Protein AF-A0A958AGM1-F1 (afdb_monomer)

Nearest PDB structures (foldseek):
  1xrl-assembly1_A  TM=5.956E-01  e=1.742E-07  Thermoplasma acidophilum
  1xqv-assembly1_A  TM=5.898E-01  e=6.314E-07  Thermoplasma acidophilum
  1xrp-assembly1_A  TM=5.884E-01  e=8.354E-07  Thermoplasma acidophilum
  1xqx-assembly1_A  TM=5.671E-01  e=5.047E-07  Thermoplasma acidophilum
  1xrr-assembly1_A  TM=5.270E-01  e=2.304E-07  Thermoplasma acidophilum

Mean predicted aligned error: 17.94 Å

Structure (mmCIF, N/CA/C/O backbone):
data_AF-A0A958AGM1-F1
#
_entry.id   AF-A0A958AGM1-F1
#
loop_
_atom_site.group_PDB
_atom_site.id
_atom_site.type_symbol
_atom_site.label_atom_id
_atom_site.label_alt_id
_atom_site.label_comp_id
_atom_site.label_asym_id
_atom_site.label_entity_id
_atom_site.label_seq_id
_atom_site.pdbx_PDB_ins_code
_atom_site.Cartn_x
_atom_site.Cartn_y
_atom_site.Cartn_z
_atom_site.occupancy
_atom_site.B_iso_or_equiv
_atom_site.auth_seq_id
_atom_site.auth_comp_id
_atom_site.auth_asym_id
_atom_site.auth_atom_id
_atom_site.pdbx_PDB_model_num
ATOM 1 N N . ILE A 1 1 ? -10.506 -16.803 -20.511 1.00 79.62 1 ILE A N 1
ATOM 2 C CA . ILE A 1 1 ? -9.700 -15.877 -19.681 1.00 79.62 1 ILE A CA 1
ATOM 3 C C . ILE A 1 1 ? -10.094 -16.142 -18.244 1.00 79.62 1 ILE A C 1
ATOM 5 O O . ILE A 1 1 ? -11.277 -16.036 -17.949 1.00 79.62 1 ILE A O 1
ATOM 9 N N . TYR A 1 2 ? -9.142 -16.539 -17.406 1.00 81.44 2 TYR A N 1
ATOM 10 C CA . TYR A 1 2 ? -9.363 -16.701 -15.972 1.00 81.44 2 TYR A CA 1
ATOM 11 C C . TYR A 1 2 ? -8.815 -15.458 -15.271 1.00 81.44 2 TYR A C 1
ATOM 13 O O . TYR A 1 2 ? -7.649 -15.113 -15.449 1.00 81.44 2 TYR A O 1
ATOM 21 N N . THR A 1 3 ? -9.671 -14.744 -14.548 1.00 83.69 3 THR A N 1
ATOM 22 C CA . THR A 1 3 ? -9.304 -13.570 -13.742 1.00 83.69 3 THR A CA 1
ATOM 23 C C . THR A 1 3 ? -9.211 -13.962 -12.275 1.00 83.69 3 THR A C 1
ATOM 25 O O . THR A 1 3 ? -9.768 -14.985 -11.901 1.00 83.69 3 THR A O 1
ATOM 28 N N . GLN A 1 4 ? -8.545 -13.148 -11.446 1.00 82.50 4 GLN A N 1
ATOM 29 C CA . GLN A 1 4 ? -8.307 -13.468 -10.026 1.00 82.50 4 GLN A CA 1
ATOM 30 C C . GLN A 1 4 ? -7.504 -14.771 -9.835 1.00 82.50 4 GLN A C 1
ATOM 32 O O . GLN A 1 4 ? -7.647 -15.483 -8.848 1.00 82.50 4 GLN A O 1
ATOM 37 N N . VAL A 1 5 ? -6.628 -15.074 -10.791 1.00 85.81 5 VAL A N 1
ATOM 38 C CA . VAL A 1 5 ? -5.775 -16.258 -10.783 1.00 85.81 5 VAL A CA 1
ATOM 39 C C . VAL A 1 5 ? -4.314 -15.826 -10.757 1.00 85.81 5 VAL A C 1
ATOM 41 O O . VAL A 1 5 ? -3.903 -14.978 -11.549 1.00 85.81 5 VAL A O 1
ATOM 44 N N . GLU A 1 6 ? -3.532 -16.413 -9.858 1.00 91.44 6 GLU A N 1
ATOM 45 C CA . GLU A 1 6 ? -2.094 -16.184 -9.737 1.00 91.44 6 GLU A CA 1
ATOM 46 C C . GLU A 1 6 ? -1.334 -17.474 -10.059 1.00 91.44 6 GLU A C 1
ATOM 48 O O . GLU A 1 6 ? -1.544 -18.499 -9.421 1.00 91.44 6 GLU A O 1
ATOM 53 N N . VAL A 1 7 ? -0.436 -17.432 -11.045 1.00 93.94 7 VAL A N 1
ATOM 54 C CA . VAL A 1 7 ? 0.511 -18.530 -11.288 1.00 93.94 7 VAL A CA 1
ATOM 55 C C . VAL A 1 7 ? 1.667 -18.369 -10.308 1.00 93.94 7 VAL A C 1
ATOM 57 O O . VAL A 1 7 ? 2.413 -17.391 -10.385 1.00 93.94 7 VAL A O 1
ATOM 60 N N . THR A 1 8 ? 1.815 -19.312 -9.383 1.00 92.38 8 THR A N 1
ATOM 61 C CA . THR A 1 8 ? 2.807 -19.248 -8.298 1.00 92.38 8 THR A CA 1
ATOM 62 C C . THR A 1 8 ? 4.089 -20.001 -8.645 1.00 92.38 8 THR A C 1
ATOM 64 O O . THR A 1 8 ? 5.173 -19.620 -8.193 1.00 92.38 8 THR A O 1
ATOM 67 N N . ALA A 1 9 ? 3.996 -21.032 -9.488 1.00 94.56 9 ALA A N 1
ATOM 68 C CA . ALA A 1 9 ? 5.142 -21.783 -9.983 1.00 94.56 9 ALA A CA 1
ATOM 69 C C . ALA A 1 9 ? 4.872 -22.451 -11.339 1.00 94.56 9 ALA A C 1
ATOM 71 O O . ALA A 1 9 ? 3.736 -22.699 -11.732 1.00 94.56 9 ALA A O 1
ATOM 72 N N . MET A 1 10 ? 5.957 -22.776 -12.043 1.00 95.94 10 MET A N 1
ATOM 73 C CA . MET A 1 10 ? 5.954 -23.606 -13.249 1.00 95.94 10 MET A CA 1
ATOM 74 C C . MET A 1 10 ? 7.019 -24.700 -13.155 1.00 95.94 10 MET A C 1
ATOM 76 O O . MET A 1 10 ? 8.076 -24.475 -12.562 1.00 95.94 10 MET A O 1
ATOM 80 N N . GLY A 1 11 ? 6.768 -25.850 -13.772 1.00 96.50 11 GLY A N 1
ATOM 81 C CA . GLY A 1 11 ? 7.684 -26.991 -13.781 1.00 96.50 11 GLY A CA 1
ATOM 82 C C . GLY A 1 11 ? 7.451 -27.926 -14.973 1.00 96.50 11 GLY A C 1
ATOM 83 O O . GLY A 1 11 ? 6.471 -27.757 -15.708 1.00 96.50 11 GLY A O 1
ATOM 84 N N . PRO A 1 12 ? 8.331 -28.920 -15.180 1.00 95.31 12 PRO A N 1
ATOM 85 C CA . PRO A 1 12 ? 8.044 -30.030 -16.082 1.00 95.31 12 PRO A CA 1
ATOM 86 C C . PRO A 1 12 ? 6.809 -30.789 -15.583 1.00 95.31 12 PRO A C 1
ATOM 88 O O . PRO A 1 12 ? 6.568 -30.871 -14.383 1.00 95.31 12 PRO A O 1
ATOM 91 N N . SER A 1 13 ? 5.995 -31.331 -16.476 1.00 93.19 13 SER A N 1
ATOM 92 C CA . SER A 1 13 ? 4.822 -32.105 -16.065 1.00 93.19 13 SER A CA 1
ATOM 93 C C . SER A 1 13 ? 5.222 -33.378 -15.308 1.00 93.19 13 SER A C 1
ATOM 95 O O . SER A 1 13 ? 6.177 -34.057 -15.683 1.00 93.19 13 SER A O 1
ATOM 97 N N . ASP A 1 14 ? 4.480 -33.714 -14.255 1.00 89.25 14 ASP A N 1
ATOM 98 C CA . ASP A 1 14 ? 4.468 -35.044 -13.631 1.00 89.25 14 ASP A CA 1
ATOM 99 C C . ASP A 1 14 ? 3.409 -35.976 -14.258 1.00 89.25 14 ASP A C 1
ATOM 101 O O . ASP A 1 14 ? 3.388 -37.175 -13.986 1.00 89.25 14 ASP A O 1
ATOM 105 N N . ASN A 1 15 ? 2.577 -35.446 -15.157 1.00 86.12 15 ASN A N 1
ATOM 106 C CA . ASN A 1 15 ? 1.663 -36.192 -16.012 1.00 86.12 15 ASN A CA 1
ATOM 107 C C . ASN A 1 15 ? 2.312 -36.456 -17.386 1.00 86.12 15 ASN A C 1
ATOM 109 O O . ASN A 1 15 ? 2.714 -35.516 -18.072 1.00 86.12 15 ASN A O 1
ATOM 113 N N . ALA A 1 16 ? 2.383 -37.728 -17.790 1.00 86.38 16 ALA A N 1
ATOM 114 C CA . ALA A 1 16 ? 3.052 -38.176 -19.014 1.00 86.38 16 ALA A CA 1
ATOM 115 C C . ALA A 1 16 ? 2.427 -37.649 -20.321 1.00 86.38 16 ALA A C 1
ATOM 117 O O . ALA A 1 16 ? 3.115 -37.624 -21.342 1.00 86.38 16 ALA A O 1
ATOM 118 N N . ASP A 1 17 ? 1.166 -37.211 -20.288 1.00 85.56 17 ASP A N 1
ATOM 119 C CA . ASP A 1 17 ? 0.453 -36.684 -21.460 1.00 85.56 17 ASP A CA 1
ATOM 120 C C . ASP A 1 17 ? 0.773 -35.203 -21.739 1.00 85.56 17 ASP A C 1
ATOM 122 O O . ASP A 1 17 ? 0.439 -34.669 -22.802 1.00 85.56 17 ASP A O 1
ATOM 126 N N . TYR A 1 18 ? 1.442 -34.530 -20.795 1.00 89.88 18 TYR A N 1
ATOM 127 C CA . TYR A 1 18 ? 1.755 -33.105 -20.879 1.00 89.88 18 TYR A CA 1
ATOM 128 C C . TYR A 1 18 ? 3.242 -32.824 -20.696 1.00 89.88 18 TYR A C 1
ATOM 130 O O . TYR A 1 18 ? 3.985 -33.602 -20.102 1.00 89.88 18 TYR A O 1
ATOM 138 N N . ARG A 1 19 ? 3.693 -31.666 -21.181 1.00 92.12 19 ARG A N 1
ATOM 139 C CA . ARG A 1 19 ? 5.084 -31.204 -21.033 1.00 92.12 19 ARG A CA 1
ATOM 140 C C . ARG A 1 19 ? 5.286 -30.325 -19.810 1.00 92.12 19 ARG A C 1
ATOM 142 O O . ARG A 1 19 ? 6.335 -30.399 -19.171 1.00 92.12 19 ARG A O 1
ATOM 149 N N . TYR A 1 20 ? 4.292 -29.508 -19.481 1.00 94.88 20 TYR A N 1
ATOM 150 C CA . TYR A 1 20 ? 4.384 -28.465 -18.468 1.00 94.88 20 TYR A CA 1
ATOM 151 C C . TYR A 1 20 ? 3.270 -28.591 -17.439 1.00 94.88 20 TYR A C 1
ATOM 153 O O . TYR A 1 20 ? 2.135 -28.928 -17.779 1.00 94.88 20 TYR A O 1
ATOM 161 N N . ARG A 1 21 ? 3.604 -28.250 -16.195 1.00 94.19 21 ARG A N 1
ATOM 162 C CA . ARG A 1 21 ? 2.649 -28.024 -15.110 1.00 94.19 21 ARG A CA 1
ATOM 163 C C . ARG A 1 21 ? 2.785 -26.596 -14.589 1.00 94.19 21 ARG A C 1
ATOM 165 O O . ARG A 1 21 ? 3.899 -26.068 -14.493 1.00 94.19 21 ARG A O 1
ATOM 172 N N . LEU A 1 22 ? 1.664 -25.993 -14.230 1.00 95.12 22 LEU A N 1
ATOM 173 C CA . LEU A 1 22 ? 1.576 -24.710 -13.546 1.00 95.12 22 LEU A CA 1
ATOM 174 C C . LEU A 1 22 ? 0.884 -24.922 -12.205 1.00 95.12 22 LEU A C 1
ATOM 176 O O . LEU A 1 22 ? -0.184 -25.527 -12.162 1.00 95.12 22 LEU A O 1
ATOM 180 N N . GLU A 1 23 ? 1.474 -24.400 -11.138 1.00 93.94 23 GLU A N 1
ATOM 181 C CA . GLU A 1 23 ? 0.812 -24.269 -9.842 1.00 93.94 23 GLU A CA 1
ATOM 182 C C . GLU A 1 23 ? 0.085 -22.928 -9.828 1.00 93.94 23 GLU A C 1
ATOM 184 O O . GLU A 1 23 ? 0.663 -21.876 -10.133 1.00 93.94 23 GLU A O 1
ATOM 189 N N . VAL A 1 24 ? -1.211 -22.986 -9.553 1.00 92.56 24 VAL A N 1
ATOM 190 C CA . VAL A 1 24 ? -2.138 -21.888 -9.777 1.00 92.56 24 VAL A CA 1
ATOM 191 C C . VAL A 1 24 ? -2.972 -21.669 -8.526 1.00 92.56 24 VAL A C 1
ATOM 193 O O . VAL A 1 24 ? -3.633 -22.579 -8.040 1.00 92.56 24 VAL A O 1
ATOM 196 N N . LEU A 1 25 ? -2.981 -20.439 -8.029 1.00 88.75 25 LEU A N 1
ATOM 197 C CA . LEU A 1 25 ? -3.852 -20.000 -6.953 1.00 88.75 25 LEU A CA 1
ATOM 198 C C . LEU A 1 25 ? -5.061 -19.280 -7.558 1.00 88.75 25 LEU A C 1
ATOM 200 O O . LEU A 1 25 ? -4.952 -18.145 -8.027 1.00 88.75 25 LEU A O 1
ATOM 204 N N . CYS A 1 26 ? -6.215 -19.939 -7.554 1.00 85.25 26 CYS A N 1
ATOM 205 C CA . CYS A 1 26 ? -7.486 -19.346 -7.954 1.00 85.25 26 CYS A CA 1
ATOM 206 C C . CYS A 1 26 ? -8.121 -18.641 -6.760 1.00 85.25 26 CYS A C 1
ATOM 208 O O . CYS A 1 26 ? -8.266 -19.248 -5.702 1.00 85.25 26 CYS A O 1
ATOM 210 N N . ARG A 1 27 ? -8.528 -17.386 -6.932 1.00 81.88 27 ARG A N 1
ATOM 211 C CA . ARG A 1 27 ? -9.318 -16.630 -5.958 1.00 81.88 27 ARG A CA 1
ATOM 212 C C . ARG A 1 27 ? -10.712 -16.439 -6.549 1.00 81.88 27 ARG A C 1
ATOM 214 O O . ARG A 1 27 ? -10.835 -15.837 -7.606 1.00 81.88 27 ARG A O 1
ATOM 221 N N . GLU A 1 28 ? -11.739 -16.987 -5.910 1.00 72.38 28 GLU A N 1
ATOM 222 C CA . GLU A 1 28 ? -13.131 -16.882 -6.361 1.00 72.38 28 GLU A CA 1
ATOM 223 C C . GLU A 1 28 ? -13.972 -16.154 -5.322 1.00 72.38 28 GLU A C 1
ATOM 225 O O . GLU A 1 28 ? -13.999 -16.543 -4.157 1.00 72.38 28 GLU A O 1
ATOM 230 N N . GLU A 1 29 ? -14.686 -15.115 -5.744 1.00 52.81 29 GLU A N 1
ATOM 231 C CA . GLU A 1 29 ? -15.633 -14.411 -4.888 1.00 52.81 29 GLU A CA 1
ATOM 232 C C . GLU A 1 29 ? -17.013 -15.085 -4.946 1.00 52.81 29 GLU A C 1
ATOM 234 O O . GLU A 1 29 ? -17.734 -14.987 -5.940 1.00 52.81 29 GLU A O 1
ATOM 239 N N . TYR A 1 30 ? -17.403 -15.764 -3.867 1.00 41.44 30 TYR A N 1
ATOM 240 C CA . TYR A 1 30 ? -18.741 -16.325 -3.690 1.00 41.44 30 TYR A CA 1
ATOM 241 C C . TYR A 1 30 ? -19.393 -15.706 -2.455 1.00 41.44 30 TYR A C 1
ATOM 243 O O . TYR A 1 30 ? -18.858 -15.783 -1.352 1.00 41.44 30 TYR A O 1
ATOM 251 N N . GLN A 1 31 ? -20.554 -15.067 -2.635 1.00 37.44 31 GLN A N 1
ATOM 252 C CA . GLN A 1 31 ? -21.301 -14.404 -1.552 1.00 37.44 31 GLN A CA 1
ATOM 253 C C . GLN A 1 31 ? -20.455 -13.403 -0.730 1.00 37.44 31 GLN A C 1
ATOM 255 O O . GLN A 1 31 ? -20.561 -13.354 0.494 1.00 37.44 31 GLN A O 1
ATOM 260 N N . GLY A 1 32 ? -19.595 -12.619 -1.394 1.00 38.72 32 GLY A N 1
ATOM 261 C CA . GLY A 1 32 ? -18.728 -11.630 -0.735 1.00 38.72 32 GLY A CA 1
ATOM 262 C C . GLY A 1 32 ? -17.548 -12.233 0.037 1.00 38.72 32 GLY A C 1
ATOM 263 O O . GLY A 1 32 ? -16.921 -11.542 0.836 1.00 38.72 32 GLY A O 1
ATOM 264 N N . LYS A 1 33 ? -17.247 -13.521 -0.177 1.00 37.31 33 LYS A N 1
ATOM 265 C CA . LYS A 1 33 ? -16.067 -14.208 0.352 1.00 37.31 33 LYS A CA 1
ATOM 266 C C . LYS A 1 33 ? -15.171 -14.669 -0.795 1.00 37.31 33 LYS A C 1
ATOM 268 O O . LYS A 1 33 ? -15.614 -15.417 -1.658 1.00 37.31 33 LYS A O 1
ATOM 273 N N . ILE A 1 34 ? -13.910 -14.259 -0.790 1.00 61.22 34 ILE A N 1
ATOM 274 C CA . ILE A 1 34 ? -12.831 -14.786 -1.619 1.00 61.22 34 ILE A CA 1
ATOM 275 C C . ILE A 1 34 ? -12.406 -16.137 -1.043 1.00 61.22 34 ILE A C 1
ATOM 277 O O . ILE A 1 34 ? -11.848 -16.227 0.053 1.00 61.22 34 ILE A O 1
ATOM 281 N N . HIS A 1 35 ? -12.670 -17.191 -1.799 1.00 68.69 35 HIS A N 1
ATOM 282 C CA . HIS A 1 35 ? -12.153 -18.530 -1.582 1.00 68.69 35 HIS A CA 1
ATOM 283 C C . HIS A 1 35 ? -10.876 -18.689 -2.400 1.00 68.69 35 HIS A C 1
ATOM 285 O O . HIS A 1 35 ? -10.875 -18.433 -3.601 1.00 68.69 35 HIS A O 1
ATOM 291 N N . SER A 1 36 ? -9.783 -19.096 -1.753 1.00 76.19 36 SER A N 1
ATOM 292 C CA . SER A 1 36 ? -8.545 -19.434 -2.456 1.00 76.19 36 SER A CA 1
ATOM 293 C C . SER A 1 36 ? -8.455 -20.943 -2.636 1.00 76.19 36 SER A C 1
ATOM 295 O O . SER A 1 36 ? -8.588 -21.684 -1.662 1.00 76.19 36 SER A O 1
ATOM 297 N N . ARG A 1 37 ? -8.226 -21.400 -3.865 1.00 83.12 37 ARG A N 1
ATOM 298 C CA . ARG A 1 37 ? -7.998 -22.808 -4.189 1.00 83.12 37 ARG A CA 1
ATOM 299 C C . ARG A 1 37 ? -6.709 -22.949 -4.978 1.00 83.12 37 ARG A C 1
ATOM 301 O O . ARG A 1 37 ? -6.542 -22.299 -6.007 1.00 83.12 37 ARG A O 1
ATOM 308 N N . GLU A 1 38 ? -5.830 -23.824 -4.511 1.00 85.31 38 GLU A N 1
ATOM 309 C CA . GLU A 1 38 ? -4.666 -24.246 -5.280 1.00 85.31 38 GLU A CA 1
ATOM 310 C C . GLU A 1 38 ? -5.069 -25.317 -6.287 1.00 85.31 38 GLU A C 1
ATOM 312 O O . GLU A 1 38 ? -5.779 -26.275 -5.972 1.00 85.31 38 GLU A O 1
ATOM 317 N N . VAL A 1 39 ? -4.629 -25.131 -7.521 1.00 87.62 39 VAL A N 1
ATOM 318 C CA . VAL A 1 39 ? -4.931 -26.007 -8.640 1.00 87.62 39 VAL A CA 1
ATOM 319 C C . VAL A 1 39 ? -3.679 -26.196 -9.477 1.00 87.62 39 VAL A C 1
ATOM 321 O O . VAL A 1 39 ? -2.884 -25.270 -9.636 1.00 87.62 39 VAL A O 1
ATOM 324 N N . VAL A 1 40 ? -3.520 -27.386 -10.051 1.00 89.88 40 VAL A N 1
ATOM 325 C CA . VAL A 1 40 ? -2.487 -27.634 -11.058 1.00 89.88 40 VAL A CA 1
ATOM 326 C C . VAL A 1 40 ? -3.109 -27.606 -12.443 1.00 89.88 40 VAL A C 1
ATOM 328 O O . VAL A 1 40 ? -4.143 -28.229 -12.693 1.00 89.88 40 VAL A O 1
ATOM 331 N N . VAL A 1 41 ? -2.465 -26.876 -13.348 1.00 90.06 41 VAL A N 1
ATOM 332 C CA . VAL A 1 41 ? -2.826 -26.818 -14.764 1.00 90.06 41 VAL A CA 1
ATOM 333 C C . VAL A 1 41 ? -1.731 -27.476 -15.588 1.00 90.06 41 VAL A C 1
ATOM 335 O O . VAL A 1 41 ? -0.564 -27.103 -15.486 1.00 90.06 41 VAL A O 1
ATOM 338 N N . TYR A 1 42 ? -2.120 -28.422 -16.437 1.00 90.69 42 TYR A N 1
ATOM 339 C CA . TYR A 1 42 ? -1.221 -29.119 -17.349 1.00 90.69 42 TYR A CA 1
ATOM 340 C C . TYR A 1 42 ? -1.358 -28.596 -18.777 1.00 90.69 42 TYR A C 1
ATOM 342 O O . TYR A 1 42 ? -2.460 -28.277 -19.222 1.00 90.69 42 TYR A O 1
ATOM 350 N N . THR A 1 43 ? -0.242 -28.493 -19.500 1.00 90.31 43 THR A N 1
ATOM 351 C CA . THR A 1 43 ? -0.250 -28.066 -20.905 1.00 90.31 43 THR A CA 1
ATOM 352 C C . THR A 1 43 ? 0.953 -28.593 -21.689 1.00 90.31 43 THR A C 1
ATOM 354 O O . THR A 1 43 ? 2.024 -28.855 -21.138 1.00 90.31 43 THR A O 1
ATOM 357 N N . ASN A 1 44 ? 0.780 -28.721 -23.004 1.00 91.12 44 ASN A N 1
ATOM 358 C CA . ASN A 1 44 ? 1.852 -28.996 -23.963 1.00 91.12 44 ASN A CA 1
ATOM 359 C C . ASN A 1 44 ? 2.438 -27.726 -24.593 1.00 91.12 44 ASN A C 1
ATOM 361 O O . ASN A 1 44 ? 3.569 -27.758 -25.073 1.00 91.12 44 ASN A O 1
ATOM 365 N N . LEU A 1 45 ? 1.697 -26.616 -24.544 1.00 92.50 45 LEU A N 1
ATOM 366 C CA . LEU A 1 45 ? 2.102 -25.307 -25.045 1.00 92.50 45 LEU A CA 1
ATOM 367 C C . LEU A 1 45 ? 1.939 -24.266 -23.929 1.00 92.50 45 LEU A C 1
ATOM 369 O O . LEU A 1 45 ? 0.833 -24.023 -23.441 1.00 92.50 45 LEU A O 1
ATOM 373 N N . LEU A 1 46 ? 3.046 -23.653 -23.520 1.00 94.25 46 LEU A N 1
ATOM 374 C CA . LEU A 1 46 ? 3.123 -22.639 -22.477 1.00 94.25 46 LEU A CA 1
ATOM 375 C C . LEU A 1 46 ? 3.710 -21.344 -23.048 1.00 94.25 46 LEU A C 1
ATOM 377 O O . LEU A 1 46 ? 4.868 -21.300 -23.459 1.00 94.25 46 LEU A O 1
ATOM 381 N N . VAL A 1 47 ? 2.912 -20.277 -23.027 1.00 96.44 47 VAL A N 1
ATOM 382 C CA . VAL A 1 47 ? 3.341 -18.921 -23.393 1.00 96.44 47 VAL A CA 1
ATOM 383 C C . VAL A 1 47 ? 3.354 -18.057 -22.134 1.00 96.44 47 VAL A C 1
ATOM 385 O O . VAL A 1 47 ? 2.319 -17.881 -21.492 1.00 96.44 47 VAL A O 1
ATOM 388 N N . LEU A 1 48 ? 4.522 -17.531 -21.765 1.00 97.62 48 LEU A N 1
ATOM 389 C CA . LEU A 1 48 ? 4.697 -16.661 -20.604 1.00 97.62 48 LEU A CA 1
ATOM 390 C C . LEU A 1 48 ? 4.608 -15.181 -21.008 1.00 97.62 48 LEU A C 1
ATOM 392 O O . LEU A 1 48 ? 5.403 -14.701 -21.816 1.00 97.62 48 LEU A O 1
ATOM 396 N N . SER A 1 49 ? 3.665 -14.465 -20.390 1.00 96.62 49 SER A N 1
ATOM 397 C CA . SER A 1 49 ? 3.408 -13.027 -20.588 1.00 96.62 49 SER A CA 1
ATOM 398 C C . SER A 1 49 ? 3.011 -12.355 -19.262 1.00 96.62 49 SER A C 1
ATOM 400 O O . SER A 1 49 ? 1.962 -11.721 -19.153 1.00 96.62 49 SER A O 1
ATOM 402 N N . ALA A 1 50 ? 3.797 -12.585 -18.203 1.00 94.88 50 ALA A N 1
ATOM 403 C CA . ALA A 1 50 ? 3.519 -12.115 -16.838 1.00 94.88 50 ALA A CA 1
ATOM 404 C C . ALA A 1 50 ? 4.211 -10.775 -16.501 1.00 94.88 50 ALA A C 1
ATOM 406 O O . ALA A 1 50 ? 4.491 -10.471 -15.337 1.00 94.88 50 ALA A O 1
ATOM 407 N N . GLY A 1 51 ? 4.525 -9.972 -17.513 1.00 92.44 51 GLY A N 1
ATOM 408 C CA . GLY A 1 51 ? 5.345 -8.776 -17.410 1.00 92.44 51 GLY A CA 1
ATOM 409 C C . GLY A 1 51 ? 6.821 -9.092 -17.179 1.00 92.44 51 GLY A C 1
ATOM 410 O O . GLY A 1 51 ? 7.201 -10.182 -16.742 1.00 92.44 51 GLY A O 1
ATOM 411 N N . THR A 1 52 ? 7.660 -8.073 -17.373 1.00 94.38 52 THR A N 1
ATOM 412 C CA . THR A 1 52 ? 9.117 -8.170 -17.209 1.00 94.38 52 THR A CA 1
ATOM 413 C C . THR A 1 52 ? 9.548 -8.839 -15.900 1.00 94.38 52 THR A C 1
ATOM 415 O O . THR A 1 52 ? 10.425 -9.703 -15.874 1.00 94.38 52 THR A O 1
ATOM 418 N N . PHE A 1 53 ? 8.912 -8.463 -14.790 1.00 95.38 53 PHE A N 1
ATOM 419 C CA . PHE A 1 53 ? 9.249 -9.008 -13.479 1.00 95.38 53 PHE A CA 1
ATOM 420 C C . PHE A 1 53 ? 8.630 -10.382 -13.222 1.00 95.38 53 PHE A C 1
ATOM 422 O O . PHE A 1 53 ? 9.313 -11.240 -12.666 1.00 95.38 53 PHE A O 1
ATOM 429 N N . GLY A 1 54 ? 7.366 -10.599 -13.600 1.00 95.88 54 GLY A N 1
ATOM 430 C CA . GLY A 1 54 ? 6.653 -11.842 -13.302 1.00 95.88 54 GLY A CA 1
ATOM 431 C C . GLY A 1 54 ? 7.238 -13.026 -14.060 1.00 95.88 54 GLY A C 1
ATOM 432 O O . GLY A 1 54 ? 7.589 -14.028 -13.437 1.00 95.88 54 GLY A O 1
ATOM 433 N N . THR A 1 55 ? 7.452 -12.880 -15.370 1.00 97.69 55 THR A N 1
ATOM 434 C CA . THR A 1 55 ? 8.047 -13.945 -16.189 1.00 97.69 55 THR A CA 1
ATOM 435 C C . THR A 1 55 ? 9.464 -14.272 -15.719 1.00 97.69 55 THR A C 1
ATOM 437 O O . THR A 1 55 ? 9.771 -15.431 -15.432 1.00 97.69 55 THR A O 1
ATOM 440 N N . THR A 1 56 ? 10.313 -13.253 -15.539 1.00 97.69 56 THR A N 1
ATOM 441 C CA . THR A 1 56 ? 11.687 -13.456 -15.054 1.00 97.69 56 THR A CA 1
ATOM 442 C C . THR A 1 56 ? 11.705 -14.135 -13.679 1.00 97.69 56 THR A C 1
ATOM 444 O O . THR A 1 56 ? 12.518 -15.031 -13.444 1.00 97.69 56 THR A O 1
ATOM 447 N N . LYS A 1 57 ? 10.804 -13.750 -12.761 1.00 97.44 57 LYS A N 1
ATOM 448 C CA . LYS A 1 57 ? 10.687 -14.367 -11.430 1.00 97.44 57 LYS A CA 1
ATOM 449 C C . LYS A 1 57 ? 10.312 -15.846 -11.531 1.00 97.44 57 LYS A C 1
ATOM 451 O O . LYS A 1 57 ? 11.000 -16.657 -10.916 1.00 97.44 57 LYS A O 1
ATOM 456 N N . LEU A 1 58 ? 9.287 -16.194 -12.312 1.00 97.31 58 LEU A N 1
ATOM 457 C CA . LEU A 1 58 ? 8.834 -17.581 -12.481 1.00 97.31 58 LEU A CA 1
ATOM 458 C C . LEU A 1 58 ? 9.956 -18.485 -13.006 1.00 97.31 58 LEU A C 1
ATOM 460 O O . LEU A 1 58 ? 10.197 -19.556 -12.447 1.00 97.31 58 LEU A O 1
ATOM 464 N N . LEU A 1 59 ? 10.699 -18.024 -14.016 1.00 98.06 59 LEU A N 1
ATOM 465 C CA . LEU A 1 59 ? 11.824 -18.769 -14.589 1.00 98.06 59 LEU A CA 1
ATOM 466 C C . LEU A 1 59 ? 12.988 -18.907 -13.601 1.00 98.06 59 LEU A C 1
ATOM 468 O O . LEU A 1 59 ? 13.549 -19.992 -13.448 1.00 98.06 59 LEU A O 1
ATOM 472 N N . LEU A 1 60 ? 13.342 -17.836 -12.883 1.00 98.19 60 LEU A N 1
ATOM 473 C CA . LEU A 1 60 ? 14.389 -17.906 -11.862 1.00 98.19 60 LEU A CA 1
ATOM 474 C C . LEU A 1 60 ? 14.000 -18.845 -10.713 1.00 98.19 60 LEU A C 1
ATOM 476 O O . LEU A 1 60 ? 14.862 -19.558 -10.202 1.00 98.19 60 LEU A O 1
ATOM 480 N N . GLN A 1 61 ? 12.727 -18.863 -10.308 1.00 97.19 61 GLN A N 1
ATOM 481 C CA . GLN A 1 61 ? 12.232 -19.748 -9.251 1.00 97.19 61 GLN A CA 1
ATOM 482 C C . GLN A 1 61 ? 12.276 -21.205 -9.705 1.00 97.19 61 GLN A C 1
ATOM 484 O O . GLN A 1 61 ? 12.797 -22.051 -8.981 1.00 97.19 61 GLN A O 1
ATOM 489 N N . ALA A 1 62 ? 11.809 -21.484 -10.921 1.00 97.25 62 ALA A N 1
ATOM 490 C CA . ALA A 1 62 ? 11.903 -22.802 -11.530 1.00 97.25 62 ALA A CA 1
ATOM 491 C C . ALA A 1 62 ? 13.357 -23.295 -11.636 1.00 97.25 62 ALA A C 1
ATOM 493 O O . ALA A 1 62 ? 13.654 -24.438 -11.288 1.00 97.25 62 ALA A O 1
ATOM 494 N N . GLN A 1 63 ? 14.288 -22.418 -12.022 1.00 96.56 63 GLN A N 1
ATOM 495 C CA . GLN A 1 63 ? 15.712 -22.750 -12.048 1.00 96.56 63 GLN A CA 1
ATOM 496 C C . GLN A 1 63 ? 16.286 -22.997 -10.652 1.00 96.56 63 GLN A C 1
ATOM 498 O O . GLN A 1 63 ? 17.076 -23.918 -10.458 1.00 96.56 63 GLN A O 1
ATOM 503 N N . MET A 1 64 ? 15.888 -22.194 -9.665 1.00 94.19 64 MET A N 1
ATOM 504 C CA . MET A 1 64 ? 16.341 -22.335 -8.281 1.00 94.19 64 MET A CA 1
ATOM 505 C C . MET A 1 64 ? 15.866 -23.647 -7.644 1.00 94.19 64 MET A C 1
ATOM 507 O O . MET A 1 64 ? 16.611 -24.236 -6.863 1.00 94.19 64 MET A O 1
ATOM 511 N N . ARG A 1 65 ? 14.661 -24.120 -7.990 1.00 94.00 65 ARG A N 1
ATOM 512 C CA . ARG A 1 65 ? 14.139 -25.430 -7.562 1.00 94.00 65 ARG A CA 1
ATOM 513 C C . ARG A 1 65 ? 14.764 -26.611 -8.311 1.00 94.00 65 ARG A C 1
ATOM 515 O O . ARG A 1 65 ? 14.596 -27.747 -7.885 1.00 94.00 65 ARG A O 1
ATOM 522 N N . GLY A 1 66 ? 15.491 -26.354 -9.400 1.00 94.88 66 GLY A N 1
ATOM 523 C CA . GLY A 1 66 ? 16.057 -27.393 -10.261 1.00 94.88 66 GLY A CA 1
ATOM 524 C C . GLY A 1 66 ? 15.049 -28.028 -11.223 1.00 94.88 66 GLY A C 1
ATOM 525 O O . GLY A 1 66 ? 15.372 -29.037 -11.841 1.00 94.88 66 GLY A O 1
ATOM 526 N N . ASP A 1 67 ? 13.858 -27.438 -11.375 1.00 95.06 67 ASP A N 1
ATOM 527 C CA . ASP A 1 67 ? 12.823 -27.906 -12.310 1.00 95.06 67 ASP A CA 1
ATOM 528 C C . ASP A 1 67 ? 13.253 -27.709 -13.773 1.00 95.06 67 ASP A C 1
ATOM 530 O O . ASP A 1 67 ? 12.930 -28.510 -14.647 1.00 95.06 67 ASP A O 1
ATOM 534 N N . PHE A 1 68 ? 13.991 -26.628 -14.035 1.00 96.62 68 PHE A N 1
ATOM 535 C CA . PHE A 1 68 ? 14.496 -26.262 -15.353 1.00 96.62 68 PHE A CA 1
ATOM 536 C C . PHE A 1 68 ? 15.928 -25.737 -15.270 1.00 96.62 68 PHE A C 1
ATOM 538 O O . PHE A 1 68 ? 16.368 -25.220 -14.244 1.00 96.62 68 PHE A O 1
ATOM 545 N N . ALA A 1 69 ? 16.641 -25.803 -16.390 1.00 96.56 69 ALA A N 1
ATOM 546 C CA . ALA A 1 69 ? 17.888 -25.077 -16.584 1.00 96.56 69 ALA A CA 1
ATOM 547 C C . ALA A 1 69 ? 17.709 -24.076 -17.731 1.00 96.56 69 ALA A C 1
ATOM 549 O O . ALA A 1 69 ? 17.268 -24.451 -18.817 1.00 96.56 69 ALA A O 1
ATOM 550 N N . PHE A 1 70 ? 18.057 -22.812 -17.519 1.00 97.62 70 PHE A N 1
ATOM 551 C CA . PHE A 1 70 ? 17.943 -21.770 -18.537 1.00 97.62 70 PHE A CA 1
ATOM 552 C C . PHE A 1 70 ? 19.312 -21.191 -18.896 1.00 97.62 70 PHE A C 1
ATOM 554 O O . PHE A 1 70 ? 20.340 -21.525 -18.302 1.00 97.62 70 PHE A O 1
ATOM 561 N N . SER A 1 71 ? 19.324 -20.316 -19.902 1.00 97.31 71 SER A N 1
ATOM 562 C CA . SER A 1 71 ? 20.512 -19.551 -20.274 1.00 97.31 71 SER A CA 1
ATOM 563 C C . SER A 1 71 ? 21.099 -18.805 -19.072 1.00 97.31 71 SER A C 1
ATOM 565 O O . SER A 1 71 ? 20.379 -18.229 -18.253 1.00 97.31 71 SER A O 1
ATOM 567 N N . ALA A 1 72 ? 22.430 -18.699 -19.031 1.00 96.50 72 ALA A N 1
ATOM 568 C CA . ALA A 1 72 ? 23.137 -17.840 -18.083 1.00 96.50 72 ALA A CA 1
ATOM 569 C C . ALA A 1 72 ? 22.819 -16.339 -18.267 1.00 96.50 72 ALA A C 1
ATOM 571 O O . ALA A 1 72 ? 23.287 -15.515 -17.474 1.00 96.50 72 ALA A O 1
ATOM 572 N N . GLN A 1 73 ? 22.074 -15.970 -19.314 1.00 97.81 73 GLN A N 1
ATOM 573 C CA . GLN A 1 73 ? 21.562 -14.621 -19.548 1.00 97.81 73 GLN A CA 1
ATOM 574 C C . GLN A 1 73 ? 20.225 -14.341 -18.849 1.00 97.81 73 GLN A C 1
ATOM 576 O O . GLN A 1 73 ? 19.814 -13.183 -18.804 1.00 97.81 73 GLN A O 1
ATOM 581 N N . LEU A 1 74 ? 19.570 -15.349 -18.258 1.00 98.31 74 LEU A N 1
ATOM 582 C CA . LEU A 1 74 ? 18.335 -15.146 -17.500 1.00 98.31 74 LEU A CA 1
ATOM 583 C C . LEU A 1 74 ? 18.542 -14.128 -16.369 1.00 98.31 74 LEU A C 1
ATOM 585 O O . LEU A 1 74 ? 19.489 -14.214 -15.585 1.00 98.31 74 LEU A O 1
ATOM 589 N N . GLY A 1 75 ? 17.647 -13.146 -16.310 1.00 97.69 75 GLY A N 1
ATOM 590 C CA . GLY A 1 75 ? 17.688 -12.010 -15.398 1.00 97.69 75 GLY A CA 1
ATOM 591 C C . GLY A 1 75 ? 18.600 -10.862 -15.840 1.00 97.69 75 GLY A C 1
ATOM 592 O O . GLY A 1 75 ? 18.559 -9.801 -15.224 1.00 97.69 75 GLY A O 1
ATOM 593 N N . LYS A 1 76 ? 19.413 -11.008 -16.891 1.00 97.25 76 LYS A N 1
ATOM 594 C CA . LYS A 1 76 ? 20.328 -9.952 -17.360 1.00 97.25 76 LYS A CA 1
ATOM 595 C C . LYS A 1 76 ? 19.678 -9.051 -18.409 1.00 97.25 76 LYS A C 1
ATOM 597 O O . LYS A 1 76 ? 18.566 -9.284 -18.874 1.00 97.25 76 LYS A O 1
ATOM 602 N N . ARG A 1 77 ? 20.414 -8.002 -18.787 1.00 96.00 77 ARG A N 1
ATOM 603 C CA . ARG A 1 77 ? 20.012 -6.999 -19.784 1.00 96.00 77 ARG A CA 1
ATOM 604 C C . ARG A 1 77 ? 18.736 -6.237 -19.413 1.00 96.00 77 ARG A C 1
ATOM 606 O O . ARG A 1 77 ? 18.021 -5.765 -20.290 1.00 96.00 77 ARG A O 1
ATOM 613 N N . PHE A 1 78 ? 18.456 -6.084 -18.117 1.00 96.38 78 PHE A N 1
ATOM 614 C CA . PHE A 1 78 ? 17.318 -5.287 -17.672 1.00 96.38 78 PHE A CA 1
ATOM 615 C C . PHE A 1 78 ? 17.541 -3.806 -18.000 1.00 96.38 78 PHE A C 1
ATOM 617 O O . PHE A 1 78 ? 18.593 -3.231 -17.690 1.00 96.38 78 PHE A O 1
ATOM 624 N N . SER A 1 79 ? 16.523 -3.181 -18.583 1.00 95.62 79 SER A N 1
ATOM 625 C CA . SER A 1 79 ? 16.486 -1.774 -18.965 1.00 95.62 79 SER A CA 1
ATOM 626 C C . SER A 1 79 ? 15.285 -1.081 -18.328 1.00 95.62 79 SER A C 1
ATOM 628 O O . SER A 1 79 ? 14.201 -1.649 -18.223 1.00 95.62 79 SER A O 1
ATOM 630 N N . GLY A 1 80 ? 15.480 0.174 -17.922 1.00 93.31 80 GLY A N 1
ATOM 631 C CA . GLY A 1 80 ? 14.388 1.053 -17.501 1.00 93.31 80 GLY A CA 1
ATOM 632 C C . GLY A 1 80 ? 13.915 1.965 -18.631 1.00 93.31 80 GLY A C 1
ATOM 633 O O . GLY A 1 80 ? 13.304 2.994 -18.351 1.00 93.31 80 GLY A O 1
ATOM 634 N N . ASN A 1 81 ? 14.295 1.661 -19.878 1.00 94.56 81 ASN A N 1
ATOM 635 C CA . ASN A 1 81 ? 14.021 2.460 -21.073 1.00 94.56 81 ASN A CA 1
ATOM 636 C C . ASN A 1 81 ? 14.519 3.918 -20.982 1.00 94.56 81 ASN A C 1
ATOM 638 O O . ASN A 1 81 ? 13.992 4.821 -21.636 1.00 94.56 81 ASN A O 1
ATOM 642 N N . ALA A 1 82 ? 15.524 4.149 -20.129 1.00 92.88 82 ALA A N 1
ATOM 643 C CA . ALA A 1 82 ? 15.969 5.466 -19.683 1.00 92.88 82 ALA A CA 1
ATOM 644 C C . ALA A 1 82 ? 14.837 6.419 -19.253 1.00 92.88 82 ALA A C 1
ATOM 646 O O . ALA A 1 82 ? 14.949 7.634 -19.446 1.00 92.88 82 ALA A O 1
ATOM 647 N N . ASP A 1 83 ? 13.769 5.872 -18.672 1.00 91.88 83 ASP A N 1
ATOM 648 C CA . ASP A 1 83 ? 12.612 6.645 -18.247 1.00 91.88 83 ASP A CA 1
ATOM 649 C C . ASP A 1 83 ? 13.006 7.752 -17.259 1.00 91.88 83 ASP A C 1
ATOM 651 O O . ASP A 1 83 ? 13.756 7.557 -16.292 1.00 91.88 83 ASP A O 1
ATOM 655 N N . ALA A 1 84 ? 12.467 8.946 -17.476 1.00 89.38 84 ALA A N 1
ATOM 656 C CA . ALA A 1 84 ? 12.551 10.030 -16.515 1.00 89.38 84 ALA A CA 1
ATOM 657 C C . ALA A 1 84 ? 11.306 10.910 -16.565 1.00 89.38 84 ALA A C 1
ATOM 659 O O . ALA A 1 84 ? 10.710 11.129 -17.613 1.00 89.38 84 ALA A O 1
ATOM 660 N N . ILE A 1 85 ? 10.961 11.471 -15.409 1.00 87.88 85 ILE A N 1
ATOM 661 C CA . ILE A 1 85 ? 9.841 12.394 -15.262 1.00 87.88 85 ILE A CA 1
ATOM 662 C C . ILE A 1 85 ? 10.309 13.702 -14.631 1.00 87.88 85 ILE A C 1
ATOM 664 O O . ILE A 1 85 ? 11.110 13.718 -13.681 1.00 87.88 85 ILE A O 1
ATOM 668 N N . ALA A 1 86 ? 9.788 14.806 -15.151 1.00 88.00 86 ALA A N 1
ATOM 669 C CA . ALA A 1 86 ? 9.926 16.119 -14.551 1.00 88.00 86 ALA A CA 1
ATOM 670 C C . ALA A 1 86 ? 8.635 16.921 -14.677 1.00 88.00 86 ALA A C 1
ATOM 672 O O . ALA A 1 86 ? 7.799 16.671 -15.538 1.00 88.00 86 ALA A O 1
ATOM 673 N N . VAL A 1 87 ? 8.501 17.928 -13.823 1.00 90.31 87 VAL A N 1
ATOM 674 C CA . VAL A 1 87 ? 7.422 18.903 -13.875 1.00 90.31 87 VAL A CA 1
ATOM 675 C C . VAL A 1 87 ? 8.037 20.288 -13.992 1.00 90.31 87 VAL A C 1
ATOM 677 O O . VAL A 1 87 ? 8.838 20.712 -13.157 1.00 90.31 87 VAL A O 1
ATOM 680 N N . SER A 1 88 ? 7.652 21.017 -15.035 1.00 93.12 88 SER A N 1
ATOM 681 C CA . SER A 1 88 ? 7.843 22.466 -15.090 1.00 93.12 88 SER A CA 1
ATOM 682 C C . SER A 1 88 ? 6.731 23.115 -14.277 1.00 93.12 88 SER A C 1
ATOM 684 O O . SER A 1 88 ? 5.662 23.383 -14.811 1.00 93.12 88 SER A O 1
ATOM 686 N N . TYR A 1 89 ? 6.966 23.315 -12.979 1.00 92.62 89 TYR A N 1
ATOM 687 C CA . TYR A 1 89 ? 5.944 23.685 -12.000 1.00 92.62 89 TYR A CA 1
ATOM 688 C C . TYR A 1 89 ? 5.719 25.202 -11.873 1.00 92.62 89 TYR A C 1
ATOM 690 O O . TYR A 1 89 ? 6.670 25.963 -11.661 1.00 92.62 89 TYR A O 1
ATOM 698 N N . ASN A 1 90 ? 4.456 25.631 -11.915 1.00 93.75 90 ASN A N 1
ATOM 699 C CA . ASN A 1 90 ? 4.001 27.020 -11.775 1.00 93.75 90 ASN A CA 1
ATOM 700 C C . ASN A 1 90 ? 4.615 27.995 -12.801 1.00 93.75 90 ASN A C 1
ATOM 702 O O . ASN A 1 90 ? 5.265 28.979 -12.441 1.00 93.75 90 ASN A O 1
ATOM 706 N N . GLY A 1 91 ? 4.440 27.704 -14.087 1.00 93.44 91 GLY A N 1
ATOM 707 C CA . GLY A 1 91 ? 4.869 28.555 -15.191 1.00 93.44 91 GLY A CA 1
ATOM 708 C C . GLY A 1 91 ? 4.028 29.823 -15.382 1.00 93.44 91 GLY A C 1
ATOM 709 O O . GLY A 1 91 ? 3.116 30.163 -14.617 1.00 93.44 91 GLY A O 1
ATOM 710 N N . ARG A 1 92 ? 4.363 30.563 -16.445 1.00 91.62 92 ARG A N 1
ATOM 711 C CA . ARG A 1 92 ? 3.722 31.849 -16.781 1.00 91.62 92 ARG A CA 1
ATOM 712 C C . ARG A 1 92 ? 2.365 31.709 -17.469 1.00 91.62 92 ARG A C 1
ATOM 714 O O . ARG A 1 92 ? 1.551 32.618 -17.360 1.00 91.62 92 ARG A O 1
ATOM 721 N N . LYS A 1 93 ? 2.141 30.614 -18.200 1.00 90.12 93 LYS A N 1
ATOM 722 C CA . LYS A 1 93 ? 0.909 30.363 -18.960 1.00 90.12 93 LYS A CA 1
ATOM 723 C C . LYS A 1 93 ? 0.095 29.258 -18.302 1.00 90.12 93 LYS A C 1
ATOM 725 O O . LYS A 1 93 ? 0.672 28.310 -17.775 1.00 90.12 93 LYS A O 1
ATOM 730 N N . ARG A 1 94 ? -1.227 29.404 -18.347 1.00 89.25 94 ARG A N 1
ATOM 731 C CA . ARG A 1 94 ? -2.170 28.341 -17.998 1.00 89.25 94 ARG A CA 1
ATOM 732 C C . ARG A 1 94 ? -2.138 27.289 -19.109 1.00 89.25 94 ARG A C 1
ATOM 734 O O . ARG A 1 94 ? -2.104 27.656 -20.282 1.00 89.25 94 ARG A O 1
ATOM 741 N N . LEU A 1 95 ? -2.085 26.021 -18.723 1.00 87.06 95 LEU A N 1
ATOM 742 C CA . LEU A 1 95 ? -1.958 24.855 -19.600 1.00 87.06 95 LEU A CA 1
ATOM 743 C C . LEU A 1 95 ? -3.128 23.875 -19.460 1.00 87.06 95 LEU A C 1
ATOM 745 O O . LEU A 1 95 ? -3.228 22.978 -20.283 1.00 87.06 95 LEU A O 1
ATOM 749 N N . ASN A 1 96 ? -3.990 24.040 -18.445 1.00 86.44 96 ASN A N 1
ATOM 750 C CA . ASN A 1 96 ? -5.100 23.123 -18.147 1.00 86.44 96 ASN A CA 1
ATOM 751 C C . ASN A 1 96 ? -4.641 21.657 -18.103 1.00 86.44 96 ASN A C 1
ATOM 753 O O . ASN A 1 96 ? -5.192 20.796 -18.775 1.00 86.44 96 ASN A O 1
ATOM 757 N N . SER A 1 97 ? -3.574 21.384 -17.355 1.00 84.56 97 SER A N 1
ATOM 758 C CA . SER A 1 97 ? -2.917 20.077 -17.331 1.00 84.56 97 SER A CA 1
ATOM 759 C C . SER A 1 97 ? -3.476 19.127 -16.272 1.00 84.56 97 SER A C 1
ATOM 761 O O . SER A 1 97 ? -2.927 18.047 -16.094 1.00 84.56 97 SER A O 1
ATOM 763 N N . ILE A 1 98 ? -4.531 19.503 -15.549 1.00 86.31 98 ILE A N 1
ATOM 764 C CA . ILE A 1 98 ? -5.232 18.632 -14.599 1.00 86.31 98 ILE A CA 1
ATOM 765 C C . ILE A 1 98 ? -6.305 17.826 -15.338 1.00 86.31 98 ILE A C 1
ATOM 767 O O . ILE A 1 98 ? -7.187 18.409 -15.957 1.00 86.31 98 ILE A O 1
ATOM 771 N N . GLY A 1 99 ? -6.252 16.497 -15.248 1.00 79.00 99 GLY A N 1
ATOM 772 C CA . GLY A 1 99 ? -7.335 15.619 -15.688 1.00 79.00 99 GLY A CA 1
ATOM 773 C C . GLY A 1 99 ? -8.462 15.543 -14.655 1.00 79.00 99 GLY A C 1
ATOM 774 O O . GLY A 1 99 ? -8.186 15.488 -13.457 1.00 79.00 99 GLY A O 1
ATOM 775 N N . TYR A 1 100 ? -9.713 15.484 -15.123 1.00 69.88 100 TYR A N 1
ATOM 776 C CA . TYR A 1 100 ? -10.926 15.426 -14.283 1.00 69.88 100 TYR A CA 1
ATOM 777 C C . TYR A 1 100 ? -11.637 14.059 -14.297 1.00 69.88 100 TYR A C 1
ATOM 779 O O . TYR A 1 100 ? -12.689 13.882 -13.696 1.00 69.88 100 TYR A O 1
ATOM 787 N N . GLY A 1 101 ? -11.032 13.041 -14.920 1.00 69.62 101 GLY A N 1
ATOM 788 C CA . GLY A 1 101 ? -11.591 11.688 -14.936 1.00 69.62 101 GLY A CA 1
ATOM 789 C C . GLY A 1 101 ? -12.925 11.621 -15.685 1.00 69.62 101 GLY A C 1
ATOM 790 O O . GLY A 1 101 ? -12.983 12.004 -16.848 1.00 69.62 101 GLY A O 1
ATOM 791 N N . VAL A 1 102 ? -13.962 11.094 -15.025 1.00 58.69 102 VAL A N 1
ATOM 792 C CA . VAL A 1 102 ? -15.323 10.935 -15.578 1.00 58.69 102 VAL A CA 1
ATOM 793 C C . VAL A 1 102 ? -16.245 12.128 -15.294 1.00 58.69 102 VAL A C 1
ATOM 795 O O . VAL A 1 102 ? -17.400 12.104 -15.705 1.00 58.69 102 VAL A O 1
ATOM 798 N N . GLU A 1 103 ? -15.769 13.151 -14.581 1.00 58.78 103 GLU A N 1
ATOM 799 C CA . GLU A 1 103 ? -16.572 14.332 -14.255 1.00 58.78 103 GLU A CA 1
ATOM 800 C C . GLU A 1 103 ? -16.666 15.278 -15.460 1.00 58.78 103 GLU A C 1
ATOM 802 O O . GLU A 1 103 ? -15.651 15.642 -16.061 1.00 58.78 103 GLU A O 1
ATOM 807 N N . GLU A 1 104 ? -17.885 15.705 -15.806 1.00 57.22 104 GLU A N 1
ATOM 808 C CA . GLU A 1 104 ? -18.088 16.801 -16.755 1.00 57.22 104 GLU A CA 1
ATOM 809 C C . GLU A 1 104 ? -17.657 18.115 -16.099 1.00 57.22 104 GLU A C 1
ATOM 811 O O . GLU A 1 104 ? -18.142 18.485 -15.028 1.00 57.22 104 GLU A O 1
ATOM 816 N N . THR A 1 105 ? -16.735 18.831 -16.740 1.00 62.22 105 THR A N 1
ATOM 817 C CA . THR A 1 105 ? -16.274 20.135 -16.257 1.00 62.22 105 THR A CA 1
ATOM 818 C C . THR A 1 105 ? -16.271 21.147 -17.392 1.00 62.22 105 THR A C 1
ATOM 820 O O . THR A 1 105 ? -16.034 20.785 -18.542 1.00 62.22 105 THR A O 1
ATOM 823 N N . ASP A 1 106 ? -16.443 22.427 -17.061 1.00 63.62 106 ASP A N 1
ATOM 824 C CA . ASP A 1 106 ? -16.327 23.545 -18.013 1.00 63.62 106 ASP A CA 1
ATOM 825 C C . ASP A 1 106 ? -14.885 23.757 -18.539 1.00 63.62 106 ASP A C 1
ATOM 827 O O . ASP A 1 106 ? -14.600 24.746 -19.220 1.00 63.62 106 ASP A O 1
ATOM 831 N N . TRP A 1 107 ? -13.939 22.878 -18.185 1.00 65.06 107 TRP A N 1
ATOM 832 C CA . TRP A 1 107 ? -12.514 23.033 -18.454 1.00 65.06 107 TRP A CA 1
ATOM 833 C C . TRP A 1 107 ? -12.003 21.963 -19.417 1.00 65.06 107 TRP A C 1
ATOM 835 O O . TRP A 1 107 ? -11.900 20.787 -19.073 1.00 65.06 107 TRP A O 1
ATOM 845 N N . ASP A 1 108 ? -11.559 22.398 -20.595 1.00 69.88 108 ASP A N 1
ATOM 846 C CA . ASP A 1 108 ? -10.914 21.513 -21.561 1.00 69.88 108 ASP A CA 1
ATOM 847 C C . ASP A 1 108 ? -9.482 21.172 -21.110 1.00 69.88 108 ASP A C 1
ATOM 849 O O . ASP A 1 108 ? -8.578 22.021 -21.138 1.00 69.88 108 ASP A O 1
ATOM 853 N N . VAL A 1 109 ? -9.273 19.919 -20.697 1.00 74.06 109 VAL A N 1
ATOM 854 C CA . VAL A 1 109 ? -7.948 19.291 -20.575 1.00 74.06 109 VAL A CA 1
ATOM 855 C C . VAL A 1 109 ? -7.601 18.610 -21.900 1.00 74.06 109 VAL A C 1
ATOM 857 O O . VAL A 1 109 ? -8.401 17.867 -22.465 1.00 74.06 109 VAL A O 1
ATOM 860 N N . GLY A 1 110 ? -6.405 18.880 -22.426 1.00 68.88 110 GLY A N 1
ATOM 861 C CA . GLY A 1 110 ? -5.920 18.216 -23.638 1.00 68.88 110 GLY A CA 1
ATOM 862 C C . GLY A 1 110 ? -5.619 16.724 -23.408 1.00 68.88 110 GLY A C 1
ATOM 863 O O . GLY A 1 110 ? -5.429 16.305 -22.264 1.00 68.88 110 GLY A O 1
ATOM 864 N N . PRO A 1 111 ? -5.532 15.905 -24.474 1.00 74.50 111 PRO A N 1
ATOM 865 C CA . PRO A 1 111 ? -5.124 14.512 -24.337 1.00 74.50 111 PRO A CA 1
ATOM 866 C C . PRO A 1 111 ? -3.727 14.396 -23.708 1.00 74.50 111 PRO A C 1
ATOM 868 O O . PRO A 1 111 ? -2.889 15.286 -23.839 1.00 74.50 111 PRO A O 1
ATOM 871 N N . THR A 1 112 ? -3.460 13.283 -23.023 1.00 83.69 112 THR A N 1
ATOM 872 C CA . THR A 1 112 ? -2.102 12.974 -22.549 1.00 83.69 112 THR A CA 1
ATOM 873 C C . THR A 1 112 ? -1.253 12.512 -23.729 1.00 83.69 112 THR A C 1
ATOM 875 O O . THR A 1 112 ? -1.688 11.631 -24.463 1.00 83.69 112 THR A O 1
ATOM 878 N N . ILE A 1 113 ? -0.050 13.080 -23.865 1.00 88.06 113 ILE A N 1
ATOM 879 C CA . ILE A 1 113 ? 0.902 12.841 -24.959 1.00 88.06 113 ILE A CA 1
ATOM 880 C C . ILE A 1 113 ? 0.323 13.262 -26.315 1.00 88.06 113 ILE A C 1
ATOM 882 O O . ILE A 1 113 ? -0.334 12.500 -27.021 1.00 88.06 113 ILE A O 1
ATOM 886 N N . THR A 1 114 ? 0.599 14.505 -26.699 1.00 89.19 114 THR A N 1
ATOM 887 C CA . THR A 1 114 ? 0.194 15.086 -27.991 1.00 89.19 114 THR A CA 1
ATOM 888 C C . THR A 1 114 ? 1.376 15.564 -28.819 1.00 89.19 114 THR A C 1
ATOM 890 O O . THR A 1 114 ? 1.285 15.665 -30.045 1.00 89.19 114 THR A O 1
ATOM 893 N N . ALA A 1 115 ? 2.498 15.845 -28.164 1.00 90.00 115 ALA A N 1
ATOM 894 C CA . ALA A 1 115 ? 3.691 16.387 -28.770 1.00 90.00 115 ALA A CA 1
ATOM 895 C C . ALA A 1 115 ? 4.929 15.642 -28.275 1.00 90.00 115 ALA A C 1
ATOM 897 O O . ALA A 1 115 ? 5.103 15.368 -27.090 1.00 90.00 115 ALA A O 1
ATOM 898 N N . MET A 1 116 ? 5.849 15.392 -29.206 1.00 93.69 116 MET A N 1
ATOM 899 C CA . MET A 1 116 ? 7.145 14.806 -28.900 1.00 93.69 116 MET A CA 1
ATOM 900 C C . MET A 1 116 ? 8.283 15.684 -29.421 1.00 93.69 116 MET A C 1
ATOM 902 O O . MET A 1 116 ? 8.199 16.272 -30.502 1.00 93.69 116 MET A O 1
ATOM 906 N N . ALA A 1 117 ? 9.383 15.726 -28.678 1.00 92.88 117 ALA A N 1
ATOM 907 C CA . ALA A 1 117 ? 10.659 16.252 -29.136 1.00 92.88 117 ALA A CA 1
ATOM 908 C C . ALA A 1 117 ? 11.682 15.110 -29.200 1.00 92.88 117 ALA A C 1
ATOM 910 O O . ALA A 1 117 ? 12.159 14.623 -28.172 1.00 92.88 117 ALA A O 1
ATOM 911 N N . ASP A 1 118 ? 12.018 14.680 -30.418 1.00 94.75 118 ASP A N 1
ATOM 912 C CA . ASP A 1 118 ? 12.917 13.548 -30.655 1.00 94.75 118 ASP A CA 1
ATOM 913 C C . ASP A 1 118 ? 14.382 13.997 -30.759 1.00 94.75 118 ASP A C 1
ATOM 915 O O . ASP A 1 118 ? 14.806 14.628 -31.731 1.00 94.75 118 ASP A O 1
ATOM 919 N N . PHE A 1 119 ? 15.183 13.639 -29.754 1.00 93.38 119 PHE A N 1
ATOM 920 C CA . PHE A 1 119 ? 16.632 13.849 -29.736 1.00 93.38 119 PHE A CA 1
ATOM 921 C C . PHE A 1 119 ? 17.414 12.536 -29.858 1.00 93.38 119 PHE A C 1
ATOM 923 O O . PHE A 1 119 ? 18.628 12.524 -29.622 1.00 93.38 119 PHE A O 1
ATOM 930 N N . ARG A 1 120 ? 16.772 11.422 -30.231 1.00 90.50 120 ARG A N 1
ATOM 931 C CA . ARG A 1 120 ? 17.416 10.100 -30.259 1.00 90.50 120 ARG A CA 1
ATOM 932 C C . ARG A 1 120 ? 18.535 10.014 -31.288 1.00 90.50 120 ARG A C 1
ATOM 934 O O . ARG A 1 120 ? 19.560 9.389 -31.027 1.00 90.50 120 ARG A O 1
ATOM 941 N N . ARG A 1 121 ? 18.379 10.720 -32.413 1.00 86.50 121 ARG A N 1
ATOM 942 C CA . ARG A 1 121 ? 19.383 10.835 -33.489 1.00 86.50 121 ARG A CA 1
ATOM 943 C C . ARG A 1 121 ? 20.450 11.906 -33.233 1.00 86.50 121 ARG A C 1
ATOM 945 O O . ARG A 1 121 ? 21.359 12.061 -34.043 1.00 86.50 121 ARG A O 1
ATOM 952 N N . VAL A 1 122 ? 20.363 12.651 -32.127 1.00 86.00 122 VAL A N 1
ATOM 953 C CA . VAL A 1 122 ? 21.339 13.693 -31.779 1.00 86.00 122 VAL A CA 1
ATOM 954 C C . VAL A 1 122 ? 22.458 13.086 -30.920 1.00 86.00 122 VAL A C 1
ATOM 956 O O . VAL A 1 122 ? 22.172 12.583 -29.824 1.00 86.00 122 VAL A O 1
ATOM 959 N N . PRO A 1 123 ? 23.734 13.157 -31.358 1.00 82.31 123 PRO A N 1
ATOM 960 C CA . PRO A 1 123 ? 24.862 12.625 -30.599 1.00 82.31 123 PRO A CA 1
ATOM 961 C C . PRO A 1 123 ? 24.899 13.146 -29.157 1.00 82.31 123 PRO A C 1
ATOM 963 O O . PRO A 1 123 ? 24.748 14.341 -28.899 1.00 82.31 123 PRO A O 1
ATOM 966 N N . GLY A 1 124 ? 25.071 12.231 -28.201 1.00 79.44 124 GLY A N 1
ATOM 967 C CA . GLY A 1 124 ? 25.153 12.547 -26.772 1.00 79.44 124 GLY A CA 1
ATOM 968 C C . GLY A 1 124 ? 23.838 12.953 -26.093 1.00 79.44 124 GLY A C 1
ATOM 969 O O . GLY A 1 124 ? 23.875 13.297 -24.910 1.00 79.44 124 GLY A O 1
ATOM 970 N N . ARG A 1 125 ? 22.693 12.922 -26.798 1.00 77.88 125 ARG A N 1
ATOM 971 C CA . ARG A 1 125 ? 21.358 13.123 -26.205 1.00 77.88 125 ARG A CA 1
ATOM 972 C C . ARG A 1 125 ? 20.586 11.816 -26.076 1.00 77.88 125 ARG A C 1
ATOM 974 O O . ARG A 1 125 ? 20.235 11.471 -24.954 1.00 77.88 125 ARG A O 1
ATOM 981 N N . ARG A 1 126 ? 20.372 11.096 -27.183 1.00 88.00 126 ARG A N 1
ATOM 982 C CA . ARG A 1 126 ? 19.753 9.752 -27.224 1.00 88.00 126 ARG A CA 1
ATOM 983 C C . ARG A 1 126 ? 18.461 9.598 -26.389 1.00 88.00 126 ARG A C 1
ATOM 985 O O . ARG A 1 126 ? 18.257 8.549 -25.786 1.00 88.00 126 ARG A O 1
ATOM 992 N N . HIS A 1 127 ? 17.611 10.628 -26.357 1.00 93.94 127 HIS A N 1
ATOM 993 C CA . HIS A 1 127 ? 16.334 10.627 -25.632 1.00 93.94 127 HIS A CA 1
ATOM 994 C C . HIS A 1 127 ? 15.205 11.272 -26.445 1.00 93.94 127 HIS A C 1
ATOM 996 O O . HIS A 1 127 ? 15.454 12.063 -27.355 1.00 93.94 127 HIS A O 1
ATOM 1002 N N . LEU A 1 128 ? 13.978 10.936 -26.088 1.00 95.69 128 LEU A N 1
ATOM 1003 C CA . LEU A 1 128 ? 12.708 11.484 -26.535 1.00 95.69 128 LEU A CA 1
ATOM 1004 C C . LEU A 1 128 ? 12.079 12.213 -25.343 1.00 95.69 128 LEU A C 1
ATOM 1006 O O . LEU A 1 128 ? 12.197 11.724 -24.222 1.00 95.69 128 LEU A O 1
ATOM 1010 N N . ILE A 1 129 ? 11.448 13.364 -25.568 1.00 95.31 129 ILE A N 1
ATOM 1011 C CA . ILE A 1 129 ? 10.620 14.048 -24.563 1.00 95.31 129 ILE A CA 1
ATOM 1012 C C . ILE A 1 129 ? 9.180 14.084 -25.058 1.00 95.31 129 ILE A C 1
ATOM 1014 O O . ILE A 1 129 ? 8.963 14.456 -26.208 1.00 95.31 129 ILE A O 1
ATOM 1018 N N . GLU A 1 130 ? 8.227 13.782 -24.187 1.00 94.50 130 GLU A N 1
ATOM 1019 C CA . GLU A 1 130 ? 6.788 13.878 -24.441 1.00 94.50 130 GLU A CA 1
ATOM 1020 C C . GLU A 1 130 ? 6.109 14.757 -23.386 1.00 94.50 130 GLU A C 1
ATOM 1022 O O . GLU A 1 130 ? 6.575 14.868 -22.243 1.00 94.50 130 GLU A O 1
ATOM 1027 N N . ASP A 1 131 ? 5.023 15.416 -23.777 1.00 91.81 131 ASP A N 1
ATOM 1028 C CA . ASP A 1 131 ? 4.133 16.123 -22.863 1.00 91.81 131 ASP A CA 1
ATOM 1029 C C . ASP A 1 131 ? 3.154 15.157 -22.176 1.00 91.81 131 ASP A C 1
ATOM 1031 O O . ASP A 1 131 ? 2.795 14.111 -22.705 1.00 91.81 131 ASP A O 1
ATOM 1035 N N . ALA A 1 132 ? 2.704 15.499 -20.972 1.00 89.06 132 ALA A N 1
ATOM 1036 C CA . ALA A 1 132 ? 1.661 14.754 -20.277 1.00 89.06 132 ALA A CA 1
ATOM 1037 C C . ALA A 1 132 ? 0.788 15.664 -19.406 1.00 89.06 132 ALA A C 1
ATOM 1039 O O . ALA A 1 132 ? 1.175 16.783 -19.051 1.00 89.06 132 ALA A O 1
ATOM 1040 N N . ALA A 1 133 ? -0.385 15.151 -19.042 1.00 87.19 133 ALA A N 1
ATOM 1041 C CA . ALA A 1 133 ? -1.279 15.752 -18.064 1.00 87.19 133 ALA A CA 1
ATOM 1042 C C . ALA A 1 133 ? -1.162 15.034 -16.708 1.00 87.19 133 ALA A C 1
ATOM 1044 O O . ALA A 1 133 ? -0.685 13.901 -16.613 1.00 87.19 133 ALA A O 1
ATOM 1045 N N . PHE A 1 134 ? -1.598 15.697 -15.641 1.00 85.62 134 PHE A N 1
ATOM 1046 C CA . PHE A 1 134 ? -1.780 15.090 -14.331 1.00 85.62 134 PHE A CA 1
ATOM 1047 C C . PHE A 1 134 ? -3.049 14.234 -14.340 1.00 85.62 134 PHE A C 1
ATOM 1049 O O . PHE A 1 134 ? -4.132 14.779 -14.554 1.00 85.62 134 PHE A O 1
ATOM 1056 N N . PRO A 1 135 ? -2.962 12.923 -14.069 1.00 80.00 135 PRO A N 1
ATOM 1057 C CA . PRO A 1 135 ? -4.159 12.110 -13.900 1.00 80.00 135 PRO A CA 1
ATOM 1058 C C . PRO A 1 135 ? -4.908 12.553 -12.638 1.00 80.00 135 PRO A C 1
ATOM 1060 O O . PRO A 1 135 ? -4.268 12.842 -11.623 1.00 80.00 135 PRO A O 1
ATOM 1063 N N . SER A 1 136 ? -6.244 12.574 -12.694 1.00 78.31 136 SER A N 1
ATOM 1064 C CA . SER A 1 136 ? -7.125 13.066 -11.617 1.00 78.31 136 SER A CA 1
ATOM 1065 C C . SER A 1 136 ? -6.768 12.484 -10.245 1.00 78.31 136 SER A C 1
ATOM 1067 O O . SER A 1 136 ? -6.608 13.220 -9.270 1.00 78.31 136 SER A O 1
ATOM 1069 N N . SER A 1 137 ? -6.517 11.174 -10.191 1.00 74.88 137 SER A N 1
ATOM 1070 C CA . SER A 1 137 ? -6.154 10.432 -8.977 1.00 74.88 137 SER A CA 1
ATOM 1071 C C . SER A 1 137 ? -4.867 10.911 -8.294 1.00 74.88 137 SER A C 1
ATOM 1073 O O . SER A 1 137 ? -4.685 10.689 -7.098 1.00 74.88 137 SER A O 1
ATOM 1075 N N . LEU A 1 138 ? -3.966 11.585 -9.015 1.00 77.19 138 LEU A N 1
ATOM 1076 C CA . LEU A 1 138 ? -2.688 12.065 -8.483 1.00 77.19 138 LEU A CA 1
ATOM 1077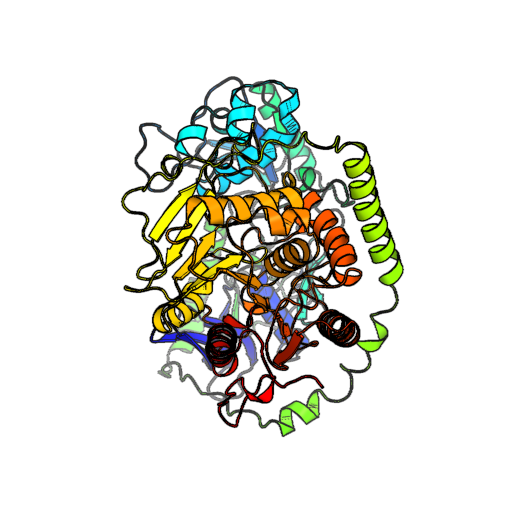 C C . LEU A 1 138 ? -2.646 13.578 -8.267 1.00 77.19 138 LEU A C 1
ATOM 1079 O O . LEU A 1 138 ? -1.620 14.092 -7.821 1.00 77.19 138 LEU A O 1
ATOM 1083 N N . VAL A 1 139 ? -3.714 14.319 -8.560 1.00 79.06 139 VAL A N 1
ATOM 1084 C CA . VAL A 1 139 ? -3.705 15.791 -8.500 1.00 79.06 139 VAL A CA 1
ATOM 1085 C C . VAL A 1 139 ? -3.469 16.291 -7.072 1.00 79.06 139 VAL A C 1
ATOM 1087 O O . VAL A 1 139 ? -2.639 17.176 -6.848 1.00 79.06 139 VAL A O 1
ATOM 1090 N N . HIS A 1 140 ? -4.139 15.700 -6.080 1.00 75.44 140 HIS A N 1
ATOM 1091 C CA . HIS A 1 140 ? -4.006 16.114 -4.678 1.00 75.44 140 HIS A CA 1
ATOM 1092 C C . HIS A 1 140 ? -2.600 15.879 -4.132 1.00 75.44 140 HIS A C 1
ATOM 1094 O O . HIS A 1 140 ? -1.995 16.789 -3.555 1.00 75.44 140 HIS A O 1
ATOM 1100 N N . SER A 1 141 ? -2.064 14.679 -4.350 1.00 74.19 141 SER A N 1
ATOM 1101 C CA . SER A 1 141 ? -0.714 14.321 -3.919 1.00 74.19 141 SER A CA 1
ATOM 1102 C C . SER A 1 141 ? 0.343 15.136 -4.670 1.00 74.19 141 SER A C 1
ATOM 1104 O O . SER A 1 141 ? 1.252 15.673 -4.036 1.00 74.19 141 SER A O 1
ATOM 1106 N N . SER A 1 142 ? 0.179 15.341 -5.980 1.00 78.69 142 SER A N 1
ATOM 1107 C CA . SER A 1 142 ? 1.068 16.166 -6.813 1.00 78.69 142 SER A CA 1
ATOM 1108 C C . SER A 1 142 ? 1.113 17.624 -6.356 1.00 78.69 142 SER A C 1
ATOM 1110 O O . SER A 1 142 ? 2.196 18.194 -6.217 1.00 78.69 142 SER A O 1
ATOM 1112 N N . GLY A 1 143 ? -0.042 18.226 -6.062 1.00 80.56 143 GLY A N 1
ATOM 1113 C CA . GLY A 1 143 ? -0.123 19.622 -5.625 1.00 80.56 143 GLY A CA 1
ATOM 1114 C C . GLY A 1 143 ? 0.641 19.868 -4.325 1.00 80.56 143 GLY A C 1
ATOM 1115 O O . GLY A 1 143 ? 1.398 20.833 -4.212 1.00 80.56 143 GLY A O 1
ATOM 1116 N N . ARG A 1 144 ? 0.539 18.944 -3.364 1.00 78.38 144 ARG A N 1
ATOM 1117 C CA . ARG A 1 144 ? 1.306 19.012 -2.111 1.00 78.38 144 ARG A CA 1
ATOM 1118 C C . ARG A 1 144 ? 2.787 18.727 -2.323 1.00 78.38 144 ARG A C 1
ATOM 1120 O O . ARG A 1 144 ? 3.619 19.482 -1.817 1.00 78.38 144 ARG A O 1
ATOM 1127 N N . LEU A 1 145 ? 3.112 17.686 -3.087 1.00 77.94 145 LEU A N 1
ATOM 1128 C CA . LEU A 1 145 ? 4.484 17.244 -3.329 1.00 77.94 145 LEU A CA 1
ATOM 1129 C C . LEU A 1 145 ? 5.317 18.333 -4.015 1.00 77.94 145 LEU A C 1
ATOM 1131 O O . LEU A 1 145 ? 6.443 18.603 -3.604 1.00 77.94 145 LEU A O 1
ATOM 1135 N N . PHE A 1 146 ? 4.752 18.997 -5.025 1.00 81.19 146 PHE A N 1
ATOM 1136 C CA . PHE A 1 146 ? 5.443 20.047 -5.779 1.00 81.19 146 PHE A CA 1
ATOM 1137 C C . PHE A 1 146 ? 5.267 21.432 -5.164 1.00 81.19 146 PHE A C 1
ATOM 1139 O O . PHE A 1 146 ? 6.171 22.269 -5.244 1.00 81.19 146 PHE A O 1
ATOM 1146 N N . GLY A 1 147 ? 4.124 21.685 -4.529 1.00 81.94 147 GLY A N 1
ATOM 1147 C CA . GLY A 1 147 ? 3.808 22.977 -3.944 1.00 81.94 147 GLY A CA 1
ATOM 1148 C C . GLY A 1 147 ? 4.570 23.271 -2.661 1.00 81.94 147 GLY A C 1
ATOM 1149 O O . GLY A 1 147 ? 5.122 24.364 -2.540 1.00 81.94 147 GLY A O 1
ATOM 1150 N N . THR A 1 148 ? 4.680 22.303 -1.746 1.00 78.38 148 THR A N 1
ATOM 1151 C CA . THR A 1 148 ? 5.289 22.506 -0.415 1.00 78.38 148 THR A CA 1
ATOM 1152 C C . THR A 1 148 ? 6.721 23.049 -0.495 1.00 78.38 148 THR A C 1
ATOM 1154 O O . THR A 1 148 ? 6.987 24.098 0.098 1.00 78.38 148 THR A O 1
ATOM 1157 N N . PRO A 1 149 ? 7.632 22.469 -1.307 1.00 76.88 149 PRO A N 1
ATOM 1158 C CA . PRO A 1 149 ? 8.990 23.002 -1.459 1.00 76.88 149 PRO A CA 1
ATOM 1159 C C . PRO A 1 149 ? 9.052 24.386 -2.129 1.00 76.88 149 PRO A C 1
ATOM 1161 O O . PRO A 1 149 ? 10.089 25.049 -2.098 1.00 76.88 149 PRO A O 1
ATOM 1164 N N . ASN A 1 150 ? 7.966 24.830 -2.768 1.00 76.81 150 ASN A N 1
ATOM 1165 C CA . ASN A 1 150 ? 7.882 26.087 -3.509 1.00 76.81 150 ASN A CA 1
ATOM 1166 C C . ASN A 1 150 ? 7.044 27.164 -2.791 1.00 76.81 150 ASN A C 1
ATOM 1168 O O . ASN A 1 150 ? 6.905 28.261 -3.336 1.00 76.81 150 ASN A O 1
ATOM 1172 N N . LEU A 1 151 ? 6.531 26.910 -1.579 1.00 80.06 151 LEU A N 1
ATOM 1173 C CA . LEU A 1 151 ? 5.700 27.860 -0.818 1.00 80.06 151 LEU A CA 1
ATOM 1174 C C . LEU A 1 151 ? 6.401 29.200 -0.545 1.00 80.06 151 LEU A C 1
ATOM 1176 O O . LEU A 1 151 ? 5.763 30.251 -0.604 1.00 80.06 151 LEU A O 1
ATOM 1180 N N . TRP A 1 152 ? 7.723 29.183 -0.338 1.00 77.12 152 TRP A N 1
ATOM 1181 C CA . TRP A 1 152 ? 8.542 30.384 -0.112 1.00 77.12 152 TRP A CA 1
ATOM 1182 C C . TRP A 1 152 ? 8.478 31.407 -1.260 1.00 77.12 152 TRP A C 1
ATOM 1184 O O . TRP A 1 152 ? 8.807 32.573 -1.064 1.00 77.12 152 TRP A O 1
ATOM 1194 N N . LYS A 1 153 ? 8.018 31.003 -2.454 1.00 80.12 153 LYS A N 1
ATOM 1195 C CA . LYS A 1 153 ? 7.810 31.893 -3.609 1.00 80.12 153 LYS A CA 1
ATOM 1196 C C . LYS A 1 153 ? 6.554 32.767 -3.495 1.00 80.12 153 LYS A C 1
ATOM 1198 O O . LYS A 1 153 ? 6.298 33.557 -4.399 1.00 80.12 153 LYS A O 1
ATOM 1203 N N . GLY A 1 154 ? 5.743 32.606 -2.445 1.00 76.62 154 GLY A N 1
ATOM 1204 C CA . GLY A 1 154 ? 4.616 33.497 -2.137 1.00 76.62 154 GLY A CA 1
ATOM 1205 C C . GLY A 1 154 ? 3.482 33.501 -3.171 1.00 76.62 154 GLY A C 1
ATOM 1206 O O . GLY A 1 154 ? 2.722 34.461 -3.256 1.00 76.62 154 GLY A O 1
ATOM 1207 N N . SER A 1 155 ? 3.355 32.456 -3.994 1.00 86.75 155 SER A N 1
ATOM 1208 C CA . SER A 1 155 ? 2.350 32.402 -5.063 1.00 86.75 155 SER A CA 1
ATOM 1209 C C . SER A 1 155 ? 1.007 31.873 -4.555 1.00 86.75 155 SER A C 1
ATOM 1211 O O . SER A 1 155 ? 0.934 30.743 -4.074 1.00 86.75 155 SER A O 1
ATOM 1213 N N . ARG A 1 156 ? -0.081 32.635 -4.750 1.00 87.69 156 ARG A N 1
ATOM 1214 C CA . ARG A 1 156 ? -1.460 32.198 -4.433 1.00 87.69 156 ARG A CA 1
ATOM 1215 C C . ARG A 1 156 ? -1.838 30.872 -5.114 1.00 87.69 156 ARG A C 1
ATOM 1217 O O . ARG A 1 156 ? -2.524 30.050 -4.515 1.00 87.69 156 ARG A O 1
ATOM 1224 N N . ARG A 1 157 ? -1.338 30.639 -6.332 1.00 91.06 157 ARG A N 1
ATOM 1225 C CA . ARG A 1 157 ? -1.535 29.394 -7.094 1.00 91.06 157 ARG A CA 1
ATOM 1226 C C . ARG A 1 157 ? -0.903 28.187 -6.389 1.00 91.06 157 ARG A C 1
ATOM 1228 O O . ARG A 1 157 ? -1.540 27.154 -6.237 1.00 91.06 157 ARG A O 1
ATOM 1235 N N . ILE A 1 158 ? 0.319 28.354 -5.873 1.00 87.38 158 ILE A N 1
ATOM 1236 C CA . ILE A 1 158 ? 1.025 27.307 -5.116 1.00 87.38 158 ILE A CA 1
ATOM 1237 C C . ILE A 1 158 ? 0.303 27.008 -3.798 1.00 87.38 158 ILE A C 1
ATOM 1239 O O . ILE A 1 158 ? 0.125 25.849 -3.444 1.00 87.38 158 ILE A O 1
ATOM 1243 N N . TRP A 1 159 ? -0.150 28.041 -3.088 1.00 85.19 159 TRP A N 1
ATOM 1244 C CA . TRP A 1 159 ? -0.947 27.866 -1.871 1.00 85.19 159 TRP A CA 1
ATOM 1245 C C . TRP A 1 159 ? -2.240 27.078 -2.121 1.00 85.19 159 TRP A C 1
ATOM 1247 O O . TRP A 1 159 ? -2.599 26.216 -1.321 1.00 85.19 159 TRP A O 1
ATOM 1257 N N . THR A 1 160 ? -2.902 27.334 -3.252 1.00 83.38 160 THR A N 1
ATOM 1258 C CA . THR A 1 160 ? -4.118 26.620 -3.675 1.00 83.38 160 THR A CA 1
ATOM 1259 C C . THR A 1 160 ? -3.838 25.125 -3.867 1.00 83.38 160 THR A C 1
ATOM 1261 O O . THR A 1 160 ? -4.554 24.291 -3.314 1.00 83.38 160 THR A O 1
ATOM 1264 N N . ASP A 1 161 ? -2.739 24.769 -4.538 1.00 82.56 161 ASP A N 1
ATOM 1265 C CA . ASP A 1 161 ? -2.332 23.369 -4.729 1.00 82.56 161 ASP A CA 1
ATOM 1266 C C . ASP A 1 161 ? -2.006 22.625 -3.432 1.00 82.56 161 ASP A C 1
ATOM 1268 O O . ASP A 1 161 ? -2.224 21.414 -3.352 1.00 82.56 161 ASP A O 1
ATOM 1272 N N . VAL A 1 162 ? -1.490 23.320 -2.419 1.00 80.44 162 VAL A N 1
ATOM 1273 C CA . VAL A 1 162 ? -1.100 22.700 -1.145 1.00 80.44 162 VAL A CA 1
ATOM 1274 C C . VAL A 1 162 ? -2.302 22.519 -0.215 1.00 80.44 162 VAL A C 1
ATOM 1276 O O . VAL A 1 162 ? -2.455 21.457 0.395 1.00 80.44 162 VAL A O 1
ATOM 1279 N N . ILE A 1 163 ? -3.159 23.540 -0.108 1.00 75.69 163 ILE A N 1
ATOM 1280 C CA . ILE A 1 163 ? -4.232 23.589 0.896 1.00 75.69 163 ILE A CA 1
ATOM 1281 C C . ILE A 1 163 ? -5.523 22.933 0.405 1.00 75.69 163 ILE A C 1
ATOM 1283 O O . ILE A 1 163 ? -6.153 22.197 1.165 1.00 75.69 163 ILE A O 1
ATOM 1287 N N . LYS A 1 164 ? -5.957 23.215 -0.829 1.00 71.31 164 LYS A N 1
ATOM 1288 C CA . LYS A 1 164 ? -7.295 22.821 -1.290 1.00 71.31 164 LYS A CA 1
ATOM 1289 C C . LYS A 1 164 ? -7.403 21.311 -1.491 1.00 71.31 164 LYS A C 1
ATOM 1291 O O . LYS A 1 164 ? -6.464 20.685 -1.994 1.00 71.31 164 LYS A O 1
ATOM 1296 N N . LYS A 1 165 ? -8.544 20.739 -1.090 1.00 64.44 165 LYS A N 1
ATOM 1297 C CA . LYS A 1 165 ? -8.815 19.295 -1.155 1.00 64.44 165 LYS A CA 1
ATOM 1298 C C . LYS A 1 165 ? -9.801 18.884 -2.238 1.00 64.44 165 LYS A C 1
ATOM 1300 O O . LYS A 1 165 ? -9.701 17.746 -2.649 1.00 64.44 165 LYS A O 1
ATOM 1305 N N . GLU A 1 166 ? -10.637 19.786 -2.743 1.00 62.31 166 GLU A N 1
ATOM 1306 C CA . GLU A 1 166 ? -11.516 19.495 -3.879 1.00 62.31 166 GLU A CA 1
ATOM 1307 C C . GLU A 1 166 ? -10.781 19.690 -5.205 1.00 62.31 166 GLU A C 1
ATOM 1309 O O . GLU A 1 166 ? -9.969 20.613 -5.345 1.00 62.31 166 GLU A O 1
ATOM 1314 N N . LEU A 1 167 ? -11.060 18.830 -6.186 1.00 61.69 167 LEU A N 1
ATOM 1315 C CA . LEU A 1 167 ? -10.474 18.935 -7.524 1.00 61.69 167 LEU A CA 1
ATOM 1316 C C . LEU A 1 167 ? -10.921 20.231 -8.219 1.00 61.69 167 LEU A C 1
ATOM 1318 O O . LEU A 1 167 ? -10.092 20.946 -8.785 1.00 61.69 167 LEU A O 1
ATOM 1322 N N . ALA A 1 168 ? -12.198 20.594 -8.059 1.00 64.12 168 ALA A N 1
ATOM 1323 C CA . ALA A 1 168 ? -12.775 21.847 -8.547 1.00 64.12 168 ALA A CA 1
ATOM 1324 C C . ALA A 1 168 ? -12.057 23.095 -7.994 1.00 64.12 168 ALA A C 1
ATOM 1326 O O . ALA A 1 168 ? -11.842 24.073 -8.707 1.00 64.12 168 ALA A O 1
ATOM 1327 N N . ASP A 1 169 ? -11.593 23.049 -6.744 1.00 65.56 169 ASP A N 1
ATOM 1328 C CA . ASP A 1 169 ? -10.863 24.158 -6.119 1.00 65.56 169 ASP A CA 1
ATOM 1329 C C . ASP A 1 169 ? -9.407 24.278 -6.608 1.00 65.56 169 ASP A C 1
ATOM 1331 O O . ASP A 1 169 ? -8.771 25.323 -6.433 1.00 65.56 169 ASP A O 1
ATOM 1335 N N . LYS A 1 170 ? -8.851 23.215 -7.202 1.00 71.00 170 LYS A N 1
ATOM 1336 C CA . LYS A 1 170 ? -7.481 23.186 -7.745 1.00 71.00 170 LYS A CA 1
ATOM 1337 C C . LYS A 1 170 ? -7.390 23.681 -9.180 1.00 71.00 170 LYS A C 1
ATOM 1339 O O . LYS A 1 170 ? -6.283 23.842 -9.693 1.00 71.00 170 LYS A O 1
ATOM 1344 N N . VAL A 1 171 ? -8.522 24.001 -9.800 1.00 73.56 171 VAL A N 1
ATOM 1345 C CA . VAL A 1 171 ? -8.588 24.592 -11.140 1.00 73.56 171 VAL A CA 1
ATOM 1346 C C . VAL A 1 171 ? -7.717 25.854 -11.242 1.00 73.56 171 VAL A C 1
ATOM 1348 O O . VAL A 1 171 ? -6.995 26.045 -12.219 1.00 73.56 171 VAL A O 1
ATOM 1351 N N . GLU A 1 172 ? -7.714 26.690 -10.204 1.00 80.44 172 GLU A N 1
ATOM 1352 C CA . GLU A 1 172 ? -6.901 27.916 -10.135 1.00 80.44 172 GLU A CA 1
ATOM 1353 C C . GLU A 1 172 ? -5.511 27.693 -9.503 1.00 80.44 172 GLU A C 1
ATOM 1355 O O . GLU A 1 172 ? -4.752 28.633 -9.240 1.00 80.44 172 GLU A O 1
ATOM 1360 N N . GLY A 1 173 ? -5.168 26.431 -9.249 1.00 87.94 173 GLY A N 1
ATOM 1361 C CA . GLY A 1 173 ? -3.911 25.982 -8.678 1.00 87.94 173 GLY A CA 1
ATOM 1362 C C . GLY A 1 173 ? -2.726 26.082 -9.638 1.00 87.94 173 GLY A C 1
ATOM 1363 O O . GLY A 1 173 ? -2.870 26.236 -10.853 1.00 87.94 173 GLY A O 1
ATOM 1364 N N . ALA A 1 174 ? -1.510 26.015 -9.096 1.00 91.81 174 ALA A N 1
ATOM 1365 C CA . ALA A 1 174 ? -0.286 26.081 -9.892 1.00 91.81 174 ALA A CA 1
ATOM 1366 C C . ALA A 1 174 ? -0.096 24.853 -10.797 1.00 91.81 174 ALA A C 1
ATOM 1368 O O . ALA A 1 174 ? 0.588 24.974 -11.818 1.00 91.81 174 ALA A O 1
ATOM 1369 N N . LEU A 1 175 ? -0.728 23.716 -10.503 1.00 89.81 175 LEU A N 1
ATOM 1370 C CA . LEU A 1 175 ? -0.739 22.529 -11.352 1.00 89.81 175 LEU A CA 1
ATOM 1371 C C . LEU A 1 175 ? -1.296 22.847 -12.739 1.00 89.81 175 LEU A C 1
ATOM 1373 O O . LEU A 1 175 ? -0.644 22.501 -13.713 1.00 89.81 175 LEU A O 1
ATOM 1377 N N . ASN A 1 176 ? -2.363 23.643 -12.856 1.00 90.38 176 ASN A N 1
ATOM 1378 C CA . ASN A 1 176 ? -2.885 24.088 -14.157 1.00 90.38 176 ASN A CA 1
ATOM 1379 C C . ASN A 1 176 ? -1.991 25.097 -14.893 1.00 90.38 176 ASN A C 1
ATOM 1381 O O . ASN A 1 176 ? -2.280 25.476 -16.025 1.00 90.38 176 ASN A O 1
ATOM 1385 N N . TYR A 1 177 ? -0.890 25.523 -14.280 1.00 92.06 177 TYR A N 1
ATOM 1386 C CA . TYR A 1 177 ? 0.189 26.295 -14.900 1.00 92.06 177 TYR A CA 1
ATOM 1387 C C . TYR A 1 177 ? 1.471 25.461 -15.016 1.00 92.06 177 TYR A C 1
ATOM 1389 O O . TYR A 1 177 ? 2.558 26.009 -15.202 1.00 92.06 177 TYR A O 1
ATOM 1397 N N . SER A 1 178 ? 1.367 24.144 -14.853 1.00 92.44 178 SER A N 1
ATOM 1398 C CA . SER A 1 178 ? 2.494 23.223 -14.823 1.00 92.44 178 SER A CA 1
ATOM 1399 C C . SER A 1 178 ? 2.422 22.222 -15.965 1.00 92.44 178 SER A C 1
ATOM 1401 O O . SER A 1 178 ? 1.341 21.785 -16.338 1.00 92.44 178 SER A O 1
ATOM 1403 N N . GLN A 1 179 ? 3.580 21.839 -16.498 1.00 91.56 179 GLN A N 1
ATOM 1404 C CA . GLN A 1 179 ? 3.689 20.834 -17.557 1.00 91.56 179 GLN A CA 1
ATOM 1405 C C . GLN A 1 179 ? 4.406 19.599 -17.025 1.00 91.56 179 GLN A C 1
ATOM 1407 O O . GLN A 1 179 ? 5.514 19.731 -16.490 1.00 91.56 179 GLN A O 1
ATOM 1412 N N . VAL A 1 180 ? 3.800 18.422 -17.190 1.00 90.00 180 VAL A N 1
ATOM 1413 C CA . VAL A 1 180 ? 4.486 17.143 -16.975 1.00 90.00 180 VAL A CA 1
ATOM 1414 C C . VAL A 1 180 ? 5.285 16.819 -18.228 1.00 90.00 180 VAL A C 1
ATOM 1416 O O . VAL A 1 180 ? 4.778 16.936 -19.344 1.00 90.00 180 VAL A O 1
ATOM 1419 N N . TRP A 1 181 ? 6.539 16.436 -18.029 1.00 92.06 181 TRP A N 1
ATOM 1420 C CA . TRP A 1 181 ? 7.435 15.980 -19.076 1.00 92.06 181 TRP A CA 1
ATOM 1421 C C . TRP A 1 181 ? 7.836 14.542 -18.804 1.00 92.06 181 TRP A C 1
ATOM 1423 O O . TRP A 1 181 ? 8.394 14.237 -17.743 1.00 92.06 181 TRP A O 1
ATOM 1433 N N . LEU A 1 182 ? 7.576 13.687 -19.781 1.00 93.00 182 LEU A N 1
ATOM 1434 C CA . LEU A 1 182 ? 8.033 12.309 -19.816 1.00 93.00 182 LEU A CA 1
ATOM 1435 C C . LEU A 1 182 ? 9.257 12.242 -20.719 1.00 93.00 182 LEU A C 1
ATOM 1437 O O . LEU A 1 182 ? 9.351 12.967 -21.709 1.00 93.00 182 LEU A O 1
ATOM 1441 N N . ALA A 1 183 ? 10.218 11.408 -20.364 1.00 93.06 183 ALA A N 1
ATOM 1442 C CA . ALA A 1 183 ? 11.370 11.153 -21.197 1.00 93.06 183 ALA A CA 1
ATOM 1443 C C . ALA A 1 183 ? 11.665 9.669 -21.249 1.00 93.06 183 ALA A C 1
ATOM 1445 O O . ALA A 1 183 ? 11.599 8.997 -20.225 1.00 93.06 183 ALA A O 1
ATOM 1446 N N . MET A 1 184 ? 12.048 9.216 -22.433 1.00 95.12 184 MET A N 1
ATOM 1447 C CA . MET A 1 184 ? 12.497 7.859 -22.717 1.00 95.12 184 MET A CA 1
ATOM 1448 C C . MET A 1 184 ? 13.789 7.961 -23.514 1.00 95.12 184 MET A C 1
ATOM 1450 O O . MET A 1 184 ? 14.048 8.964 -24.181 1.00 95.12 184 MET A O 1
ATOM 1454 N N . GLY A 1 185 ? 14.634 6.947 -23.480 1.00 93.50 185 GLY A N 1
ATOM 1455 C CA . GLY A 1 185 ? 15.891 6.995 -24.211 1.00 93.50 185 GLY A CA 1
ATOM 1456 C C . GLY A 1 185 ? 16.657 5.695 -24.147 1.00 93.50 185 GLY A C 1
ATOM 1457 O O . GLY A 1 185 ? 16.137 4.667 -23.727 1.00 93.50 185 GLY A O 1
ATOM 1458 N N . HIS A 1 186 ? 17.915 5.752 -24.571 1.00 92.94 186 HIS A N 1
ATOM 1459 C CA . HIS A 1 186 ? 18.756 4.566 -24.566 1.00 92.94 186 HIS A CA 1
ATOM 1460 C C . HIS A 1 186 ? 19.666 4.512 -23.344 1.00 92.94 186 HIS A C 1
ATOM 1462 O O . HIS A 1 186 ? 20.657 5.247 -23.272 1.00 92.94 186 HIS A O 1
ATOM 1468 N N . ASP A 1 187 ? 19.324 3.638 -22.400 1.00 93.00 187 ASP A N 1
ATOM 1469 C CA . ASP A 1 187 ? 20.218 3.239 -21.317 1.00 93.00 187 ASP A CA 1
ATOM 1470 C C . ASP A 1 187 ? 21.073 2.029 -21.728 1.00 93.00 187 ASP A C 1
ATOM 1472 O O . ASP A 1 187 ? 20.930 1.462 -22.810 1.00 93.00 187 ASP A O 1
ATOM 1476 N N . ALA A 1 188 ? 22.025 1.667 -20.876 1.00 92.50 188 ALA A N 1
ATOM 1477 C CA . ALA A 1 188 ? 22.961 0.584 -21.133 1.00 92.50 188 ALA A CA 1
ATOM 1478 C C . ALA A 1 188 ? 22.364 -0.821 -20.932 1.00 92.50 188 ALA A C 1
ATOM 1480 O O . ALA A 1 188 ? 23.103 -1.787 -21.098 1.00 92.50 188 ALA A O 1
ATOM 1481 N N . ALA A 1 189 ? 21.091 -0.945 -20.524 1.00 94.50 189 ALA A N 1
ATOM 1482 C CA . ALA A 1 189 ? 20.473 -2.215 -20.133 1.00 94.50 189 ALA A CA 1
ATOM 1483 C C . ALA A 1 189 ? 21.348 -3.020 -19.144 1.00 94.50 189 ALA A C 1
ATOM 1485 O O . ALA A 1 189 ? 21.538 -4.222 -19.270 1.00 94.50 189 ALA A O 1
ATOM 1486 N N . GLY A 1 190 ? 21.974 -2.335 -18.183 1.00 93.81 190 GLY A N 1
ATOM 1487 C CA . GLY A 1 190 ? 22.972 -2.930 -17.285 1.00 93.81 190 GLY A CA 1
ATOM 1488 C C . GLY A 1 190 ? 22.388 -3.580 -16.032 1.00 93.81 190 GLY A C 1
ATOM 1489 O O . GLY A 1 190 ? 23.152 -3.958 -15.144 1.00 93.81 190 GLY A O 1
ATOM 1490 N N . GLY A 1 191 ? 21.060 -3.632 -15.908 1.00 94.44 191 GLY A N 1
ATOM 1491 C CA . GLY A 1 191 ? 20.397 -4.190 -14.740 1.00 94.44 191 GLY A CA 1
ATOM 1492 C C . GLY A 1 191 ? 20.395 -5.715 -14.744 1.00 94.44 191 GLY A C 1
ATOM 1493 O O . GLY A 1 191 ? 20.336 -6.358 -15.794 1.00 94.44 191 GLY A O 1
ATOM 1494 N N . GLU A 1 192 ? 20.424 -6.285 -13.544 1.00 97.00 192 GLU A N 1
ATOM 1495 C CA . GLU A 1 192 ? 20.330 -7.722 -13.331 1.00 97.00 192 GLU A CA 1
ATOM 1496 C C . GLU A 1 192 ? 19.269 -8.054 -12.276 1.00 97.00 192 GLU A C 1
ATOM 1498 O O . GLU A 1 192 ? 19.364 -7.628 -11.123 1.00 97.00 192 GLU A O 1
ATOM 1503 N N . LEU A 1 193 ? 18.266 -8.826 -12.678 1.00 97.19 193 LEU A N 1
ATOM 1504 C CA . LEU A 1 193 ? 17.222 -9.396 -11.843 1.00 97.19 193 LEU A CA 1
ATOM 1505 C C . LEU A 1 193 ? 17.695 -10.738 -11.281 1.00 97.19 193 LEU A C 1
ATOM 1507 O O . LEU A 1 193 ? 18.106 -11.628 -12.022 1.00 97.19 193 LEU A O 1
ATOM 1511 N N . ARG A 1 194 ? 17.646 -10.894 -9.959 1.00 96.75 194 ARG A N 1
ATOM 1512 C CA . ARG A 1 194 ? 17.996 -12.143 -9.266 1.00 96.75 194 ARG A CA 1
ATOM 1513 C C . ARG A 1 194 ? 17.030 -12.412 -8.134 1.00 96.75 194 ARG A C 1
ATOM 1515 O O . ARG A 1 194 ? 16.471 -11.476 -7.579 1.00 96.75 194 ARG A O 1
ATOM 1522 N N . LEU A 1 195 ? 16.903 -13.670 -7.737 1.00 94.88 195 LEU A N 1
ATOM 1523 C CA . LEU A 1 195 ? 16.235 -14.001 -6.486 1.00 94.88 195 LEU A CA 1
ATOM 1524 C C . LEU A 1 195 ? 17.198 -13.827 -5.312 1.00 94.88 195 LEU A C 1
ATOM 1526 O O . LEU A 1 195 ? 18.387 -14.150 -5.409 1.00 94.88 195 LEU A O 1
ATOM 1530 N N . ASP A 1 196 ? 16.693 -13.302 -4.202 1.00 90.06 196 ASP A N 1
ATOM 1531 C CA . ASP A 1 196 ? 17.344 -13.481 -2.910 1.00 90.06 196 ASP A CA 1
ATOM 1532 C C . ASP A 1 196 ? 17.054 -14.874 -2.329 1.00 90.06 196 ASP A C 1
ATOM 1534 O O . ASP A 1 196 ? 16.363 -15.698 -2.927 1.00 90.06 196 ASP A O 1
ATOM 1538 N N . ARG A 1 197 ? 17.612 -15.156 -1.146 1.00 83.50 197 ARG A N 1
ATOM 1539 C CA . ARG A 1 197 ? 17.456 -16.461 -0.483 1.00 83.50 197 ARG A CA 1
ATOM 1540 C C . ARG A 1 197 ? 16.013 -16.776 -0.084 1.00 83.50 197 ARG A C 1
ATOM 1542 O O . ARG A 1 197 ? 15.709 -17.943 0.112 1.00 83.50 197 ARG A O 1
ATOM 1549 N N . ALA A 1 198 ? 15.163 -15.760 0.051 1.00 81.69 198 ALA A N 1
ATOM 1550 C CA . ALA A 1 198 ? 13.748 -15.918 0.364 1.00 81.69 198 ALA A CA 1
ATOM 1551 C C . ALA A 1 198 ? 12.886 -16.041 -0.908 1.00 81.69 198 ALA A C 1
ATOM 1553 O O . ALA A 1 198 ? 11.668 -16.137 -0.817 1.00 81.69 198 ALA A O 1
ATOM 1554 N N . GLY A 1 199 ? 13.498 -16.038 -2.100 1.00 82.50 199 GLY A N 1
ATOM 1555 C CA . GLY A 1 199 ? 12.783 -16.132 -3.370 1.00 82.50 199 GLY A CA 1
ATOM 1556 C C . GLY A 1 199 ? 12.166 -14.811 -3.840 1.00 82.50 199 GLY A C 1
ATOM 1557 O O . GLY A 1 199 ? 11.348 -14.825 -4.763 1.00 82.50 199 GLY A O 1
ATOM 1558 N N . ASN A 1 200 ? 12.548 -13.668 -3.257 1.00 89.44 200 ASN A N 1
ATOM 1559 C CA . ASN A 1 200 ? 12.081 -12.363 -3.727 1.00 89.44 200 ASN A CA 1
ATOM 1560 C C . ASN A 1 200 ? 12.964 -11.846 -4.861 1.00 89.44 200 ASN A C 1
ATOM 1562 O O . ASN A 1 200 ? 14.189 -11.980 -4.829 1.00 89.44 200 ASN A O 1
ATOM 1566 N N . LEU A 1 201 ? 12.341 -11.208 -5.853 1.00 93.25 201 LEU A N 1
ATOM 1567 C CA . LEU A 1 201 ? 13.045 -10.631 -6.992 1.00 93.25 201 LEU A CA 1
ATOM 1568 C C . LEU A 1 201 ? 13.753 -9.329 -6.590 1.00 93.25 201 LEU A C 1
ATOM 1570 O O . LEU A 1 201 ? 13.140 -8.405 -6.061 1.00 93.25 201 LEU A O 1
ATOM 1574 N N . GLN A 1 202 ? 15.044 -9.245 -6.886 1.00 94.88 202 GLN A N 1
ATOM 1575 C CA . GLN A 1 202 ? 15.922 -8.123 -6.581 1.00 94.88 202 GLN A CA 1
ATOM 1576 C C . GLN A 1 202 ? 16.543 -7.584 -7.870 1.00 94.88 202 GLN A C 1
ATOM 1578 O O . GLN A 1 202 ? 17.145 -8.340 -8.632 1.00 94.88 202 GLN A O 1
ATOM 1583 N N . LEU A 1 203 ? 16.471 -6.267 -8.078 1.00 92.75 203 LEU A N 1
ATOM 1584 C CA . LEU A 1 203 ? 17.180 -5.582 -9.161 1.00 92.75 203 LEU A CA 1
ATOM 1585 C C . LEU A 1 203 ? 18.539 -5.070 -8.673 1.00 92.75 203 LEU A C 1
ATOM 1587 O O . LEU A 1 203 ? 18.624 -4.227 -7.777 1.00 92.75 203 LEU A O 1
ATOM 1591 N N . ARG A 1 204 ? 19.615 -5.519 -9.317 1.00 92.81 204 ARG A N 1
ATOM 1592 C CA . ARG A 1 204 ? 20.974 -5.009 -9.118 1.00 92.81 204 ARG A CA 1
ATOM 1593 C C . ARG A 1 204 ? 21.393 -4.163 -10.309 1.00 92.81 204 ARG A C 1
ATOM 1595 O O . ARG A 1 204 ? 21.563 -4.674 -11.408 1.00 92.81 204 ARG A O 1
ATOM 1602 N N . TRP A 1 205 ? 21.602 -2.869 -10.077 1.00 90.69 205 TRP A N 1
ATOM 1603 C CA . TRP A 1 205 ? 22.139 -1.966 -11.094 1.00 90.69 205 TRP A CA 1
ATOM 1604 C C . TRP A 1 205 ? 22.935 -0.819 -10.467 1.00 90.69 205 TRP A C 1
ATOM 1606 O O . TRP A 1 205 ? 22.403 0.226 -10.083 1.00 90.69 205 TRP A O 1
ATOM 1616 N N . THR A 1 206 ? 24.249 -1.002 -10.369 1.00 86.25 206 THR A N 1
ATOM 1617 C CA . THR A 1 206 ? 25.149 0.035 -9.856 1.00 86.25 206 THR A CA 1
ATOM 1618 C C . THR A 1 206 ? 25.252 1.187 -10.853 1.00 86.25 206 THR A C 1
ATOM 1620 O O . THR A 1 206 ? 25.536 0.977 -12.027 1.00 86.25 206 THR A O 1
ATOM 1623 N N . GLY A 1 207 ? 25.040 2.421 -10.387 1.00 83.00 207 GLY A N 1
ATOM 1624 C CA . GLY A 1 207 ? 25.194 3.615 -11.224 1.00 83.00 207 GLY A CA 1
ATOM 1625 C C . GLY A 1 207 ? 24.090 3.822 -12.267 1.00 83.00 207 GLY A C 1
ATOM 1626 O O . GLY A 1 207 ? 24.286 4.614 -13.187 1.00 83.00 207 GLY A O 1
ATOM 1627 N N . ALA A 1 208 ? 22.930 3.169 -12.120 1.00 86.31 208 ALA A N 1
ATOM 1628 C CA . ALA A 1 208 ? 21.829 3.224 -13.084 1.00 86.31 208 ALA A CA 1
ATOM 1629 C C . ALA A 1 208 ? 21.487 4.654 -13.550 1.00 86.31 208 ALA A C 1
ATOM 1631 O O . ALA A 1 208 ? 21.491 4.919 -14.747 1.00 86.31 208 ALA A O 1
ATOM 1632 N N . GLY A 1 209 ? 21.274 5.614 -12.643 1.00 83.38 209 GLY A N 1
ATOM 1633 C CA . GLY A 1 209 ? 20.928 6.998 -13.010 1.00 83.38 209 GLY A CA 1
ATOM 1634 C C . GLY A 1 209 ? 22.106 7.957 -13.178 1.00 83.38 209 GLY A C 1
ATOM 1635 O O . GLY A 1 209 ? 21.877 9.168 -13.274 1.00 83.38 209 GLY A O 1
ATOM 1636 N N . ALA A 1 210 ? 23.342 7.445 -13.191 1.00 85.06 210 ALA A N 1
ATOM 1637 C CA . ALA A 1 210 ? 24.559 8.204 -13.502 1.00 85.06 210 ALA A CA 1
ATOM 1638 C C . ALA A 1 210 ? 24.946 8.121 -14.993 1.00 85.06 210 ALA A C 1
ATOM 1640 O O . ALA A 1 210 ? 25.985 8.634 -15.399 1.00 85.06 210 ALA A O 1
ATOM 1641 N N . GLN A 1 211 ? 24.128 7.462 -15.818 1.00 88.31 211 GLN A N 1
ATOM 1642 C CA . GLN A 1 211 ? 24.381 7.339 -17.251 1.00 88.31 211 GLN A CA 1
ATOM 1643 C C . GLN A 1 211 ? 24.126 8.660 -17.991 1.00 88.31 211 GLN A C 1
ATOM 1645 O O . GLN A 1 211 ? 23.238 9.439 -17.634 1.00 88.31 211 GLN A O 1
ATOM 1650 N N . GLN A 1 212 ? 24.858 8.868 -19.090 1.00 89.88 212 GLN A N 1
ATOM 1651 C CA . GLN A 1 212 ? 24.826 10.095 -19.895 1.00 89.88 212 GLN A CA 1
ATOM 1652 C C . GLN A 1 212 ? 23.416 10.491 -20.366 1.00 89.88 212 GLN A C 1
ATOM 1654 O O . GLN A 1 212 ? 23.109 11.683 -20.438 1.00 89.88 212 GLN A O 1
ATOM 1659 N N . VAL A 1 213 ? 22.555 9.515 -20.678 1.00 90.62 213 VAL A N 1
ATOM 1660 C CA . VAL A 1 213 ? 21.177 9.757 -21.137 1.00 90.62 213 VAL A CA 1
ATOM 1661 C C . VAL A 1 213 ? 20.340 10.494 -20.084 1.00 90.62 213 VAL A C 1
ATOM 1663 O O . VAL A 1 213 ? 19.616 11.432 -20.424 1.00 90.62 213 VAL A O 1
ATOM 1666 N N . TYR A 1 214 ? 20.514 10.180 -18.796 1.00 89.62 214 TYR A N 1
ATOM 1667 C CA . TYR A 1 214 ? 19.809 10.864 -17.710 1.00 89.62 214 TYR A CA 1
ATOM 1668 C C . TYR A 1 214 ? 20.316 12.298 -17.528 1.00 89.62 214 TYR A C 1
ATOM 1670 O O . TYR A 1 214 ? 19.519 13.212 -17.329 1.00 89.62 214 TYR A O 1
ATOM 1678 N N . ASP A 1 215 ? 21.621 12.541 -17.671 1.00 88.56 215 ASP A N 1
ATOM 1679 C CA . ASP A 1 215 ? 22.184 13.898 -17.620 1.00 88.56 215 ASP A CA 1
ATOM 1680 C C . ASP A 1 215 ? 21.780 14.752 -18.823 1.00 88.56 215 ASP A C 1
ATOM 1682 O O . ASP A 1 215 ? 21.545 15.960 -18.703 1.00 88.56 215 ASP A O 1
ATOM 1686 N N . ALA A 1 216 ? 21.693 14.150 -20.009 1.00 90.50 216 ALA A N 1
ATOM 1687 C CA . ALA A 1 216 ? 21.160 14.816 -21.189 1.00 90.50 216 ALA A CA 1
ATOM 1688 C C . ALA A 1 216 ? 19.689 15.204 -20.980 1.00 90.50 216 ALA A C 1
ATOM 1690 O O . ALA A 1 216 ? 19.333 16.363 -21.196 1.00 90.50 216 ALA A O 1
ATOM 1691 N N . THR A 1 217 ? 18.880 14.278 -20.471 1.00 91.81 217 THR A N 1
ATOM 1692 C CA . THR A 1 217 ? 17.454 14.478 -20.187 1.00 91.81 217 THR A CA 1
ATOM 1693 C C . THR A 1 217 ? 17.222 15.562 -19.130 1.00 91.81 217 THR A C 1
ATOM 1695 O O . THR A 1 217 ? 16.469 16.506 -19.366 1.00 91.81 217 THR A O 1
ATOM 1698 N N . ARG A 1 218 ? 17.953 15.530 -18.004 1.00 89.31 218 ARG A N 1
ATOM 1699 C CA . ARG A 1 218 ? 17.894 16.571 -16.955 1.00 89.31 218 ARG A CA 1
ATOM 1700 C C . ARG A 1 218 ? 18.210 17.965 -17.502 1.00 89.31 218 ARG A C 1
ATOM 1702 O O . ARG A 1 218 ? 17.550 18.936 -17.130 1.00 89.31 218 ARG A O 1
ATOM 1709 N N . ARG A 1 219 ? 19.201 18.078 -18.397 1.00 91.06 219 ARG A N 1
ATOM 1710 C CA . ARG A 1 219 ? 19.545 19.349 -19.062 1.00 91.06 219 ARG A CA 1
ATOM 1711 C C . ARG A 1 219 ? 18.436 19.826 -19.996 1.00 91.06 219 ARG A C 1
ATOM 1713 O O . ARG A 1 219 ? 18.196 21.030 -20.060 1.00 91.06 219 ARG A O 1
ATOM 1720 N N . THR A 1 220 ? 17.766 18.918 -20.702 1.00 93.12 220 THR A N 1
ATOM 1721 C CA . THR A 1 220 ? 16.603 19.251 -21.535 1.00 93.12 220 THR A CA 1
ATOM 1722 C C . THR A 1 220 ? 15.438 19.749 -20.674 1.00 93.12 220 THR A C 1
ATOM 1724 O O . THR A 1 220 ? 14.947 20.849 -20.922 1.00 93.12 220 THR A O 1
ATOM 1727 N N . PHE A 1 221 ? 15.077 19.043 -19.596 1.00 93.06 221 PHE A N 1
ATOM 1728 C CA . PHE A 1 221 ? 14.032 19.481 -18.658 1.00 93.06 221 PHE A CA 1
ATOM 1729 C C . PHE A 1 221 ? 14.316 20.853 -18.039 1.00 93.06 221 PHE A C 1
ATOM 1731 O O . PHE A 1 221 ? 13.438 21.713 -18.013 1.00 93.06 221 PHE A O 1
ATOM 1738 N N . ALA A 1 222 ? 15.556 21.105 -17.606 1.00 91.56 222 ALA A N 1
ATOM 1739 C CA . ALA A 1 222 ? 15.940 22.402 -17.050 1.00 91.56 222 ALA A CA 1
ATOM 1740 C C . ALA A 1 222 ? 15.753 23.551 -18.058 1.00 91.56 222 ALA A C 1
ATOM 1742 O O . ALA A 1 222 ? 15.298 24.632 -17.681 1.00 91.56 222 ALA A O 1
ATOM 1743 N N . LYS A 1 223 ? 16.061 23.319 -19.342 1.00 93.69 223 LYS A N 1
ATOM 1744 C CA . LYS A 1 223 ? 15.833 24.302 -20.414 1.00 93.69 223 LYS A CA 1
ATOM 1745 C C . LYS A 1 223 ? 14.346 24.550 -20.654 1.00 93.69 223 LYS A C 1
ATOM 1747 O O . LYS A 1 223 ? 13.958 25.708 -20.784 1.00 93.69 223 LYS A O 1
ATOM 1752 N N . LEU A 1 224 ? 13.532 23.492 -20.678 1.00 92.88 224 LEU A N 1
ATOM 1753 C CA . LEU A 1 224 ? 12.078 23.598 -20.844 1.00 92.88 224 LEU A CA 1
ATOM 1754 C C . LEU A 1 224 ? 11.452 24.402 -19.698 1.00 92.88 224 LEU A C 1
ATOM 1756 O O . LEU A 1 224 ? 10.755 25.382 -19.955 1.00 92.88 224 LEU A O 1
ATOM 1760 N N . ALA A 1 225 ? 11.786 24.072 -18.447 1.00 93.00 225 ALA A N 1
ATOM 1761 C CA . ALA A 1 225 ? 11.301 24.794 -17.271 1.00 93.00 225 ALA A CA 1
ATOM 1762 C C . ALA A 1 225 ? 11.725 26.271 -17.278 1.00 93.00 225 ALA A C 1
ATOM 1764 O O . ALA A 1 225 ? 10.901 27.156 -17.041 1.00 93.00 225 ALA A O 1
ATOM 1765 N N . HIS A 1 226 ? 12.992 26.553 -17.607 1.00 93.56 226 HIS A N 1
ATOM 1766 C CA . HIS A 1 226 ? 13.499 27.922 -17.706 1.00 93.56 226 HIS A CA 1
ATOM 1767 C C . HIS A 1 226 ? 12.750 28.739 -18.769 1.00 93.56 226 HIS A C 1
ATOM 1769 O O . HIS A 1 226 ? 12.352 29.873 -18.500 1.00 93.56 226 HIS A O 1
ATOM 1775 N N . PHE A 1 227 ? 12.509 28.156 -19.948 1.00 91.38 227 PHE A N 1
ATOM 1776 C CA . PHE A 1 227 ? 11.823 28.822 -21.057 1.00 91.38 227 PHE A CA 1
ATOM 1777 C C . PHE A 1 227 ? 10.407 29.283 -20.682 1.00 91.38 227 PHE A C 1
ATOM 1779 O O . PHE A 1 227 ? 10.018 30.408 -20.995 1.00 91.38 227 PHE A O 1
ATOM 1786 N N . VAL A 1 228 ? 9.654 28.456 -19.949 1.00 90.75 228 VAL A N 1
ATOM 1787 C CA . VAL A 1 228 ? 8.284 28.790 -19.515 1.00 90.75 228 VAL A CA 1
ATOM 1788 C C . VAL A 1 228 ? 8.226 29.559 -18.186 1.00 90.75 228 VAL A C 1
ATOM 1790 O O . VAL A 1 228 ? 7.138 29.875 -17.696 1.00 90.75 228 VAL A O 1
ATOM 1793 N N . GLY A 1 229 ? 9.385 29.892 -17.605 1.00 91.25 229 GLY A N 1
ATOM 1794 C CA . GLY A 1 229 ? 9.494 30.584 -16.321 1.00 91.25 229 GLY A CA 1
ATOM 1795 C C . GLY A 1 229 ? 8.972 29.765 -15.139 1.00 91.25 229 GLY A C 1
ATOM 1796 O O . GLY A 1 229 ? 8.433 30.348 -14.203 1.00 91.25 229 GLY A O 1
ATOM 1797 N N . ALA A 1 230 ? 9.092 28.440 -15.207 1.00 92.56 230 ALA A N 1
ATOM 1798 C CA . ALA A 1 230 ? 8.623 27.509 -14.191 1.00 92.56 230 ALA A CA 1
ATOM 1799 C C . ALA A 1 230 ? 9.761 26.997 -13.296 1.00 92.5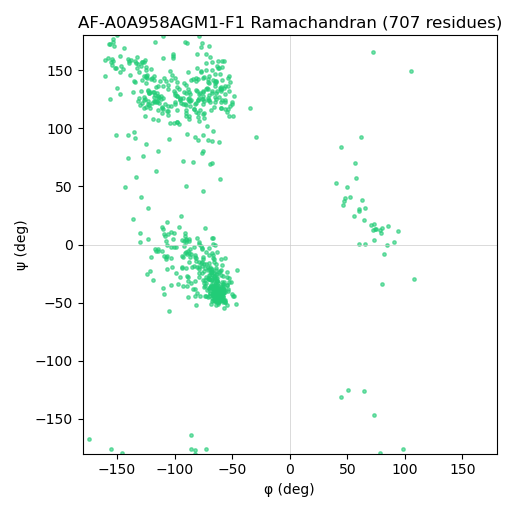6 230 ALA A C 1
ATOM 1801 O O . ALA A 1 230 ? 10.950 27.077 -13.609 1.00 92.56 230 ALA A O 1
ATOM 1802 N N . SER A 1 231 ? 9.371 26.416 -12.169 1.00 88.25 231 SER A N 1
ATOM 1803 C CA . SER A 1 231 ? 10.259 25.712 -11.248 1.00 88.25 231 SER A CA 1
ATOM 1804 C C . SER A 1 231 ? 10.531 24.314 -11.789 1.00 88.25 231 SER A C 1
ATOM 1806 O O . SER A 1 231 ? 9.592 23.565 -12.033 1.00 88.25 231 SER A O 1
ATOM 1808 N N . ASN A 1 232 ? 11.797 23.942 -11.968 1.00 86.31 232 ASN A N 1
ATOM 1809 C CA . ASN A 1 232 ? 12.137 22.603 -12.439 1.00 86.31 232 ASN A CA 1
ATOM 1810 C C . ASN A 1 232 ? 12.057 21.596 -11.284 1.00 86.31 232 ASN A C 1
ATOM 1812 O O . ASN A 1 232 ? 12.894 21.626 -10.379 1.00 86.31 232 ASN A O 1
ATOM 1816 N N . VAL A 1 233 ? 11.066 20.712 -11.318 1.00 81.69 233 VAL A N 1
ATOM 1817 C CA . VAL A 1 233 ? 10.919 19.606 -10.370 1.00 81.69 233 VAL A CA 1
ATOM 1818 C C . VAL A 1 233 ? 11.296 18.315 -11.082 1.00 81.69 233 VAL A C 1
ATOM 1820 O O . VAL A 1 233 ? 10.601 17.881 -11.991 1.00 81.69 233 VAL A O 1
ATOM 1823 N N . VAL A 1 234 ? 12.415 17.705 -10.696 1.00 70.88 234 VAL A N 1
ATOM 1824 C CA . VAL A 1 234 ? 12.954 16.499 -11.345 1.00 70.88 234 VAL A CA 1
ATOM 1825 C C . VAL A 1 234 ? 12.898 15.339 -10.371 1.00 70.88 234 VAL A C 1
ATOM 1827 O O . VAL A 1 234 ? 13.291 15.518 -9.222 1.00 70.88 234 VAL A O 1
ATOM 1830 N N . ASN A 1 235 ? 12.464 14.167 -10.846 1.00 65.12 235 ASN A N 1
ATOM 1831 C CA . ASN A 1 235 ? 12.367 12.930 -10.068 1.00 65.12 235 ASN A CA 1
ATOM 1832 C C . ASN A 1 235 ? 11.742 13.170 -8.673 1.00 65.12 235 ASN A C 1
ATOM 1834 O O . ASN A 1 235 ? 12.466 13.310 -7.682 1.00 65.12 235 ASN A O 1
ATOM 1838 N N . PRO A 1 236 ? 10.403 13.197 -8.573 1.00 54.66 236 PRO A N 1
ATOM 1839 C CA . PRO A 1 236 ? 9.691 13.530 -7.338 1.00 54.66 236 PRO A CA 1
ATOM 1840 C C . PRO A 1 236 ? 10.115 12.704 -6.109 1.00 54.66 236 PRO A C 1
ATOM 1842 O O . PRO A 1 236 ? 10.119 13.225 -4.997 1.00 54.66 236 PRO A O 1
ATOM 1845 N N . ARG A 1 237 ? 10.579 11.455 -6.305 1.00 55.12 237 ARG A N 1
ATOM 1846 C CA . ARG A 1 237 ? 11.106 10.585 -5.233 1.00 55.12 237 ARG A CA 1
ATOM 1847 C C . ARG A 1 237 ? 12.435 11.066 -4.634 1.00 55.12 237 ARG A C 1
ATOM 1849 O O . ARG A 1 237 ? 12.782 10.683 -3.522 1.00 55.12 237 ARG A O 1
ATOM 1856 N N . THR A 1 238 ? 13.191 11.901 -5.348 1.00 50.22 238 THR A N 1
ATOM 1857 C CA . THR A 1 238 ? 14.432 12.512 -4.832 1.00 50.22 238 THR A CA 1
ATOM 1858 C C . THR A 1 238 ? 14.181 13.766 -3.998 1.00 50.22 238 THR A C 1
ATOM 1860 O O . THR A 1 238 ? 15.047 14.144 -3.212 1.00 50.22 238 THR A O 1
ATOM 1863 N N . GLN A 1 239 ? 13.003 14.391 -4.119 1.00 46.91 239 GLN A N 1
ATOM 1864 C CA . GLN A 1 239 ? 12.598 15.514 -3.266 1.00 46.91 239 GLN A CA 1
ATOM 1865 C C . GLN A 1 239 ? 11.966 15.055 -1.944 1.00 46.91 239 GLN A C 1
ATOM 1867 O O . GLN A 1 239 ? 11.964 15.821 -0.986 1.00 46.91 239 GLN A O 1
ATOM 1872 N N . SER A 1 240 ? 11.488 13.809 -1.865 1.00 40.59 240 SER A N 1
ATOM 1873 C CA . SER A 1 240 ? 10.832 13.255 -0.675 1.00 40.59 240 SER A CA 1
ATOM 1874 C C . SER A 1 240 ? 11.778 12.610 0.351 1.00 40.59 240 SER A C 1
ATOM 1876 O O . SER A 1 240 ? 11.319 12.262 1.429 1.00 40.59 240 SER A O 1
ATOM 1878 N N . ASN A 1 241 ? 13.081 12.448 0.067 1.00 39.72 241 ASN A N 1
ATOM 1879 C CA . ASN A 1 241 ? 14.013 11.739 0.959 1.00 39.72 241 ASN A CA 1
ATOM 1880 C C . ASN A 1 241 ? 15.362 12.464 1.139 1.00 39.72 241 ASN A C 1
ATOM 1882 O O . ASN A 1 241 ? 16.303 12.270 0.369 1.00 39.72 241 ASN A O 1
ATOM 1886 N N . ILE A 1 242 ? 15.496 13.237 2.224 1.00 39.09 242 ILE A N 1
ATOM 1887 C CA . ILE A 1 242 ? 16.761 13.880 2.648 1.00 39.09 242 ILE A CA 1
ATOM 1888 C C . ILE A 1 242 ? 17.802 12.852 3.156 1.00 39.09 242 ILE A C 1
ATOM 1890 O O . ILE A 1 242 ? 18.999 13.136 3.149 1.00 39.09 242 ILE A O 1
ATOM 1894 N N . PHE A 1 243 ? 17.373 11.639 3.532 1.00 32.53 243 PHE A N 1
ATOM 1895 C CA . PHE A 1 243 ? 18.218 10.624 4.183 1.00 32.53 243 PHE A CA 1
ATOM 1896 C C . PHE A 1 243 ? 18.696 9.474 3.280 1.00 32.53 243 PHE A C 1
ATOM 1898 O O . PHE A 1 243 ? 19.602 8.735 3.669 1.00 32.53 243 PHE A O 1
ATOM 1905 N N . THR A 1 244 ? 18.167 9.309 2.062 1.00 37.91 244 THR A N 1
ATOM 1906 C CA . THR A 1 244 ? 18.666 8.266 1.149 1.00 37.91 244 THR A CA 1
ATOM 1907 C C . THR A 1 244 ? 19.838 8.780 0.321 1.00 37.91 244 THR A C 1
ATOM 1909 O O . THR A 1 244 ? 19.725 9.746 -0.431 1.00 37.91 244 THR A O 1
ATOM 1912 N N . ARG A 1 245 ? 20.967 8.075 0.404 1.00 35.00 245 ARG A N 1
ATOM 1913 C CA . ARG A 1 245 ? 22.236 8.393 -0.271 1.00 35.00 245 ARG A CA 1
ATOM 1914 C C . ARG A 1 245 ? 22.204 8.291 -1.809 1.00 35.00 245 ARG A C 1
ATOM 1916 O O . ARG A 1 245 ? 23.227 8.546 -2.434 1.00 35.00 245 ARG A O 1
ATOM 1923 N N . ASN A 1 246 ? 21.071 7.946 -2.428 1.00 46.53 246 ASN A N 1
ATOM 1924 C CA . ASN A 1 246 ? 20.975 7.686 -3.867 1.00 46.53 246 ASN A CA 1
ATOM 1925 C C . ASN A 1 246 ? 20.101 8.720 -4.593 1.00 46.53 246 ASN A C 1
ATOM 1927 O O . ASN A 1 246 ? 18.960 8.467 -4.964 1.00 46.53 246 ASN A O 1
ATOM 1931 N N . LYS A 1 247 ? 20.688 9.885 -4.886 1.00 50.22 247 LYS A N 1
ATOM 1932 C CA . LYS A 1 247 ? 20.109 10.930 -5.759 1.00 50.22 247 LYS A CA 1
ATOM 1933 C C . LYS A 1 247 ? 19.992 10.506 -7.242 1.00 50.22 247 LYS A C 1
ATOM 1935 O O . LYS A 1 247 ? 19.638 11.321 -8.089 1.00 50.22 247 LYS A O 1
ATOM 1940 N N . SER A 1 248 ? 20.296 9.244 -7.552 1.00 60.84 248 SER A N 1
ATOM 1941 C CA . SER A 1 248 ? 20.533 8.738 -8.907 1.00 60.84 248 SER A CA 1
ATOM 1942 C C . SER A 1 248 ? 19.849 7.394 -9.182 1.00 60.84 248 SER A C 1
ATOM 1944 O O . SER A 1 248 ? 20.296 6.679 -10.072 1.00 60.84 248 SER A O 1
ATOM 1946 N N . THR A 1 249 ? 18.802 7.015 -8.443 1.00 73.31 249 THR A N 1
ATOM 1947 C CA . THR A 1 249 ? 17.978 5.846 -8.806 1.00 73.31 249 THR A CA 1
ATOM 1948 C C . THR A 1 249 ? 16.935 6.270 -9.849 1.00 73.31 249 THR A C 1
ATOM 1950 O O . THR A 1 249 ? 16.110 7.139 -9.542 1.00 73.31 249 THR A O 1
ATOM 1953 N N . PRO A 1 250 ? 16.967 5.724 -11.080 1.00 76.31 250 PRO A N 1
ATOM 1954 C CA . PRO A 1 250 ? 15.945 5.989 -12.087 1.00 76.31 250 PRO A CA 1
ATOM 1955 C C . PRO A 1 250 ? 14.571 5.488 -11.643 1.00 76.31 250 PRO A C 1
ATOM 1957 O O . PRO A 1 250 ? 14.465 4.544 -10.862 1.00 76.31 250 PRO A O 1
ATOM 1960 N N . ILE A 1 251 ? 13.523 6.118 -12.159 1.00 79.75 251 ILE A N 1
ATOM 1961 C CA . ILE A 1 251 ? 12.156 5.604 -12.081 1.00 79.75 251 ILE A CA 1
ATOM 1962 C C . ILE A 1 251 ? 11.827 5.100 -13.473 1.00 79.75 251 ILE A C 1
ATOM 1964 O O . ILE A 1 251 ? 12.077 5.821 -14.430 1.00 79.75 251 ILE A O 1
ATOM 1968 N N . THR A 1 252 ? 11.252 3.909 -13.572 1.00 86.69 252 THR A N 1
ATOM 1969 C CA . THR A 1 252 ? 10.759 3.381 -14.840 1.00 86.69 252 THR A CA 1
ATOM 1970 C C . THR A 1 252 ? 9.319 2.920 -14.704 1.00 86.69 252 THR A C 1
ATOM 1972 O O . THR A 1 252 ? 8.924 2.389 -13.664 1.00 86.69 252 THR A O 1
ATOM 1975 N N . VAL A 1 253 ? 8.549 3.181 -15.753 1.00 87.44 253 VAL A N 1
ATOM 1976 C CA . VAL A 1 253 ? 7.227 2.603 -16.021 1.00 87.44 253 VAL A CA 1
ATOM 1977 C C . VAL A 1 253 ? 7.282 1.658 -17.226 1.00 87.44 253 VAL A C 1
ATOM 1979 O O . VAL A 1 253 ? 6.312 0.966 -17.511 1.00 87.44 253 VAL A O 1
ATOM 1982 N N . HIS A 1 254 ? 8.434 1.594 -17.895 1.00 94.56 254 HIS A N 1
ATOM 1983 C CA . HIS A 1 254 ? 8.748 0.722 -19.017 1.00 94.56 254 HIS A CA 1
ATOM 1984 C C . HIS A 1 254 ? 9.882 -0.262 -18.659 1.00 94.56 254 HIS A C 1
ATOM 1986 O O . HIS A 1 254 ? 10.960 -0.194 -19.258 1.00 94.56 254 HIS A O 1
ATOM 1992 N N . PRO A 1 255 ? 9.691 -1.166 -17.677 1.00 94.50 255 PRO A N 1
ATOM 1993 C CA . PRO A 1 255 ? 10.674 -2.205 -17.403 1.00 94.50 255 PRO A CA 1
ATOM 1994 C C . PRO A 1 255 ? 10.765 -3.157 -18.600 1.00 94.50 255 PRO A C 1
ATOM 1996 O O . PRO A 1 255 ? 9.753 -3.703 -19.038 1.00 94.50 255 PRO A O 1
ATOM 1999 N N . LEU A 1 256 ? 11.975 -3.378 -19.104 1.00 97.12 256 LEU A N 1
ATOM 2000 C CA . LEU A 1 256 ? 12.271 -4.248 -20.245 1.00 97.12 256 LEU A CA 1
ATOM 2001 C C . LEU A 1 256 ? 13.452 -5.173 -19.914 1.00 97.12 256 LEU A C 1
ATOM 2003 O O . LEU A 1 256 ? 14.257 -4.862 -19.031 1.00 97.12 256 LEU A O 1
ATOM 2007 N N . GLY A 1 257 ? 13.609 -6.259 -20.666 1.00 96.19 257 GLY A N 1
ATOM 2008 C CA . GLY A 1 257 ? 14.725 -7.197 -20.507 1.00 96.19 257 GLY A CA 1
ATOM 2009 C C . GLY A 1 257 ? 14.558 -8.169 -19.334 1.00 96.19 257 GLY A C 1
ATOM 2010 O O . GLY A 1 257 ? 13.566 -8.140 -18.618 1.00 96.19 257 GLY A O 1
ATOM 2011 N N . GLY A 1 258 ? 15.540 -9.042 -19.114 1.00 96.12 258 GLY A N 1
ATOM 2012 C CA . GLY A 1 258 ? 15.453 -10.161 -18.164 1.00 96.12 258 GLY A CA 1
ATOM 2013 C C . GLY A 1 258 ? 15.347 -11.521 -18.856 1.00 96.12 258 GLY A C 1
ATOM 2014 O O . GLY A 1 258 ? 15.909 -12.496 -18.362 1.00 96.12 258 GLY A O 1
ATOM 2015 N N . CYS A 1 259 ? 14.753 -11.567 -20.048 1.00 97.88 259 CYS A N 1
ATOM 2016 C CA . CYS A 1 259 ? 14.639 -12.755 -20.894 1.00 97.88 259 CYS A CA 1
ATOM 2017 C C . CYS A 1 259 ? 15.123 -12.457 -22.322 1.00 97.88 259 CYS A C 1
ATOM 2019 O O . CYS A 1 259 ? 14.502 -12.876 -23.293 1.00 97.88 259 CYS A O 1
ATOM 2021 N N . CYS A 1 260 ? 16.217 -11.697 -22.454 1.00 95.75 260 CYS A N 1
ATOM 2022 C CA . CYS A 1 260 ? 16.603 -11.050 -23.709 1.00 95.75 260 CYS A CA 1
ATOM 2023 C C . CYS A 1 260 ? 16.693 -12.003 -24.911 1.00 95.75 260 CYS A C 1
ATOM 2025 O O . CYS A 1 260 ? 17.286 -13.082 -24.835 1.00 95.75 260 CYS A O 1
ATOM 2027 N N . MET A 1 261 ? 16.165 -11.542 -26.038 1.00 97.38 261 MET A N 1
ATOM 2028 C CA . MET A 1 261 ? 16.260 -12.189 -27.339 1.00 97.38 261 MET A CA 1
ATOM 2029 C C . MET A 1 261 ? 17.685 -12.121 -27.900 1.00 97.38 261 MET A C 1
ATOM 2031 O O . MET A 1 261 ? 18.341 -11.080 -27.810 1.00 97.38 261 MET A O 1
ATOM 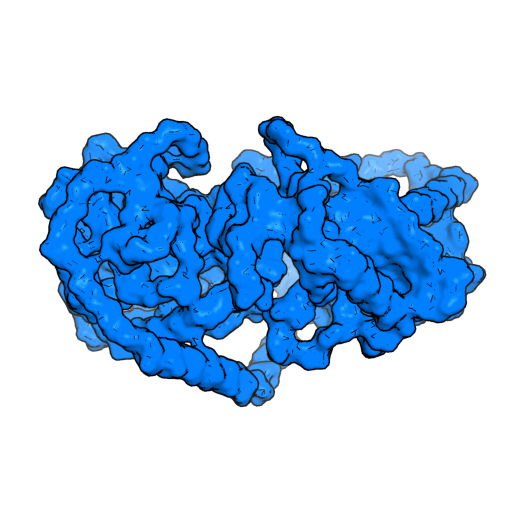2035 N N . ALA A 1 262 ? 18.156 -13.215 -28.501 1.00 96.88 262 ALA A N 1
ATOM 2036 C CA . ALA A 1 262 ? 19.429 -13.271 -29.220 1.00 96.88 262 ALA A CA 1
ATOM 2037 C C . ALA A 1 262 ? 19.448 -14.391 -30.272 1.00 96.88 262 ALA A C 1
ATOM 2039 O O . ALA A 1 262 ? 18.552 -15.233 -30.310 1.00 96.88 262 ALA A O 1
ATOM 2040 N N . ASP A 1 263 ? 20.503 -14.429 -31.089 1.00 96.44 263 ASP A N 1
ATOM 2041 C CA . ASP A 1 263 ? 20.709 -15.459 -32.118 1.00 96.44 263 ASP A CA 1
ATOM 2042 C C . ASP A 1 263 ? 21.104 -16.834 -31.540 1.00 96.44 263 ASP A C 1
ATOM 2044 O O . ASP A 1 263 ? 20.997 -17.846 -32.232 1.00 96.44 263 ASP A O 1
ATOM 2048 N N . ASP A 1 264 ? 21.545 -16.883 -30.276 1.00 96.50 264 ASP A N 1
ATOM 2049 C CA . ASP A 1 264 ? 21.931 -18.110 -29.578 1.00 96.50 264 ASP A CA 1
ATOM 2050 C C . ASP A 1 264 ? 21.756 -18.011 -28.045 1.00 96.50 264 ASP A C 1
ATOM 2052 O O . ASP A 1 264 ? 21.505 -16.941 -27.477 1.00 96.50 264 ASP A O 1
ATOM 2056 N N . ILE A 1 265 ? 21.915 -19.152 -27.365 1.00 97.06 265 ILE A N 1
ATOM 2057 C CA . ILE A 1 265 ? 21.772 -19.279 -25.908 1.00 97.06 265 ILE A CA 1
ATOM 2058 C C . ILE A 1 265 ? 22.885 -18.582 -25.112 1.00 97.06 265 ILE A C 1
ATOM 2060 O O . ILE A 1 265 ? 22.671 -18.205 -23.957 1.00 97.06 265 ILE A O 1
ATOM 2064 N N . GLU A 1 266 ? 24.079 -18.410 -25.686 1.00 96.44 266 GLU A N 1
ATOM 2065 C CA . GLU A 1 266 ? 25.200 -17.761 -24.994 1.00 96.44 266 GLU A CA 1
ATOM 2066 C C . GLU A 1 266 ? 24.908 -16.271 -24.781 1.00 96.44 266 GLU A C 1
ATOM 2068 O O . GLU A 1 266 ? 25.312 -15.688 -23.765 1.00 96.44 266 GLU A O 1
ATOM 2073 N N . HIS A 1 267 ? 24.146 -15.677 -25.703 1.00 96.38 267 HIS A N 1
ATOM 2074 C CA . HIS A 1 267 ? 23.832 -14.253 -25.741 1.00 96.38 267 HIS A CA 1
ATOM 2075 C C . HIS A 1 267 ? 22.389 -13.904 -25.345 1.00 96.38 267 HIS A C 1
ATOM 2077 O O . HIS A 1 267 ? 22.124 -12.732 -25.060 1.00 96.38 267 HIS A O 1
ATOM 2083 N N . GLY A 1 268 ? 21.477 -14.880 -25.252 1.00 96.88 268 GLY A N 1
ATOM 2084 C CA . GLY A 1 268 ? 20.084 -14.637 -24.869 1.00 96.88 268 GLY A CA 1
ATOM 2085 C C . GLY A 1 268 ? 19.360 -15.816 -24.222 1.00 96.88 268 GLY A C 1
ATOM 2086 O O . GLY A 1 268 ? 19.899 -16.908 -24.056 1.00 96.88 268 GLY A O 1
ATOM 2087 N N . VAL A 1 269 ? 18.118 -15.562 -23.814 1.00 98.44 269 VAL A N 1
ATOM 2088 C CA . VAL A 1 269 ? 17.199 -16.543 -23.211 1.00 98.44 269 VAL A CA 1
ATOM 2089 C C . VAL A 1 269 ? 16.242 -17.109 -24.254 1.00 98.44 269 VAL A C 1
ATOM 2091 O O . VAL A 1 269 ? 15.902 -18.290 -24.185 1.00 98.44 269 VAL A O 1
ATOM 2094 N N . VAL A 1 270 ? 15.849 -16.285 -25.226 1.00 98.50 270 VAL A N 1
ATOM 2095 C CA . VAL A 1 270 ? 14.944 -16.671 -26.309 1.00 98.50 270 VAL A CA 1
ATOM 2096 C C . VAL A 1 270 ? 15.525 -16.357 -27.677 1.00 98.50 270 VAL A C 1
ATOM 2098 O O . VAL A 1 270 ? 16.372 -15.472 -27.820 1.00 98.50 270 VAL A O 1
ATOM 2101 N N . ASP A 1 271 ? 15.038 -17.059 -28.689 1.00 97.69 271 ASP A N 1
ATOM 2102 C CA . ASP A 1 271 ? 15.312 -16.728 -30.082 1.00 97.69 271 ASP A CA 1
ATOM 2103 C C . ASP A 1 271 ? 14.389 -15.621 -30.620 1.00 97.69 271 ASP A C 1
ATOM 2105 O O . ASP A 1 271 ? 13.531 -15.084 -29.916 1.00 97.69 271 ASP A O 1
ATOM 2109 N N . HIS A 1 272 ? 14.524 -15.300 -31.911 1.00 95.12 272 HIS A N 1
ATOM 2110 C CA . HIS A 1 272 ? 13.722 -14.269 -32.579 1.00 95.12 272 HIS A CA 1
ATOM 2111 C C . HIS A 1 272 ? 12.200 -14.507 -32.564 1.00 95.12 272 HIS A C 1
ATOM 2113 O O . HIS A 1 272 ? 11.446 -13.670 -33.068 1.00 95.12 272 HIS A O 1
ATOM 2119 N N . ALA A 1 273 ? 11.755 -15.708 -32.193 1.00 95.94 273 ALA A N 1
ATOM 2120 C CA . ALA A 1 273 ? 10.361 -16.135 -32.150 1.00 95.94 273 ALA A CA 1
ATOM 2121 C C . ALA A 1 273 ? 9.816 -16.152 -30.714 1.00 95.94 273 ALA A C 1
ATOM 2123 O O . ALA A 1 273 ? 8.644 -16.471 -30.517 1.00 95.94 273 ALA A O 1
ATOM 2124 N N . GLY A 1 274 ? 10.644 -15.830 -29.717 1.00 97.69 274 GLY A N 1
ATOM 2125 C CA . GLY A 1 274 ? 10.291 -15.954 -28.307 1.00 97.69 274 GLY A CA 1
ATOM 2126 C C . GLY A 1 274 ? 10.393 -17.386 -27.778 1.00 97.69 274 GLY A C 1
ATOM 2127 O O . GLY A 1 274 ? 9.950 -17.633 -26.660 1.00 97.69 274 GLY A O 1
ATOM 2128 N N . ARG A 1 275 ? 10.964 -18.342 -28.529 1.00 98.19 275 ARG A N 1
ATOM 2129 C CA . ARG A 1 275 ? 11.152 -19.726 -28.053 1.00 98.19 275 ARG A CA 1
ATOM 2130 C C . ARG A 1 275 ? 12.306 -19.775 -27.064 1.00 98.19 275 ARG A C 1
ATOM 2132 O O . ARG A 1 275 ? 13.384 -19.255 -27.354 1.00 98.19 275 ARG A O 1
ATOM 2139 N N . VAL A 1 276 ? 12.102 -20.416 -25.917 1.00 98.50 276 VAL A N 1
ATOM 2140 C CA . VAL A 1 276 ? 13.116 -20.472 -24.853 1.00 98.50 276 VAL A CA 1
ATOM 2141 C C . VAL A 1 276 ? 14.221 -21.457 -25.213 1.00 98.50 276 VAL A C 1
ATOM 2143 O O . VAL A 1 276 ? 13.952 -22.632 -25.459 1.00 98.50 276 VAL A O 1
ATOM 2146 N N . TYR A 1 277 ? 15.475 -21.006 -25.202 1.00 98.56 277 TYR A N 1
ATOM 2147 C CA . TYR A 1 277 ? 16.622 -21.868 -25.474 1.00 98.56 277 TYR A CA 1
ATOM 2148 C C . TYR A 1 277 ? 16.787 -22.969 -24.422 1.00 98.56 277 TYR A C 1
ATOM 2150 O O . TYR A 1 277 ? 16.658 -22.736 -23.217 1.00 98.56 277 TYR A O 1
ATOM 2158 N N . HIS A 1 278 ? 17.148 -24.164 -24.884 1.00 97.19 278 HIS A N 1
ATOM 2159 C CA . HIS A 1 278 ? 17.442 -25.308 -24.029 1.00 97.19 278 HIS A CA 1
ATOM 2160 C C . HIS A 1 278 ? 18.968 -25.469 -23.859 1.00 97.19 278 HIS A C 1
ATOM 2162 O O . HIS A 1 278 ? 19.675 -25.545 -24.866 1.00 97.19 278 HIS A O 1
ATOM 2168 N N . PRO A 1 279 ? 19.517 -25.584 -22.630 1.00 94.19 279 PRO A N 1
ATOM 2169 C CA . PRO A 1 279 ? 20.967 -25.701 -22.407 1.00 94.19 279 PRO A CA 1
ATOM 2170 C C . PRO A 1 279 ? 21.655 -26.884 -23.096 1.00 94.19 279 PRO A C 1
ATOM 2172 O O . PRO A 1 279 ? 22.836 -26.804 -23.415 1.00 94.19 279 PRO A O 1
ATOM 2175 N N . ALA A 1 280 ? 20.927 -27.973 -23.355 1.00 92.69 280 ALA A N 1
ATOM 2176 C CA . ALA A 1 280 ? 21.429 -29.116 -24.129 1.00 92.69 280 ALA A CA 1
ATOM 2177 C C . ALA A 1 280 ? 21.383 -28.919 -25.665 1.00 92.69 280 ALA A C 1
ATOM 2179 O O . ALA A 1 280 ? 21.684 -29.855 -26.402 1.00 92.69 280 ALA A O 1
ATOM 2180 N N . GLY A 1 281 ? 21.010 -27.729 -26.145 1.00 91.81 281 GLY A N 1
ATOM 2181 C CA . GLY A 1 281 ? 20.857 -27.391 -27.561 1.00 91.81 281 GLY A CA 1
ATOM 2182 C C . GLY A 1 281 ? 19.393 -27.285 -27.999 1.00 91.81 281 GLY A C 1
ATOM 2183 O O . GLY A 1 281 ? 18.521 -27.971 -27.470 1.00 91.81 281 GLY A O 1
ATOM 2184 N N . GLY A 1 282 ? 19.130 -26.421 -28.984 1.00 95.12 282 GLY A N 1
ATOM 2185 C CA . GLY A 1 282 ? 17.778 -26.143 -29.475 1.00 95.12 282 GLY A CA 1
ATOM 2186 C C . GLY A 1 282 ? 16.948 -25.294 -28.506 1.00 95.12 282 GLY A C 1
ATOM 2187 O O . GLY A 1 282 ? 17.478 -24.423 -27.814 1.00 95.12 282 GLY A O 1
ATOM 2188 N N . VAL A 1 283 ? 15.638 -25.541 -28.474 1.00 96.94 283 VAL A N 1
ATOM 2189 C CA . VAL A 1 283 ? 14.655 -24.824 -27.646 1.00 96.94 283 VAL A CA 1
ATOM 2190 C C . VAL A 1 283 ? 13.807 -25.809 -26.845 1.00 96.94 283 VAL A C 1
ATOM 2192 O O . VAL A 1 283 ? 13.673 -26.971 -27.234 1.00 96.94 283 VAL A O 1
ATOM 2195 N N . TYR A 1 284 ? 13.225 -25.355 -25.738 1.00 96.44 284 TYR A N 1
ATOM 2196 C CA . TYR A 1 284 ? 12.199 -26.103 -25.016 1.00 96.44 284 TYR A CA 1
ATOM 2197 C C . TYR A 1 284 ? 10.937 -26.220 -25.898 1.00 96.44 284 TYR A C 1
ATOM 2199 O O . TYR A 1 284 ? 10.364 -25.188 -26.252 1.00 96.44 284 TYR A O 1
ATOM 2207 N N . PRO A 1 285 ? 10.495 -27.437 -26.278 1.00 93.94 285 PRO A N 1
ATOM 2208 C CA . PRO A 1 285 ? 9.359 -27.605 -27.188 1.00 93.94 285 PRO A CA 1
ATOM 2209 C C . PRO A 1 285 ? 8.053 -27.094 -26.579 1.00 93.94 285 PRO A C 1
ATOM 2211 O O . PRO A 1 285 ? 7.642 -27.592 -25.535 1.00 93.94 285 PRO A O 1
ATOM 2214 N N . GLY A 1 286 ? 7.384 -26.147 -27.238 1.00 93.62 286 GLY A N 1
ATOM 2215 C CA . GLY A 1 286 ? 6.148 -25.562 -26.727 1.00 93.62 286 GLY A CA 1
ATOM 2216 C C . GLY A 1 286 ? 6.331 -24.567 -25.574 1.00 93.62 286 GLY A C 1
ATOM 2217 O O . GLY A 1 286 ? 5.337 -24.222 -24.948 1.00 93.62 286 GLY A O 1
ATOM 2218 N N . LEU A 1 287 ? 7.545 -24.085 -25.268 1.00 97.12 287 LEU A N 1
ATOM 2219 C CA . LEU A 1 287 ? 7.761 -23.023 -24.272 1.00 97.12 287 LEU A CA 1
ATOM 2220 C C . LEU A 1 287 ? 8.194 -21.711 -24.931 1.00 97.12 287 LEU A C 1
ATOM 2222 O O . LEU A 1 287 ? 9.287 -21.601 -25.497 1.00 97.12 287 LEU A O 1
ATOM 2226 N N . TYR A 1 288 ? 7.350 -20.695 -24.776 1.00 98.38 288 TYR A N 1
ATOM 2227 C CA . TYR A 1 288 ? 7.529 -19.367 -25.346 1.00 98.38 288 TYR A CA 1
ATOM 2228 C C . TYR A 1 288 ? 7.473 -18.278 -24.274 1.00 98.38 288 TYR A C 1
ATOM 2230 O O . TYR A 1 288 ? 6.781 -18.408 -23.264 1.00 98.38 288 TYR A O 1
ATOM 2238 N N . ILE A 1 289 ? 8.150 -17.164 -24.538 1.00 98.44 289 ILE A N 1
ATOM 2239 C CA . ILE A 1 289 ? 8.019 -15.907 -23.803 1.00 98.44 289 ILE A CA 1
ATOM 2240 C C . ILE A 1 289 ? 7.599 -14.820 -24.790 1.00 98.44 289 ILE A C 1
ATOM 2242 O O . ILE A 1 289 ? 8.192 -14.685 -25.861 1.00 98.44 289 ILE A O 1
ATOM 2246 N N . SER A 1 290 ? 6.575 -14.052 -24.427 1.00 96.62 290 SER A N 1
ATOM 2247 C CA . SER A 1 290 ? 5.982 -13.020 -25.276 1.00 96.62 290 SER A CA 1
ATOM 2248 C C . SER A 1 290 ? 5.617 -11.793 -24.437 1.00 96.62 290 SER A C 1
ATOM 2250 O O . SER A 1 290 ? 4.444 -11.569 -24.128 1.00 96.62 290 SER A O 1
ATOM 2252 N N . ASP A 1 291 ? 6.626 -11.016 -24.036 1.00 93.75 291 ASP A N 1
ATOM 2253 C CA . ASP A 1 291 ? 6.478 -9.791 -23.238 1.00 93.75 291 ASP A CA 1
ATOM 2254 C C . ASP A 1 291 ? 7.670 -8.831 -23.444 1.00 93.75 291 ASP A C 1
ATOM 2256 O O . ASP A 1 291 ? 8.565 -9.083 -24.249 1.00 93.75 291 ASP A O 1
ATOM 2260 N N . GLY A 1 292 ? 7.713 -7.711 -22.720 1.00 94.44 292 GLY A N 1
ATOM 2261 C CA . GLY A 1 292 ? 8.825 -6.757 -22.731 1.00 94.44 292 GLY A CA 1
ATOM 2262 C C . GLY A 1 292 ? 10.145 -7.287 -22.155 1.00 94.44 292 GLY A C 1
ATOM 2263 O O . GLY A 1 292 ? 11.184 -6.652 -22.350 1.00 94.44 292 GLY A O 1
ATOM 2264 N N . ASP A 1 293 ? 10.155 -8.441 -21.490 1.00 95.25 293 ASP A N 1
ATOM 2265 C CA . ASP A 1 293 ? 11.381 -9.087 -21.006 1.00 95.25 293 ASP A CA 1
ATOM 2266 C C . ASP A 1 293 ? 12.273 -9.627 -22.126 1.00 95.25 293 ASP A C 1
ATOM 2268 O O . ASP A 1 293 ? 13.485 -9.752 -21.921 1.00 95.25 293 ASP A O 1
ATOM 2272 N N . ILE A 1 294 ? 11.714 -9.907 -23.307 1.00 97.38 294 ILE A N 1
ATOM 2273 C CA . ILE A 1 294 ? 12.499 -10.368 -24.459 1.00 97.38 294 ILE A CA 1
ATOM 2274 C C . ILE A 1 294 ? 13.231 -9.226 -25.165 1.00 97.38 294 ILE A C 1
ATOM 2276 O O . ILE A 1 294 ? 14.162 -9.477 -25.933 1.00 97.38 294 ILE A O 1
ATOM 2280 N N . CYS A 1 295 ? 12.858 -7.971 -24.897 1.00 95.81 295 CYS A N 1
ATOM 2281 C CA . CYS A 1 295 ? 13.573 -6.808 -25.409 1.00 95.81 295 CYS A CA 1
ATOM 2282 C C . CYS A 1 295 ? 15.027 -6.840 -24.923 1.00 95.81 295 CYS A C 1
ATOM 2284 O O . CYS A 1 295 ? 15.309 -6.854 -23.726 1.00 95.81 295 CYS A O 1
ATOM 2286 N N . ASP A 1 296 ? 15.971 -6.829 -25.857 1.00 87.50 296 ASP A N 1
ATOM 2287 C CA . ASP A 1 296 ? 17.394 -6.947 -25.552 1.00 87.50 296 ASP A CA 1
ATOM 2288 C C . ASP A 1 296 ? 17.996 -5.617 -25.046 1.00 87.50 296 ASP A C 1
ATOM 2290 O O . ASP A 1 296 ? 19.050 -5.581 -24.402 1.00 87.50 296 ASP A O 1
ATOM 2294 N N . THR A 1 297 ? 17.335 -4.494 -25.316 1.00 88.69 297 THR A N 1
ATOM 2295 C CA . THR A 1 297 ? 17.710 -3.168 -24.829 1.00 88.69 297 THR A CA 1
ATOM 2296 C C . THR A 1 297 ? 16.497 -2.240 -24.745 1.00 88.69 297 THR A C 1
ATOM 2298 O O . THR A 1 297 ? 15.389 -2.564 -25.169 1.00 88.69 297 THR A O 1
ATOM 2301 N N . SER A 1 298 ? 16.724 -1.045 -24.207 1.00 93.06 298 SER A N 1
ATOM 2302 C CA . SER A 1 298 ? 15.815 0.096 -24.309 1.00 93.06 298 SER A CA 1
ATOM 2303 C C . SER A 1 298 ? 15.338 0.357 -25.746 1.00 93.06 298 SER A C 1
ATOM 2305 O O . SER A 1 298 ? 16.143 0.578 -26.657 1.00 93.06 298 SER A O 1
ATOM 2307 N N . VAL A 1 299 ? 14.022 0.459 -25.925 1.00 93.19 299 VAL A N 1
ATOM 2308 C CA . VAL A 1 299 ? 13.401 0.928 -27.177 1.00 93.19 299 VAL A CA 1
ATOM 2309 C C . VAL A 1 299 ? 13.652 2.431 -27.374 1.00 93.19 299 VAL A C 1
ATOM 2311 O O . VAL A 1 299 ? 13.749 2.926 -28.499 1.00 93.19 299 VAL A O 1
ATOM 2314 N N . GLY A 1 300 ? 13.787 3.179 -26.277 1.00 91.44 300 GLY A N 1
ATOM 2315 C CA . GLY A 1 300 ? 13.962 4.631 -26.269 1.00 91.44 300 GLY A CA 1
ATOM 2316 C C . GLY A 1 300 ? 12.699 5.412 -26.635 1.00 91.44 300 GLY A C 1
ATOM 2317 O O . GLY A 1 300 ? 12.776 6.604 -26.913 1.00 91.44 300 GLY A O 1
ATOM 2318 N N . ALA A 1 301 ? 11.553 4.739 -26.660 1.00 92.12 301 ALA A N 1
ATOM 2319 C CA . ALA A 1 301 ? 10.204 5.276 -26.816 1.00 92.12 301 ALA A CA 1
ATOM 2320 C C . ALA A 1 301 ? 9.225 4.350 -26.078 1.00 92.12 301 ALA A C 1
ATOM 2322 O O . ALA A 1 301 ? 9.649 3.350 -25.494 1.00 92.12 301 ALA A O 1
ATOM 2323 N N . ASN A 1 302 ? 7.934 4.667 -26.099 1.00 93.25 302 ASN A N 1
ATOM 2324 C CA . ASN A 1 302 ? 6.877 3.878 -25.470 1.00 93.25 302 ASN A CA 1
ATOM 2325 C C . ASN A 1 302 ? 6.883 2.471 -26.100 1.00 93.25 302 ASN A C 1
ATOM 2327 O O . ASN A 1 302 ? 6.687 2.342 -27.312 1.00 93.25 302 ASN A O 1
ATOM 2331 N N . PRO A 1 303 ? 7.140 1.408 -25.321 1.00 93.12 303 PRO A N 1
ATOM 2332 C CA . PRO A 1 303 ? 7.475 0.109 -25.888 1.00 93.12 303 PRO A CA 1
ATOM 2333 C C . PRO A 1 303 ? 6.256 -0.712 -26.320 1.00 93.12 303 PRO A C 1
ATOM 2335 O O . PRO A 1 303 ? 6.452 -1.733 -26.970 1.00 93.12 303 PRO A O 1
ATOM 2338 N N . SER A 1 304 ? 5.015 -0.313 -25.999 1.00 90.94 304 SER A N 1
ATOM 2339 C CA . SER A 1 304 ? 3.846 -1.202 -26.149 1.00 90.94 304 SER A CA 1
ATOM 2340 C C . SER A 1 304 ? 3.650 -1.722 -27.576 1.00 90.94 304 SER A C 1
ATOM 2342 O O . SER A 1 304 ? 3.424 -2.912 -27.749 1.00 90.94 304 SER A O 1
ATOM 2344 N N . LEU A 1 305 ? 3.818 -0.880 -28.603 1.00 93.06 305 LEU A N 1
ATOM 2345 C CA . LEU A 1 305 ? 3.708 -1.312 -30.002 1.00 93.06 305 LEU A CA 1
ATOM 2346 C C . LEU A 1 305 ? 4.874 -2.204 -30.440 1.00 93.06 305 LEU A C 1
ATOM 2348 O O . LEU A 1 305 ? 4.699 -3.061 -31.298 1.00 93.06 305 LEU A O 1
ATOM 2352 N N . THR A 1 306 ? 6.060 -2.029 -29.849 1.00 94.56 306 THR A N 1
ATOM 2353 C CA . THR A 1 306 ? 7.191 -2.937 -30.101 1.00 94.56 306 THR A CA 1
ATOM 2354 C C . THR A 1 306 ? 6.926 -4.299 -29.465 1.00 94.56 306 THR A C 1
ATOM 2356 O O . THR A 1 306 ? 7.110 -5.316 -30.123 1.00 94.56 306 THR A O 1
ATOM 2359 N N . ILE A 1 307 ? 6.428 -4.320 -28.225 1.00 95.62 307 ILE A N 1
ATOM 2360 C CA . ILE A 1 307 ? 6.027 -5.549 -27.529 1.00 95.62 307 ILE A CA 1
ATOM 2361 C C . ILE A 1 307 ? 4.904 -6.250 -28.303 1.00 95.62 307 ILE A C 1
ATOM 2363 O O . ILE A 1 307 ? 4.988 -7.451 -28.522 1.00 95.62 307 ILE A O 1
ATOM 2367 N N . ALA A 1 308 ? 3.905 -5.509 -28.792 1.00 95.69 308 ALA A N 1
ATOM 2368 C CA . ALA A 1 308 ? 2.824 -6.057 -29.608 1.00 95.69 308 ALA A CA 1
ATOM 2369 C C . ALA A 1 308 ? 3.340 -6.681 -30.914 1.00 95.69 308 ALA A C 1
ATOM 2371 O O . ALA A 1 308 ? 2.986 -7.812 -31.221 1.00 95.69 308 ALA A O 1
ATOM 2372 N N . ALA A 1 309 ? 4.230 -6.000 -31.644 1.00 96.44 309 ALA A N 1
ATOM 2373 C CA . ALA A 1 309 ? 4.814 -6.540 -32.874 1.00 96.44 309 ALA A CA 1
ATOM 2374 C C . ALA A 1 309 ? 5.636 -7.819 -32.626 1.00 96.44 309 ALA A C 1
ATOM 2376 O O . ALA A 1 309 ? 5.624 -8.745 -33.438 1.00 96.44 309 ALA A O 1
ATOM 2377 N N . LEU A 1 310 ? 6.352 -7.887 -31.501 1.00 95.69 310 LEU A N 1
ATOM 2378 C CA . LEU A 1 310 ? 7.071 -9.092 -31.096 1.00 95.69 310 LEU A CA 1
ATOM 2379 C C . LEU A 1 310 ? 6.113 -10.222 -30.699 1.00 95.69 310 LEU A C 1
ATOM 2381 O O . LEU A 1 310 ? 6.321 -11.359 -31.113 1.00 95.69 310 LEU A O 1
ATOM 2385 N N . ALA A 1 311 ? 5.042 -9.905 -29.970 1.00 96.50 311 ALA A N 1
ATOM 2386 C CA . ALA A 1 311 ? 4.010 -10.865 -29.599 1.00 96.50 311 ALA A CA 1
ATOM 2387 C C . ALA A 1 311 ? 3.274 -11.431 -30.825 1.00 96.50 311 ALA A C 1
ATOM 2389 O O . ALA A 1 311 ? 3.055 -12.638 -30.898 1.00 96.50 311 ALA A O 1
ATOM 2390 N N . GLU A 1 312 ? 2.956 -10.596 -31.822 1.00 96.56 312 GLU A N 1
ATOM 2391 C CA . GLU A 1 312 ? 2.393 -11.037 -33.108 1.00 96.56 312 GLU A CA 1
ATOM 2392 C C . GLU A 1 312 ? 3.343 -12.003 -33.823 1.00 96.56 312 GLU A C 1
ATOM 2394 O O . GLU A 1 312 ? 2.930 -13.078 -34.257 1.00 96.56 312 GLU A O 1
ATOM 2399 N N . ARG A 1 313 ? 4.642 -11.681 -33.863 1.00 95.88 313 ARG A N 1
ATOM 2400 C CA . ARG A 1 313 ? 5.655 -12.583 -34.426 1.00 95.88 313 ARG A CA 1
ATOM 2401 C C . ARG A 1 313 ? 5.725 -13.912 -33.672 1.00 95.88 313 ARG A C 1
ATOM 2403 O O . ARG A 1 313 ? 5.864 -14.952 -34.311 1.00 95.88 313 ARG A O 1
ATOM 2410 N N . THR A 1 314 ? 5.659 -13.902 -32.343 1.00 96.62 314 THR A N 1
ATOM 2411 C CA . THR A 1 314 ? 5.616 -15.132 -31.539 1.00 96.62 314 THR A CA 1
ATOM 2412 C C . THR A 1 314 ? 4.356 -15.942 -31.839 1.00 96.62 314 THR A C 1
ATOM 2414 O O . THR A 1 314 ? 4.454 -17.148 -32.061 1.00 96.62 314 THR A O 1
ATOM 2417 N N . ALA A 1 315 ? 3.193 -15.294 -31.940 1.00 95.12 315 ALA A N 1
ATOM 2418 C CA . ALA A 1 315 ? 1.935 -15.949 -32.288 1.00 95.12 315 ALA A CA 1
ATOM 2419 C C . ALA A 1 315 ? 1.987 -16.615 -33.675 1.00 95.12 315 ALA A C 1
ATOM 2421 O O . ALA A 1 315 ? 1.599 -17.777 -33.796 1.00 95.12 315 ALA A O 1
ATOM 2422 N N . ASP A 1 316 ? 2.542 -15.948 -34.693 1.00 96.31 316 ASP A N 1
ATOM 2423 C CA . ASP A 1 316 ? 2.751 -16.538 -36.024 1.00 96.31 316 ASP A CA 1
ATOM 2424 C C . ASP A 1 316 ? 3.595 -17.819 -35.954 1.00 96.31 316 ASP A C 1
ATOM 2426 O O . ASP A 1 316 ? 3.330 -18.796 -36.655 1.00 96.31 316 ASP A O 1
ATOM 2430 N N . GLN A 1 317 ? 4.614 -17.833 -35.093 1.00 94.38 317 GLN A N 1
ATOM 2431 C CA . GLN A 1 317 ? 5.506 -18.982 -34.927 1.00 94.38 317 GLN A CA 1
ATOM 2432 C C . GLN A 1 317 ? 4.845 -20.127 -34.167 1.00 94.38 317 GLN A C 1
ATOM 2434 O O . GLN A 1 317 ? 5.078 -21.284 -34.519 1.00 94.38 317 GLN A O 1
ATOM 2439 N N . VAL A 1 318 ? 4.009 -19.821 -33.176 1.00 93.31 318 VAL A N 1
ATOM 2440 C CA . VAL A 1 318 ? 3.156 -20.813 -32.512 1.00 93.31 318 VAL A CA 1
ATOM 2441 C C . VAL A 1 318 ? 2.197 -21.435 -33.529 1.00 93.31 318 VAL A C 1
ATOM 2443 O O . VAL A 1 318 ? 2.135 -22.654 -33.642 1.0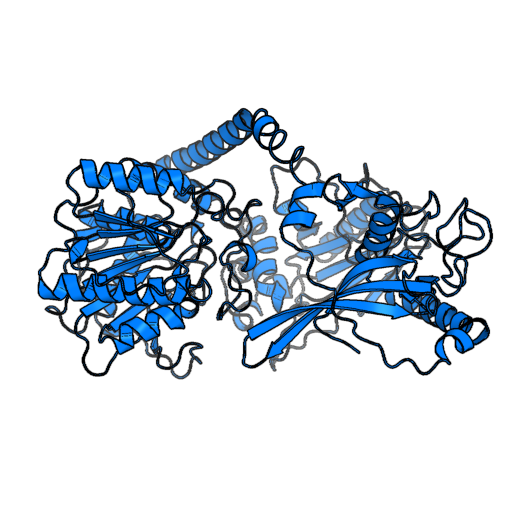0 93.31 318 VAL A O 1
ATOM 2446 N N . ILE A 1 319 ? 1.506 -20.621 -34.333 1.00 93.12 319 ILE A N 1
ATOM 2447 C CA . ILE A 1 319 ? 0.548 -21.101 -35.342 1.00 93.12 319 ILE A CA 1
ATOM 2448 C C . ILE A 1 319 ? 1.234 -21.965 -36.408 1.00 93.12 319 ILE A C 1
ATOM 2450 O O . ILE A 1 319 ? 0.679 -22.978 -36.833 1.00 93.12 319 ILE A O 1
ATOM 2454 N N . ALA A 1 320 ? 2.423 -21.566 -36.860 1.00 92.38 320 ALA A N 1
ATOM 2455 C CA . ALA A 1 320 ? 3.124 -22.252 -37.939 1.00 92.38 320 ALA A CA 1
ATOM 2456 C C . ALA A 1 320 ? 3.748 -23.590 -37.519 1.00 92.38 320 ALA A C 1
ATOM 2458 O O . ALA A 1 320 ? 3.829 -24.490 -38.354 1.00 92.38 320 ALA A O 1
ATOM 2459 N N . ASN A 1 321 ? 4.212 -23.711 -36.270 1.00 90.19 321 ASN A N 1
ATOM 2460 C CA . ASN A 1 321 ? 5.056 -24.837 -35.859 1.00 90.19 321 ASN A CA 1
ATOM 2461 C C . ASN A 1 321 ? 4.450 -25.710 -34.754 1.00 90.19 321 ASN A C 1
ATOM 2463 O O . ASN A 1 321 ? 4.719 -26.904 -34.749 1.00 90.19 321 ASN A O 1
ATOM 2467 N N . ASP A 1 322 ? 3.639 -25.129 -33.865 1.00 90.06 322 ASP A N 1
ATOM 2468 C CA . ASP A 1 322 ? 3.283 -25.736 -32.574 1.00 90.06 322 ASP A CA 1
ATOM 2469 C C . ASP A 1 322 ? 1.755 -25.732 -32.327 1.00 90.06 322 ASP A C 1
ATOM 2471 O O . ASP A 1 322 ? 1.283 -26.026 -31.228 1.00 90.06 322 ASP A O 1
ATOM 2475 N N . LEU A 1 323 ? 0.944 -25.394 -33.340 1.00 83.94 323 LEU A N 1
ATOM 2476 C CA . LEU A 1 323 ? -0.522 -25.341 -33.231 1.00 83.94 323 LEU A CA 1
ATOM 2477 C C . LEU A 1 323 ? -1.139 -26.721 -32.965 1.00 83.94 323 LEU A C 1
ATOM 2479 O O . LEU A 1 323 ? -2.214 -26.830 -32.381 1.00 83.94 323 LEU A O 1
ATOM 2483 N N . ASP A 1 324 ? -0.486 -27.782 -33.420 1.00 84.50 324 ASP A N 1
ATOM 2484 C CA . ASP A 1 324 ? -0.871 -29.163 -33.152 1.00 84.50 324 ASP A CA 1
ATOM 2485 C C . ASP A 1 324 ? -0.689 -29.555 -31.679 1.00 84.50 324 ASP A C 1
ATOM 2487 O O . ASP A 1 324 ? -1.441 -30.399 -31.199 1.00 84.50 324 ASP A O 1
ATOM 2491 N N . LEU A 1 325 ? 0.184 -28.876 -30.924 1.00 81.38 325 LEU A N 1
ATOM 2492 C CA . LEU A 1 325 ? 0.304 -29.058 -29.469 1.00 81.38 325 LEU A CA 1
ATOM 2493 C C . LEU A 1 325 ? -0.951 -28.614 -28.696 1.00 81.38 325 LEU A C 1
ATOM 2495 O O . LEU A 1 325 ? -1.081 -28.935 -27.516 1.00 81.38 325 LEU A O 1
ATOM 2499 N N . LEU A 1 326 ? -1.875 -27.894 -29.345 1.00 69.75 326 LEU A N 1
ATOM 2500 C CA . LEU A 1 326 ? -3.185 -27.528 -28.796 1.00 69.75 326 LEU A CA 1
ATOM 2501 C C . LEU A 1 326 ? -4.286 -28.566 -29.088 1.00 69.75 326 LEU A C 1
ATOM 2503 O O . LEU A 1 326 ? -5.401 -28.388 -28.607 1.00 69.75 326 LEU A O 1
ATOM 2507 N N . ARG A 1 327 ? -4.036 -29.585 -29.927 1.00 55.19 327 ARG A N 1
ATOM 2508 C CA . ARG A 1 327 ? -5.100 -30.375 -30.585 1.00 55.19 327 ARG A CA 1
ATOM 2509 C C . ARG A 1 327 ? -5.604 -31.619 -29.850 1.00 55.19 327 ARG A C 1
ATOM 2511 O O . ARG A 1 327 ? -6.486 -32.277 -30.394 1.00 55.19 327 ARG A O 1
ATOM 2518 N N . ASP A 1 328 ? -5.147 -31.901 -28.637 1.00 52.72 328 ASP A N 1
ATOM 2519 C CA . ASP A 1 328 ? -5.769 -32.940 -27.813 1.00 52.72 328 ASP A CA 1
ATOM 2520 C C . ASP A 1 328 ? -6.746 -32.300 -26.816 1.00 52.72 328 ASP A C 1
ATOM 2522 O O . ASP A 1 328 ? -6.348 -31.507 -25.963 1.00 52.72 328 ASP A O 1
ATOM 2526 N N . ASP A 1 329 ? -8.035 -32.634 -26.976 1.00 43.69 329 ASP A N 1
ATOM 2527 C CA . ASP A 1 329 ? -9.223 -32.204 -26.215 1.00 43.69 329 ASP A CA 1
ATOM 2528 C C . ASP A 1 329 ? -9.175 -32.584 -24.719 1.00 43.69 329 ASP A C 1
ATOM 2530 O O . ASP A 1 329 ? -10.078 -33.217 -24.166 1.00 43.69 329 ASP A O 1
ATOM 2534 N N . ALA A 1 330 ? -8.138 -32.165 -24.009 1.00 42.72 330 ALA A N 1
ATOM 2535 C CA . ALA A 1 330 ? -8.206 -32.044 -22.572 1.00 42.72 330 ALA A CA 1
ATOM 2536 C C . ALA A 1 330 ? -8.707 -30.644 -22.238 1.00 42.72 330 ALA A C 1
ATOM 2538 O O . ALA A 1 330 ? -7.949 -29.677 -22.154 1.00 42.72 330 ALA A O 1
ATOM 2539 N N . LEU A 1 331 ? -10.023 -30.540 -22.035 1.00 42.69 331 LEU A N 1
ATOM 2540 C CA . LEU A 1 331 ? -10.587 -29.557 -21.112 1.00 42.69 331 LEU A CA 1
ATOM 2541 C C . LEU A 1 331 ? -9.606 -29.395 -19.950 1.00 42.69 331 LEU A C 1
ATOM 2543 O O . LEU A 1 331 ? -9.366 -30.393 -19.279 1.00 42.69 331 LEU A O 1
ATOM 2547 N N . LEU A 1 332 ? -9.049 -28.187 -19.767 1.00 44.56 332 LEU A N 1
ATOM 2548 C CA . LEU A 1 332 ? -8.248 -27.760 -18.613 1.00 44.56 332 LEU A CA 1
ATOM 2549 C C . LEU A 1 332 ? -8.688 -28.527 -17.364 1.00 44.56 332 LEU A C 1
ATOM 2551 O O . LEU A 1 332 ? -9.658 -28.147 -16.702 1.00 44.56 332 LEU A O 1
ATOM 2555 N N . SER A 1 333 ? -8.034 -29.653 -17.085 1.00 42.34 333 SER A N 1
ATOM 2556 C CA . SER A 1 333 ? -8.428 -30.506 -15.983 1.00 42.34 333 SER A CA 1
ATOM 2557 C C . SER A 1 333 ? -7.793 -29.881 -14.760 1.00 42.34 333 SER A C 1
ATOM 2559 O O . SER A 1 333 ? -6.620 -30.080 -14.459 1.00 42.34 333 SER A O 1
ATOM 2561 N N . LEU A 1 334 ? -8.571 -29.013 -14.113 1.00 42.69 334 LEU A N 1
ATOM 2562 C CA . LEU A 1 334 ? -8.267 -28.453 -12.807 1.00 42.69 334 LEU A CA 1
ATOM 2563 C C . LEU A 1 334 ? -8.192 -29.630 -11.828 1.00 42.69 334 LEU A C 1
ATOM 2565 O O . LEU A 1 334 ? -9.203 -30.041 -11.260 1.00 42.69 334 LEU A O 1
ATOM 2569 N N . HIS A 1 335 ? -7.013 -30.227 -11.700 1.00 44.38 335 HIS A N 1
ATOM 2570 C CA . HIS A 1 335 ? -6.771 -31.281 -10.733 1.00 44.38 335 HIS A CA 1
ATOM 2571 C C . HIS A 1 335 ? -6.496 -30.616 -9.387 1.00 44.38 335 HIS A C 1
ATOM 2573 O O . HIS A 1 335 ? -5.585 -29.793 -9.260 1.00 44.38 335 HIS A O 1
ATOM 2579 N N . GLU A 1 336 ? -7.320 -30.938 -8.392 1.00 38.97 336 GLU A N 1
ATOM 2580 C CA . GLU A 1 336 ? -7.057 -30.541 -7.013 1.00 38.97 336 GLU A CA 1
ATOM 2581 C C . GLU A 1 336 ? -5.770 -31.218 -6.542 1.00 38.97 336 GLU A C 1
ATOM 2583 O O . GLU A 1 336 ? -5.591 -32.427 -6.712 1.00 38.97 336 GLU A O 1
ATOM 2588 N N . VAL A 1 337 ? -4.865 -30.427 -5.967 1.00 41.09 337 VAL A N 1
ATOM 2589 C CA . VAL A 1 337 ? -3.669 -30.953 -5.309 1.00 41.09 337 VAL A CA 1
ATOM 2590 C C . VAL A 1 337 ? -4.139 -31.784 -4.110 1.00 41.09 337 VAL A C 1
ATOM 2592 O O . VAL A 1 337 ? -4.879 -31.256 -3.274 1.00 41.09 337 VAL A O 1
ATOM 2595 N N . PRO A 1 338 ? -3.741 -33.063 -3.980 1.00 36.72 338 PRO A N 1
ATOM 2596 C CA . PRO A 1 338 ? -3.985 -33.816 -2.758 1.00 36.72 338 PRO A CA 1
ATOM 2597 C C . PRO A 1 338 ? -3.381 -33.048 -1.582 1.00 36.72 338 PRO A C 1
ATOM 2599 O O . PRO A 1 338 ? -2.196 -32.712 -1.611 1.00 36.72 338 PRO A O 1
ATOM 2602 N N . GLN A 1 339 ? -4.190 -32.742 -0.565 1.00 34.00 339 GLN A N 1
ATOM 2603 C CA . GLN A 1 339 ? -3.712 -32.054 0.632 1.00 34.00 339 GLN A CA 1
ATOM 2604 C C . GLN A 1 339 ? -2.517 -32.818 1.213 1.00 34.00 339 GLN A C 1
ATOM 2606 O O . GLN A 1 339 ? -2.656 -33.971 1.626 1.00 34.00 339 GLN A O 1
ATOM 2611 N N . ARG A 1 340 ? -1.339 -32.180 1.240 1.00 36.97 340 ARG A N 1
ATOM 2612 C CA . ARG A 1 340 ? -0.185 -32.710 1.972 1.00 36.97 340 ARG A CA 1
ATOM 2613 C C . ARG A 1 340 ? -0.566 -32.825 3.439 1.00 36.97 340 ARG A C 1
ATOM 2615 O O . ARG A 1 340 ? -1.122 -31.889 4.018 1.00 36.97 340 ARG A O 1
ATOM 2622 N N . THR A 1 341 ? -0.273 -33.967 4.044 1.00 35.50 341 THR A N 1
ATOM 2623 C CA . THR A 1 341 ? -0.520 -34.160 5.470 1.00 35.50 341 THR A CA 1
ATOM 2624 C C . THR A 1 341 ? 0.415 -33.258 6.276 1.00 35.50 341 THR A C 1
ATOM 2626 O O . THR A 1 341 ? 1.540 -32.959 5.866 1.00 35.50 341 THR A O 1
ATOM 2629 N N . ALA A 1 342 ? -0.035 -32.825 7.457 1.00 35.53 342 ALA A N 1
ATOM 2630 C CA . ALA A 1 342 ? 0.765 -32.003 8.369 1.00 35.53 342 ALA A CA 1
ATOM 2631 C C . ALA A 1 342 ? 2.136 -32.637 8.707 1.00 35.53 342 ALA A C 1
ATOM 2633 O O . ALA A 1 342 ? 3.094 -31.934 9.024 1.00 35.53 342 ALA A O 1
ATOM 2634 N N . GLU A 1 343 ? 2.248 -33.962 8.583 1.00 34.88 343 GLU A N 1
ATOM 2635 C CA . GLU A 1 343 ? 3.473 -34.732 8.802 1.00 34.88 343 GLU A CA 1
ATOM 2636 C C . GLU A 1 343 ? 4.505 -34.569 7.670 1.00 34.88 343 GLU A C 1
ATOM 2638 O O . GLU A 1 343 ? 5.702 -34.483 7.949 1.00 34.88 343 GLU A O 1
ATOM 2643 N N . GLU A 1 344 ? 4.078 -34.444 6.408 1.00 36.56 344 GLU A N 1
ATOM 2644 C CA . GLU A 1 344 ? 4.981 -34.222 5.263 1.00 36.56 344 GLU A CA 1
ATOM 2645 C C . GLU A 1 344 ? 5.549 -32.795 5.249 1.00 36.56 344 GLU A C 1
ATOM 2647 O O . GLU A 1 344 ? 6.706 -32.582 4.887 1.00 36.56 344 GLU A O 1
ATOM 2652 N N . ILE A 1 345 ? 4.764 -31.820 5.717 1.00 39.72 345 ILE A N 1
ATOM 2653 C CA . ILE A 1 345 ? 5.191 -30.421 5.883 1.00 39.72 345 ILE A CA 1
ATOM 2654 C C . ILE A 1 345 ? 6.223 -30.301 7.020 1.00 39.72 345 ILE A C 1
ATOM 2656 O O . ILE A 1 345 ? 7.192 -29.544 6.918 1.00 39.72 345 ILE A O 1
ATOM 2660 N N . ALA A 1 346 ? 6.061 -31.088 8.087 1.00 38.25 346 ALA A N 1
ATOM 2661 C CA . ALA A 1 346 ? 6.993 -31.118 9.212 1.00 38.25 346 ALA A CA 1
ATOM 2662 C C . ALA A 1 346 ? 8.347 -31.769 8.863 1.00 38.25 346 ALA A C 1
ATOM 2664 O O . ALA A 1 346 ? 9.375 -31.389 9.434 1.00 38.25 346 ALA A O 1
ATOM 2665 N N . ALA A 1 347 ? 8.369 -32.717 7.919 1.00 37.75 347 ALA A N 1
ATOM 2666 C CA . ALA A 1 347 ? 9.565 -33.483 7.567 1.00 37.75 347 ALA A CA 1
ATOM 2667 C C . ALA A 1 347 ? 10.623 -32.678 6.783 1.00 37.75 347 ALA A C 1
ATOM 2669 O O . ALA A 1 347 ? 11.813 -32.963 6.924 1.00 37.75 347 ALA A O 1
ATOM 2670 N N . ASP A 1 348 ? 10.223 -31.659 6.013 1.00 37.09 348 ASP A N 1
ATOM 2671 C CA . ASP A 1 348 ? 11.135 -30.906 5.128 1.00 37.09 348 ASP A CA 1
ATOM 2672 C C . ASP A 1 348 ? 11.565 -29.532 5.706 1.00 37.09 348 ASP A C 1
ATOM 2674 O O . ASP A 1 348 ? 12.599 -28.973 5.337 1.00 37.09 348 ASP A O 1
ATOM 2678 N N . GLY A 1 349 ? 10.822 -28.987 6.683 1.00 36.16 349 GLY A N 1
ATOM 2679 C CA . GLY A 1 349 ? 11.045 -27.631 7.226 1.00 36.16 349 GLY A CA 1
ATOM 2680 C C . GLY A 1 349 ? 11.665 -27.535 8.631 1.00 36.16 349 GLY A C 1
ATOM 2681 O O . GLY A 1 349 ? 12.051 -26.447 9.069 1.00 36.16 349 GLY A O 1
ATOM 2682 N N . GLY A 1 350 ? 11.778 -28.648 9.360 1.00 30.12 350 GLY A N 1
ATOM 2683 C CA . GLY A 1 350 ? 11.835 -28.633 10.828 1.00 30.12 350 GLY A CA 1
ATOM 2684 C C . GLY A 1 350 ? 13.128 -28.186 11.525 1.00 30.12 350 GLY A C 1
ATOM 2685 O O . GLY A 1 350 ? 13.095 -27.987 12.736 1.00 30.12 350 GLY A O 1
ATOM 2686 N N . SER A 1 351 ? 14.274 -28.015 10.848 1.00 34.78 351 SER A N 1
ATOM 2687 C CA . SER A 1 351 ? 15.552 -27.870 11.585 1.00 34.78 351 SER A CA 1
ATOM 2688 C C . SER A 1 351 ? 16.461 -26.692 11.218 1.00 34.78 351 SER A C 1
ATOM 2690 O O . SER A 1 351 ? 17.540 -26.586 11.800 1.00 34.78 351 SER A O 1
ATOM 2692 N N . ARG A 1 352 ? 16.092 -25.802 10.285 1.00 32.50 352 ARG A N 1
ATOM 2693 C CA . ARG A 1 352 ? 16.976 -24.672 9.899 1.00 32.50 352 ARG A CA 1
ATOM 2694 C C . ARG A 1 352 ? 16.372 -23.274 10.037 1.00 32.50 352 ARG A C 1
ATOM 2696 O O . ARG A 1 352 ? 17.126 -22.337 10.276 1.00 32.50 352 ARG A O 1
ATOM 2703 N N . HIS A 1 353 ? 15.048 -23.121 9.986 1.00 31.06 353 HIS A N 1
ATOM 2704 C CA . HIS A 1 353 ? 14.411 -21.799 10.091 1.00 31.06 353 HIS A CA 1
ATOM 2705 C C . HIS A 1 353 ? 14.392 -21.227 11.524 1.00 31.06 353 HIS A C 1
ATOM 2707 O O . HIS A 1 353 ? 14.527 -20.018 11.704 1.00 31.06 353 HIS A O 1
ATOM 2713 N N . ASN A 1 354 ? 14.327 -22.078 12.556 1.00 28.97 354 ASN A N 1
ATOM 2714 C CA . ASN A 1 354 ? 14.214 -21.620 13.949 1.00 28.97 354 ASN A CA 1
ATOM 2715 C C . ASN A 1 354 ? 15.540 -21.186 14.607 1.00 28.97 354 ASN A C 1
ATOM 2717 O O . ASN A 1 354 ? 15.520 -20.434 15.584 1.00 28.97 354 ASN A O 1
ATOM 2721 N N . GLU A 1 355 ? 16.701 -21.597 14.084 1.00 28.72 355 GLU A N 1
ATOM 2722 C CA . GLU A 1 355 ? 18.002 -21.174 14.631 1.00 28.72 355 GLU A CA 1
ATOM 2723 C C . GLU A 1 355 ? 18.534 -19.865 14.020 1.00 28.72 355 GLU A C 1
ATOM 2725 O O . GLU A 1 355 ? 19.238 -19.115 14.705 1.00 28.72 355 GLU A O 1
ATOM 2730 N N . GLU A 1 356 ? 18.174 -19.526 12.775 1.00 29.39 356 GLU A N 1
ATOM 2731 C CA . GLU A 1 356 ? 18.630 -18.279 12.138 1.00 29.39 356 GLU A CA 1
ATOM 2732 C C . GLU A 1 356 ? 17.796 -17.051 12.527 1.00 29.39 356 GLU A C 1
ATOM 2734 O O . GLU A 1 356 ? 18.376 -15.974 12.705 1.00 29.39 356 GLU A O 1
ATOM 2739 N N . ALA A 1 357 ? 16.494 -17.198 12.809 1.00 29.89 357 ALA A N 1
ATOM 2740 C CA . ALA A 1 357 ? 15.669 -16.109 13.350 1.00 29.89 357 ALA A CA 1
ATOM 2741 C C . ALA A 1 357 ? 16.221 -15.570 14.690 1.00 29.89 357 ALA A C 1
ATOM 2743 O O . ALA A 1 357 ? 16.205 -14.366 14.947 1.00 29.89 357 ALA A O 1
ATOM 2744 N N . ARG A 1 358 ? 16.845 -16.435 15.506 1.00 31.11 358 ARG A N 1
ATOM 2745 C CA . ARG A 1 358 ? 17.526 -16.039 16.753 1.00 31.11 358 ARG A CA 1
ATOM 2746 C C . ARG A 1 358 ? 18.903 -15.390 16.543 1.00 31.11 358 ARG A C 1
ATOM 2748 O O . ARG A 1 358 ? 19.409 -14.746 17.464 1.00 31.11 358 ARG A O 1
ATOM 2755 N N . ARG A 1 359 ? 19.528 -15.514 15.362 1.00 28.66 359 ARG A N 1
ATOM 2756 C CA . ARG A 1 359 ? 20.856 -14.930 15.061 1.00 28.66 359 ARG A CA 1
ATOM 2757 C C . ARG A 1 359 ? 20.810 -13.609 14.289 1.00 28.66 359 ARG A C 1
ATOM 2759 O O . ARG A 1 359 ? 21.743 -12.818 14.433 1.00 28.66 359 ARG A O 1
ATOM 2766 N N . VAL A 1 360 ? 19.746 -13.320 13.537 1.00 31.34 360 VAL A N 1
ATOM 2767 C CA . VAL A 1 360 ? 19.617 -12.071 12.752 1.00 31.34 360 VAL A CA 1
ATOM 2768 C C . VAL A 1 360 ? 19.315 -10.838 13.629 1.00 31.34 360 VAL A C 1
ATOM 2770 O O . VAL A 1 360 ? 19.613 -9.710 13.240 1.00 31.34 360 VAL A O 1
ATOM 2773 N N . GLY A 1 361 ? 18.865 -11.022 14.873 1.00 28.50 361 GLY A N 1
ATOM 2774 C CA . GLY A 1 361 ? 18.528 -9.936 15.808 1.00 28.50 361 GLY A CA 1
ATOM 2775 C C . GLY A 1 361 ? 19.691 -9.143 16.433 1.00 28.50 361 GLY A C 1
ATOM 2776 O O . GLY A 1 361 ? 19.469 -8.449 17.423 1.00 28.50 361 GLY A O 1
ATOM 2777 N N . ARG A 1 362 ? 20.939 -9.232 15.940 1.00 30.55 362 ARG A N 1
ATOM 2778 C CA . ARG A 1 362 ? 22.110 -8.645 16.641 1.00 30.55 362 ARG A CA 1
ATOM 2779 C C . ARG A 1 362 ? 22.907 -7.496 15.987 1.00 30.55 362 ARG A C 1
ATOM 2781 O O . ARG A 1 362 ? 23.711 -6.927 16.723 1.00 30.55 362 ARG A O 1
ATOM 2788 N N . PRO A 1 363 ? 22.681 -7.023 14.738 1.00 28.83 363 PRO A N 1
ATOM 2789 C CA . PRO A 1 363 ? 23.321 -5.781 14.281 1.00 28.83 363 PRO A CA 1
ATOM 2790 C C . PRO A 1 363 ? 22.379 -4.564 14.155 1.00 28.83 363 PRO A C 1
ATOM 2792 O O . PRO A 1 363 ? 22.875 -3.448 14.010 1.00 28.83 363 PRO A O 1
ATOM 2795 N N . MET A 1 364 ? 21.048 -4.719 14.247 1.00 30.45 364 MET A N 1
ATOM 2796 C CA . MET A 1 364 ? 20.091 -3.605 14.064 1.00 30.45 364 MET A CA 1
ATOM 2797 C C . MET A 1 364 ? 19.873 -2.708 15.298 1.00 30.45 364 MET A C 1
ATOM 2799 O O . MET A 1 364 ? 19.384 -1.587 15.158 1.00 30.45 364 MET A O 1
ATOM 2803 N N . SER A 1 365 ? 20.296 -3.129 16.493 1.00 36.38 365 SER A N 1
ATOM 2804 C CA . SER A 1 365 ? 20.008 -2.411 17.747 1.00 36.38 365 SER A CA 1
ATOM 2805 C C . SER A 1 365 ? 20.657 -1.023 17.854 1.00 36.38 365 SER A C 1
ATOM 2807 O O . SER A 1 365 ? 20.136 -0.154 18.548 1.00 36.38 365 SER A O 1
ATOM 2809 N N . ARG A 1 366 ? 21.760 -0.760 17.135 1.00 32.88 366 ARG A N 1
ATOM 2810 C CA . ARG A 1 366 ? 22.454 0.545 17.183 1.00 32.88 366 ARG A CA 1
ATOM 2811 C C . ARG A 1 366 ? 21.889 1.590 16.218 1.00 32.88 366 ARG A C 1
ATOM 2813 O O . ARG A 1 366 ? 21.898 2.769 16.551 1.00 32.88 366 ARG A O 1
ATOM 2820 N N . LEU A 1 367 ? 21.388 1.180 15.049 1.00 34.88 367 LEU A N 1
ATOM 2821 C CA . LEU A 1 367 ? 20.796 2.091 14.056 1.00 34.88 367 LEU A CA 1
ATOM 2822 C C . LEU A 1 367 ? 19.335 2.423 14.376 1.00 34.88 367 LEU A C 1
ATOM 2824 O O . LEU A 1 367 ? 18.949 3.582 14.243 1.00 34.88 367 LEU A O 1
ATOM 2828 N N . ALA A 1 368 ? 18.557 1.452 14.869 1.00 34.50 368 ALA A N 1
ATOM 2829 C CA . ALA A 1 368 ? 17.204 1.710 15.365 1.00 34.50 368 ALA A CA 1
ATOM 2830 C C . ALA A 1 368 ? 17.241 2.618 16.607 1.00 34.50 368 ALA A C 1
ATOM 2832 O O . ALA A 1 368 ? 16.489 3.583 16.684 1.00 34.50 368 ALA A O 1
ATOM 2833 N N . GLY A 1 369 ? 18.198 2.389 17.519 1.00 37.94 369 GLY A N 1
ATOM 2834 C CA . GLY A 1 369 ? 18.432 3.270 18.666 1.00 37.94 369 GLY A CA 1
ATOM 2835 C C . GLY A 1 369 ? 18.788 4.704 18.259 1.00 37.94 369 GLY A C 1
ATOM 2836 O O . GLY A 1 369 ? 18.260 5.648 18.835 1.00 37.94 369 GLY A O 1
ATOM 2837 N N . LEU A 1 370 ? 19.617 4.892 17.223 1.00 39.53 370 LEU A N 1
ATOM 2838 C CA . LEU A 1 370 ? 19.973 6.228 16.732 1.00 39.53 370 LEU A CA 1
ATOM 2839 C C . LEU A 1 370 ? 18.787 6.948 16.069 1.00 39.53 370 LEU A C 1
ATOM 2841 O O . LEU A 1 370 ? 18.650 8.156 16.235 1.00 39.53 370 LEU A O 1
ATOM 2845 N N . LEU A 1 371 ? 17.935 6.219 15.337 1.00 39.91 371 LEU A N 1
ATOM 2846 C CA . LEU A 1 371 ? 16.734 6.757 14.690 1.00 39.91 371 LEU A CA 1
ATOM 2847 C C . LEU A 1 371 ? 15.669 7.149 15.723 1.00 39.91 371 LEU A C 1
ATOM 2849 O O . LEU A 1 371 ? 15.096 8.227 15.616 1.00 39.91 371 LEU A O 1
ATOM 2853 N N . VAL A 1 372 ? 15.465 6.323 16.754 1.00 42.62 372 VAL A N 1
ATOM 2854 C CA . VAL A 1 372 ? 14.588 6.631 17.894 1.00 42.62 372 VAL A CA 1
ATOM 2855 C C . VAL A 1 372 ? 15.104 7.856 18.645 1.00 42.62 372 VAL A C 1
ATOM 2857 O O . VAL A 1 372 ? 14.330 8.765 18.919 1.00 42.62 372 VAL A O 1
ATOM 2860 N N . VAL A 1 373 ? 16.415 7.951 18.895 1.00 47.06 373 VAL A N 1
ATOM 2861 C CA . VAL A 1 373 ? 17.0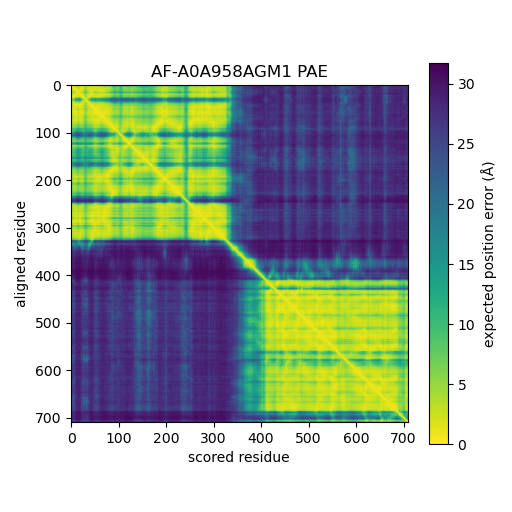21 9.147 19.503 1.00 47.06 373 VAL A CA 1
ATOM 2862 C C . VAL A 1 373 ? 16.836 10.377 18.611 1.00 47.06 373 VAL A C 1
ATOM 2864 O O . VAL A 1 373 ? 16.497 11.433 19.129 1.00 47.06 373 VAL A O 1
ATOM 2867 N N . LEU A 1 374 ? 16.988 10.271 17.288 1.00 44.81 374 LEU A N 1
ATOM 2868 C CA . LEU A 1 374 ? 16.772 11.381 16.346 1.00 44.81 374 LEU A CA 1
ATOM 2869 C C . LEU A 1 374 ? 15.305 11.830 16.279 1.00 44.81 374 LEU A C 1
ATOM 2871 O O . LEU A 1 374 ? 15.049 13.032 16.297 1.00 44.81 374 LEU A O 1
ATOM 2875 N N . LEU A 1 375 ? 14.354 10.893 16.249 1.00 42.66 375 LEU A N 1
ATOM 2876 C CA . LEU A 1 375 ? 12.916 11.182 16.284 1.00 42.66 375 LEU A CA 1
ATOM 2877 C C . LEU A 1 375 ? 12.519 11.814 17.624 1.00 42.66 375 LEU A C 1
ATOM 2879 O O . LEU A 1 375 ? 11.852 12.844 17.628 1.00 42.66 375 LEU A O 1
ATOM 2883 N N . LEU A 1 376 ? 13.013 11.287 18.749 1.00 44.72 376 LEU A N 1
ATOM 2884 C CA . LEU A 1 376 ? 12.821 11.883 20.076 1.00 44.72 376 LEU A CA 1
ATOM 2885 C C . LEU A 1 376 ? 13.479 13.267 20.187 1.00 44.72 376 LEU A C 1
ATOM 2887 O O . LEU A 1 376 ? 12.918 14.156 20.817 1.00 44.72 376 LEU A O 1
ATOM 2891 N N . SER A 1 377 ? 14.628 13.484 19.539 1.00 43.81 377 SER A N 1
ATOM 2892 C CA . SER A 1 377 ? 15.304 14.791 19.482 1.00 43.81 377 SER A CA 1
ATOM 2893 C C . SER A 1 377 ? 14.490 15.813 18.691 1.00 43.81 377 SER A C 1
ATOM 2895 O O . SER A 1 377 ? 14.409 16.967 19.094 1.00 43.81 377 SER A O 1
ATOM 2897 N N . LEU A 1 378 ? 13.870 15.395 17.582 1.00 45.06 378 LEU A N 1
ATOM 2898 C CA . LEU A 1 378 ? 12.945 16.211 16.788 1.00 45.06 378 LEU A CA 1
ATOM 2899 C C . LEU A 1 378 ? 11.668 16.543 17.572 1.00 45.06 378 LEU A C 1
ATOM 2901 O O . LEU A 1 378 ? 11.211 17.681 17.498 1.00 45.06 378 LEU A O 1
ATOM 2905 N N . VAL A 1 379 ? 11.146 15.601 18.366 1.00 45.16 379 VAL A N 1
ATOM 2906 C CA . VAL A 1 379 ? 10.012 15.822 19.282 1.00 45.16 379 VAL A CA 1
ATOM 2907 C C . VAL A 1 379 ? 10.388 16.788 20.408 1.00 45.16 379 VAL A C 1
ATOM 2909 O O . VAL A 1 379 ? 9.630 17.715 20.663 1.00 45.16 379 VAL A O 1
ATOM 2912 N N . LEU A 1 380 ? 11.567 16.653 21.025 1.00 42.03 380 LEU A N 1
ATOM 2913 C CA . LEU A 1 380 ? 12.077 17.598 22.030 1.00 42.03 380 LEU A CA 1
ATOM 2914 C C . LEU A 1 380 ? 12.312 18.993 21.440 1.00 42.03 380 LEU A C 1
ATOM 2916 O O . LEU A 1 380 ? 11.993 19.989 22.081 1.00 42.03 380 LEU A O 1
ATOM 2920 N N . LEU A 1 381 ? 12.823 19.080 20.208 1.00 38.69 381 LEU A N 1
ATOM 2921 C CA . LEU A 1 381 ? 12.994 20.352 19.511 1.00 38.69 381 LEU A CA 1
ATOM 2922 C C . LEU A 1 381 ? 11.635 21.000 19.208 1.00 38.69 381 LEU A C 1
ATOM 2924 O O . LEU A 1 381 ? 11.513 22.208 19.348 1.00 38.69 381 LEU A O 1
ATOM 2928 N N . HIS A 1 382 ? 10.609 20.218 18.849 1.00 42.44 382 HIS A N 1
ATOM 2929 C CA . HIS A 1 382 ? 9.244 20.720 18.645 1.00 42.44 382 HIS A CA 1
ATOM 2930 C C . HIS A 1 382 ? 8.555 21.101 19.962 1.00 42.44 382 HIS A C 1
ATOM 2932 O O . HIS A 1 382 ? 7.912 22.139 20.015 1.00 42.44 382 HIS A O 1
ATOM 2938 N N . ALA A 1 383 ? 8.750 20.334 21.039 1.00 39.84 383 ALA A N 1
ATOM 2939 C CA . ALA A 1 383 ? 8.247 20.644 22.379 1.00 39.84 383 ALA A CA 1
ATOM 2940 C C . ALA A 1 383 ? 8.868 21.929 22.962 1.00 39.84 383 ALA A C 1
ATOM 2942 O O . ALA A 1 383 ? 8.245 22.603 23.773 1.00 39.84 383 ALA A O 1
ATOM 2943 N N . LEU A 1 384 ? 10.075 22.304 22.517 1.00 37.62 384 LEU A N 1
ATOM 2944 C CA . LEU A 1 384 ? 10.697 23.599 22.822 1.00 37.62 384 LEU A CA 1
ATOM 2945 C C . LEU A 1 384 ? 10.099 24.770 22.013 1.00 37.62 384 LEU A C 1
ATOM 2947 O O . LEU A 1 384 ? 10.331 25.924 22.371 1.00 37.62 384 LEU A O 1
ATOM 2951 N N . PHE A 1 385 ? 9.339 24.492 20.945 1.00 36.31 385 PHE A N 1
ATOM 2952 C CA . PHE A 1 385 ? 8.612 25.483 20.138 1.00 36.31 385 PHE A CA 1
ATOM 2953 C C . PHE A 1 385 ? 7.083 25.433 20.318 1.00 36.31 385 PHE A C 1
ATOM 2955 O O . PHE A 1 385 ? 6.408 26.371 19.889 1.00 36.31 385 PHE A O 1
ATOM 2962 N N . ASP A 1 386 ? 6.540 24.412 20.990 1.00 31.86 386 ASP A N 1
ATOM 2963 C CA . ASP A 1 386 ? 5.169 24.402 21.505 1.00 31.86 386 ASP A CA 1
ATOM 2964 C C . ASP A 1 386 ? 5.098 25.381 22.683 1.00 31.86 386 ASP A C 1
ATOM 2966 O O . ASP A 1 386 ? 5.340 25.061 23.847 1.00 31.86 386 ASP A O 1
ATOM 2970 N N . SER A 1 387 ? 4.788 26.636 22.366 1.00 28.56 387 SER A N 1
ATOM 2971 C CA . SER A 1 387 ? 4.213 27.521 23.374 1.00 28.56 387 SER A CA 1
ATOM 2972 C C . SER A 1 387 ? 2.901 26.882 23.830 1.00 28.56 387 SER A C 1
ATOM 2974 O O . SER A 1 387 ? 2.148 26.457 22.954 1.00 28.56 387 SER A O 1
ATOM 2976 N N . PRO A 1 388 ? 2.596 26.814 25.141 1.00 31.70 388 PRO A N 1
ATOM 2977 C CA . PRO A 1 388 ? 1.308 26.313 25.601 1.00 31.70 388 PRO A CA 1
ATOM 2978 C C . PRO A 1 388 ? 0.225 27.098 24.868 1.00 31.70 388 PRO A C 1
ATOM 2980 O O . PRO A 1 388 ? 0.096 28.314 25.044 1.00 31.70 388 PRO A O 1
ATOM 2983 N N . SER A 1 389 ? -0.488 26.420 23.970 1.00 34.78 389 SER A N 1
ATOM 2984 C CA . SER A 1 389 ? -1.637 26.989 23.292 1.00 34.78 389 SER A CA 1
ATOM 2985 C C . SER A 1 389 ? -2.585 27.441 24.386 1.00 34.78 389 SER A C 1
ATOM 2987 O O . SER A 1 389 ? -3.015 26.633 25.210 1.00 34.78 389 SER A O 1
ATOM 2989 N N . GLN A 1 390 ? -2.826 28.753 24.442 1.00 32.38 390 GLN A N 1
ATOM 2990 C CA . GLN A 1 390 ? -3.759 29.332 25.390 1.00 32.38 390 GLN A CA 1
ATOM 2991 C C . GLN A 1 390 ? -5.067 28.557 25.310 1.00 32.38 390 GLN A C 1
ATOM 2993 O O . GLN A 1 390 ? -5.685 28.449 24.252 1.00 32.38 390 GLN A O 1
ATOM 2998 N N . THR A 1 391 ? -5.434 28.003 26.455 1.00 39.22 391 THR A N 1
ATOM 2999 C CA . THR A 1 391 ? -6.681 27.321 26.729 1.00 39.22 391 THR A CA 1
ATOM 3000 C C . THR A 1 391 ? -7.835 28.205 26.258 1.00 39.22 391 THR A C 1
ATOM 3002 O O . THR A 1 391 ? -8.105 29.264 26.822 1.00 39.22 391 THR A O 1
ATOM 3005 N N . VAL A 1 392 ? -8.512 27.766 25.204 1.00 36.44 392 VAL A N 1
ATOM 3006 C CA . VAL A 1 392 ? -9.822 28.249 24.767 1.00 36.44 392 VAL A CA 1
ATOM 3007 C C . VAL A 1 392 ? -10.688 26.995 24.679 1.00 36.44 392 VAL A C 1
ATOM 3009 O O . VAL A 1 392 ? -10.298 26.054 24.007 1.00 36.44 392 VAL A O 1
ATOM 3012 N N . LEU A 1 393 ? -11.844 26.859 25.317 1.00 41.44 393 LEU A N 1
ATOM 3013 C CA . LEU A 1 393 ? -12.458 27.544 26.451 1.00 41.44 393 LEU A CA 1
ATOM 3014 C C . LEU A 1 393 ? -13.535 26.573 26.964 1.00 41.44 393 LEU A C 1
ATOM 3016 O O . LEU A 1 393 ? -14.186 25.895 26.172 1.00 41.44 393 LEU A O 1
ATOM 3020 N N . ALA A 1 394 ? -13.738 26.545 28.277 1.00 33.66 394 ALA A N 1
ATOM 3021 C CA . ALA A 1 394 ? -14.860 25.904 28.952 1.00 33.66 394 ALA A CA 1
ATOM 3022 C C . ALA A 1 394 ? -16.185 26.639 28.645 1.00 33.66 394 ALA A C 1
ATOM 3024 O O . ALA A 1 394 ? -16.740 27.330 29.498 1.00 33.66 394 ALA A O 1
ATOM 3025 N N . GLY A 1 395 ? -16.666 26.544 27.405 1.00 38.66 395 GLY A N 1
ATOM 3026 C CA . GLY A 1 395 ? -17.937 27.112 26.961 1.00 38.66 395 GLY A CA 1
ATOM 3027 C C . GLY A 1 395 ? -18.704 26.115 26.101 1.00 38.66 395 GLY A C 1
ATOM 3028 O O . GLY A 1 395 ? -18.135 25.539 25.179 1.00 38.66 395 GLY A O 1
ATOM 3029 N N . ALA A 1 396 ? -19.989 25.916 26.405 1.00 41.28 396 ALA A N 1
ATOM 3030 C CA . ALA A 1 396 ? -20.875 25.054 25.630 1.00 41.28 396 ALA A CA 1
ATOM 3031 C C . ALA A 1 396 ? -20.908 25.500 24.158 1.00 41.28 396 ALA A C 1
ATOM 3033 O O . ALA A 1 396 ? -21.239 26.651 23.857 1.00 41.28 396 ALA A O 1
ATOM 3034 N N . ILE A 1 397 ? -20.566 24.593 23.244 1.00 45.41 397 ILE A N 1
ATOM 3035 C CA . ILE A 1 397 ? -20.711 24.818 21.806 1.00 45.41 397 ILE A CA 1
ATOM 3036 C C . ILE A 1 397 ? -22.193 24.599 21.470 1.00 45.41 397 ILE A C 1
ATOM 3038 O O . ILE A 1 397 ? -22.740 23.555 21.822 1.00 45.41 397 ILE A O 1
ATOM 3042 N N . PRO A 1 398 ? -22.883 25.555 20.825 1.00 40.41 398 PRO A N 1
ATOM 3043 C CA . PRO A 1 398 ? -24.280 25.366 20.454 1.00 40.41 398 PRO A CA 1
ATOM 3044 C C . PRO A 1 398 ? -24.444 24.151 19.528 1.00 40.41 398 PRO A C 1
ATOM 3046 O O . PRO A 1 398 ? -23.727 24.039 18.534 1.00 40.41 398 PRO A O 1
ATOM 3049 N N . SER A 1 399 ? -25.452 23.309 19.793 1.00 43.28 399 SER A N 1
ATOM 3050 C CA . SER A 1 399 ? -25.891 22.169 18.954 1.00 43.28 399 SER A CA 1
ATOM 3051 C C . SER A 1 399 ? -26.023 22.505 17.449 1.00 43.28 399 SER A C 1
ATOM 3053 O O . SER A 1 399 ? -25.872 21.639 16.592 1.00 43.28 399 SER A O 1
ATOM 3055 N N . ALA A 1 400 ? -26.187 23.789 17.108 1.00 38.31 400 ALA A N 1
ATOM 3056 C CA . ALA A 1 400 ? -26.222 24.320 15.745 1.00 38.31 400 ALA A CA 1
ATOM 3057 C C . ALA A 1 400 ? -24.905 24.196 14.930 1.00 38.31 400 ALA A C 1
ATOM 3059 O O . ALA A 1 400 ? -24.873 24.642 13.784 1.00 38.31 400 ALA A O 1
ATOM 3060 N N . ALA A 1 401 ? -23.822 23.632 15.484 1.00 46.66 401 ALA A N 1
ATOM 3061 C CA . ALA A 1 401 ? -22.549 23.410 14.777 1.00 46.66 401 ALA A CA 1
ATOM 3062 C C . ALA A 1 401 ? -22.521 22.146 13.890 1.00 46.66 401 ALA A C 1
ATOM 3064 O O . ALA A 1 401 ? -21.599 21.985 13.086 1.00 46.66 401 ALA A O 1
ATOM 3065 N N . LEU A 1 402 ? -23.513 21.259 14.018 1.00 50.88 402 LEU A N 1
ATOM 3066 C CA . LEU A 1 402 ? -23.684 20.099 13.145 1.00 50.88 402 LEU A CA 1
ATOM 3067 C C . LEU A 1 402 ? -24.562 20.478 11.950 1.00 50.88 402 LEU A C 1
ATOM 3069 O O . LEU A 1 402 ? -25.757 20.730 12.098 1.00 50.88 402 LEU A O 1
ATOM 3073 N N . SER A 1 403 ? -23.986 20.491 10.749 1.00 50.38 403 SER A N 1
ATOM 3074 C CA . SER A 1 403 ? -24.779 20.548 9.520 1.00 50.38 403 SER A CA 1
ATOM 3075 C C . SER A 1 403 ? -25.098 19.125 9.068 1.00 50.38 403 SER A C 1
ATOM 3077 O O . SER A 1 403 ? -24.184 18.381 8.707 1.00 50.38 403 SER A O 1
ATOM 3079 N N . ALA A 1 404 ? -26.378 18.750 9.062 1.00 44.09 404 ALA A N 1
ATOM 3080 C CA . ALA A 1 404 ? -26.826 17.541 8.382 1.00 44.09 404 ALA A CA 1
ATOM 3081 C C . ALA A 1 404 ? -26.667 17.745 6.868 1.00 44.09 404 ALA A C 1
ATOM 3083 O O . ALA A 1 404 ? -27.297 18.630 6.284 1.00 44.09 404 ALA A O 1
ATOM 3084 N N . THR A 1 405 ? -25.805 16.960 6.230 1.00 42.22 405 THR A N 1
ATOM 3085 C CA . THR A 1 405 ? -25.683 16.934 4.769 1.00 42.22 405 THR A CA 1
ATOM 3086 C C . THR A 1 405 ? -26.526 15.802 4.204 1.00 42.22 405 THR A C 1
ATOM 3088 O O . THR A 1 405 ? -26.397 14.649 4.606 1.00 42.22 405 THR A O 1
ATOM 3091 N N . ALA A 1 406 ? -27.401 16.147 3.261 1.00 35.56 406 ALA A N 1
ATOM 3092 C CA . ALA A 1 406 ? -28.193 15.188 2.511 1.00 35.56 406 ALA A CA 1
ATOM 3093 C C . ALA A 1 406 ? -27.284 14.272 1.670 1.00 35.56 406 ALA A C 1
ATOM 3095 O O . ALA A 1 406 ? -26.423 14.757 0.942 1.00 35.56 406 ALA A O 1
ATOM 3096 N N . GLN A 1 407 ? -27.539 12.963 1.762 1.00 41.44 407 GLN A N 1
ATOM 3097 C CA . GLN A 1 407 ? -27.036 11.901 0.881 1.00 41.44 407 GLN A CA 1
ATOM 3098 C C . GLN A 1 407 ? -25.508 11.801 0.743 1.00 41.44 407 GLN A C 1
ATOM 3100 O O . GLN A 1 407 ? -24.948 11.976 -0.335 1.00 41.44 407 GLN A O 1
ATOM 3105 N N . MET A 1 408 ? -24.841 11.374 1.815 1.00 45.59 408 MET A N 1
ATOM 3106 C CA . MET A 1 408 ? -23.647 10.538 1.666 1.00 45.59 408 MET A CA 1
ATOM 3107 C C . MET A 1 408 ? -24.081 9.076 1.788 1.00 45.59 408 MET A C 1
ATOM 3109 O O . MET A 1 408 ? -24.761 8.705 2.742 1.00 45.59 408 MET A O 1
ATOM 3113 N N . SER A 1 409 ? -23.745 8.256 0.794 1.00 45.41 409 SER A N 1
ATOM 3114 C CA . SER A 1 409 ? -23.966 6.808 0.838 1.00 45.41 409 SER A CA 1
ATOM 3115 C C . SER A 1 409 ? -23.064 6.208 1.918 1.00 45.41 409 SER A C 1
ATOM 3117 O O . SER A 1 409 ? -21.884 5.972 1.662 1.00 45.41 409 SER A O 1
ATOM 3119 N N . ALA A 1 410 ? -23.590 5.970 3.119 1.00 57.31 410 ALA A N 1
ATOM 3120 C CA . ALA A 1 410 ? -22.866 5.212 4.130 1.00 57.31 410 ALA A CA 1
ATOM 3121 C C . ALA A 1 410 ? -22.719 3.751 3.673 1.00 57.31 410 ALA A C 1
ATOM 3123 O O . ALA A 1 410 ? -23.695 3.123 3.264 1.00 57.31 410 ALA A O 1
ATOM 3124 N N . VAL A 1 411 ? -21.496 3.213 3.742 1.00 71.50 411 VAL A N 1
ATOM 3125 C CA . V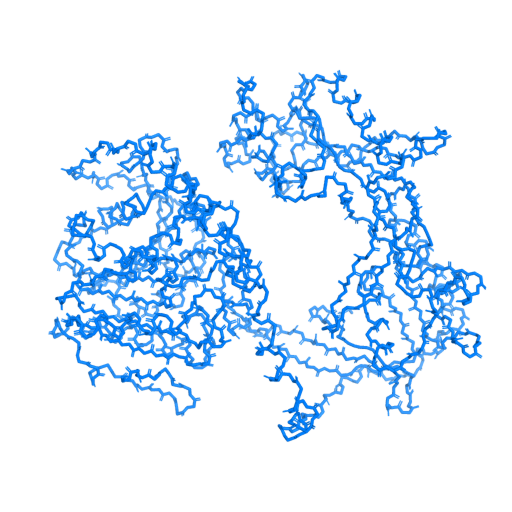AL A 1 411 ? -21.219 1.793 3.447 1.00 71.50 411 VAL A CA 1
ATOM 3126 C C . VAL A 1 411 ? -21.864 0.887 4.505 1.00 71.50 411 VAL A C 1
ATOM 3128 O O . VAL A 1 411 ? -22.278 -0.229 4.200 1.00 71.50 411 VAL A O 1
ATOM 3131 N N . VAL A 1 412 ? -22.002 1.390 5.737 1.00 81.00 412 VAL A N 1
ATOM 3132 C CA . VAL A 1 412 ? -22.655 0.704 6.859 1.00 81.00 412 VAL A CA 1
ATOM 3133 C C . VAL A 1 412 ? -24.154 1.050 6.888 1.00 81.00 412 VAL A C 1
ATOM 3135 O O . VAL A 1 412 ? -24.503 2.225 7.039 1.00 81.00 412 VAL A O 1
ATOM 3138 N N . PRO A 1 413 ? -25.068 0.065 6.779 1.00 83.06 413 PRO A N 1
ATOM 3139 C CA . PRO A 1 413 ? -26.507 0.320 6.805 1.00 83.06 413 PRO A CA 1
ATOM 3140 C C . PRO A 1 413 ? -26.977 1.004 8.098 1.00 83.06 413 PRO A C 1
ATOM 3142 O O . PRO A 1 413 ? -26.786 0.486 9.198 1.00 83.06 413 PRO A O 1
ATOM 3145 N N . GLY A 1 414 ? -27.644 2.152 7.953 1.00 86.19 414 GLY A N 1
ATOM 3146 C CA . GLY A 1 414 ? -28.198 2.928 9.070 1.00 86.19 414 GLY A CA 1
ATOM 3147 C C . GLY A 1 414 ? -27.212 3.881 9.753 1.00 86.19 414 GLY A C 1
ATOM 3148 O O . GLY A 1 414 ? -27.612 4.578 10.681 1.00 86.19 414 GLY A O 1
ATOM 3149 N N . LEU A 1 415 ? -25.953 3.937 9.308 1.00 89.56 415 LEU A N 1
ATOM 3150 C CA . LEU A 1 415 ? -24.963 4.870 9.840 1.00 89.56 415 LEU A CA 1
ATOM 3151 C C . LEU A 1 415 ? -25.246 6.290 9.329 1.00 89.56 415 LEU A C 1
ATOM 3153 O O . LEU A 1 415 ? -25.123 6.576 8.137 1.00 89.56 415 LEU A O 1
ATOM 3157 N N . GLU A 1 416 ? -25.619 7.189 10.235 1.00 92.06 416 GLU A N 1
ATOM 3158 C CA . GLU A 1 416 ? -25.832 8.602 9.940 1.00 92.06 416 GLU A CA 1
ATOM 3159 C C . GLU A 1 416 ? -24.489 9.340 9.918 1.00 92.06 416 GLU A C 1
ATOM 3161 O O . GLU A 1 416 ? -23.763 9.354 10.910 1.00 92.06 416 GLU A O 1
ATOM 3166 N N . LEU A 1 417 ? -24.163 9.983 8.796 1.00 90.19 417 LEU A N 1
ATOM 3167 C CA . LEU A 1 417 ? -22.937 10.767 8.646 1.00 90.19 417 LEU A CA 1
ATOM 3168 C C . LEU A 1 417 ? -23.221 12.263 8.817 1.00 90.19 417 LEU A C 1
ATOM 3170 O O . LEU A 1 417 ? -24.113 12.825 8.179 1.00 90.19 417 LEU A O 1
ATOM 3174 N N . ARG A 1 418 ? -22.419 12.921 9.654 1.00 89.25 418 ARG A N 1
ATOM 3175 C CA . ARG A 1 418 ? -22.464 14.361 9.930 1.00 89.25 418 ARG A CA 1
ATOM 3176 C C . ARG A 1 418 ? -21.084 14.987 9.757 1.00 89.25 418 ARG A C 1
ATOM 3178 O O . ARG A 1 418 ? -20.060 14.323 9.897 1.00 89.25 418 ARG A O 1
ATOM 3185 N N . MET A 1 419 ? -21.067 16.293 9.503 1.00 86.12 419 MET A N 1
ATOM 3186 C CA . MET A 1 419 ? -19.841 17.086 9.418 1.00 86.12 419 MET A CA 1
ATOM 3187 C C . MET A 1 419 ? -19.770 18.066 10.589 1.00 86.12 419 MET A C 1
ATOM 3189 O O . MET A 1 419 ? -20.692 18.854 10.809 1.00 86.12 419 MET A O 1
ATOM 3193 N N . LEU A 1 420 ? -18.668 18.014 11.337 1.00 86.06 420 LEU A N 1
ATOM 3194 C CA . LEU A 1 420 ? -18.446 18.787 12.556 1.00 86.06 420 LEU A CA 1
ATOM 3195 C C . LEU A 1 420 ? -17.309 19.794 12.374 1.00 86.06 420 LEU A C 1
ATOM 3197 O O . LEU A 1 420 ? -16.207 19.452 11.947 1.00 86.06 420 LEU A O 1
ATOM 3201 N N . ASP A 1 421 ? -17.571 21.055 12.700 1.00 84.44 421 ASP A N 1
ATOM 3202 C CA . ASP A 1 421 ? -16.569 22.117 12.639 1.00 84.44 421 ASP A CA 1
ATOM 3203 C C . ASP A 1 421 ? -15.582 22.024 13.813 1.00 84.44 421 ASP A C 1
ATOM 3205 O O . ASP A 1 421 ? -15.981 22.040 14.975 1.00 84.44 421 ASP A O 1
ATOM 3209 N N . VAL A 1 422 ? -14.281 21.964 13.512 1.00 82.75 422 VAL A N 1
ATOM 3210 C CA . VAL A 1 422 ? -13.215 21.778 14.512 1.00 82.75 422 VAL A CA 1
ATOM 3211 C C . VAL A 1 422 ? -12.493 23.070 14.902 1.00 82.75 422 VAL A C 1
ATOM 3213 O O . VAL A 1 422 ? -11.477 23.022 15.603 1.00 82.75 422 VAL A O 1
ATOM 3216 N N . ARG A 1 423 ? -12.985 24.245 14.485 1.00 76.06 423 ARG A N 1
ATOM 3217 C CA . ARG A 1 423 ? -12.354 25.542 14.799 1.00 76.06 423 ARG A CA 1
ATOM 3218 C C . ARG A 1 423 ? -12.266 25.831 16.298 1.00 76.06 423 ARG A C 1
ATOM 3220 O O . ARG A 1 423 ? -11.379 26.576 16.705 1.00 76.06 423 ARG A O 1
ATOM 3227 N N . ALA A 1 424 ? -13.123 25.207 17.109 1.00 69.88 424 ALA A N 1
ATOM 3228 C CA . ALA A 1 424 ? -13.044 25.258 18.570 1.00 69.88 424 ALA A CA 1
ATOM 3229 C C . ALA A 1 424 ? -11.751 24.632 19.125 1.00 69.88 424 ALA A C 1
ATOM 3231 O O . ALA A 1 424 ? -11.235 25.097 20.134 1.00 69.88 424 ALA A O 1
ATOM 3232 N N . ILE A 1 425 ? -11.206 23.616 18.451 1.00 75.69 425 ILE A N 1
ATOM 3233 C CA . ILE A 1 425 ? -9.930 22.985 18.818 1.00 75.69 425 ILE A CA 1
ATOM 3234 C C . ILE A 1 425 ? -8.766 23.692 18.129 1.00 75.69 425 ILE A C 1
ATOM 3236 O O . ILE A 1 425 ? -7.694 23.850 18.704 1.00 75.69 425 ILE A O 1
ATOM 3240 N N . LYS A 1 426 ? -8.970 24.148 16.889 1.00 69.81 426 LYS A N 1
ATOM 3241 C CA . LYS A 1 426 ? -7.902 24.723 16.075 1.00 69.81 426 LYS A CA 1
ATOM 3242 C C . LYS A 1 426 ? -8.413 25.920 15.288 1.00 69.81 426 LYS A C 1
ATOM 3244 O O . LYS A 1 426 ? -8.916 25.780 14.179 1.00 69.81 426 LYS A O 1
ATOM 3249 N N . ILE A 1 427 ? -8.229 27.110 15.861 1.00 54.88 427 ILE A N 1
ATOM 3250 C CA . ILE A 1 427 ? -8.794 28.397 15.401 1.00 54.88 427 ILE A CA 1
ATOM 3251 C C . ILE A 1 427 ? -8.542 28.676 13.905 1.00 54.88 427 ILE A C 1
ATOM 3253 O O . ILE A 1 427 ? -9.381 29.274 13.237 1.00 54.88 427 ILE A O 1
ATOM 3257 N N . ASN A 1 428 ? -7.413 28.200 13.363 1.00 50.53 428 ASN A N 1
ATOM 3258 C CA . ASN A 1 428 ? -7.020 28.379 11.961 1.00 50.53 428 ASN A CA 1
ATOM 3259 C C . ASN A 1 428 ? -7.166 27.113 11.092 1.00 50.53 428 ASN A C 1
ATOM 3261 O O . ASN A 1 428 ? -6.664 27.104 9.968 1.00 50.53 428 ASN A O 1
ATOM 3265 N N . ALA A 1 429 ? -7.784 26.033 11.582 1.00 55.69 429 ALA A N 1
ATOM 3266 C CA . ALA A 1 429 ? -8.006 24.827 10.786 1.00 55.69 429 ALA A CA 1
ATOM 3267 C C . ALA A 1 429 ? -9.198 25.025 9.834 1.00 55.69 429 ALA A C 1
ATOM 3269 O O . ALA A 1 429 ? -10.324 25.195 10.304 1.00 55.69 429 ALA A O 1
ATOM 3270 N N . PRO A 1 430 ? -8.993 25.012 8.504 1.00 56.62 430 PRO A N 1
ATOM 3271 C CA . PRO A 1 430 ? -10.105 24.962 7.568 1.00 56.62 430 PRO A CA 1
ATOM 3272 C C . PRO A 1 430 ? -10.732 23.557 7.538 1.00 56.62 430 PRO A C 1
ATOM 3274 O O . PRO A 1 430 ? -10.011 22.559 7.584 1.00 56.62 430 PRO A O 1
ATOM 3277 N N . GLY A 1 431 ? -12.057 23.516 7.372 1.00 70.00 431 GLY A N 1
ATOM 3278 C CA . GLY A 1 431 ? -12.846 22.328 7.027 1.00 70.00 431 GLY A CA 1
ATOM 3279 C C . GLY A 1 431 ? -13.522 21.612 8.202 1.00 70.00 431 GLY A C 1
ATOM 3280 O O . GLY A 1 431 ? -13.535 22.114 9.323 1.00 70.00 431 GLY A O 1
ATOM 3281 N N . GLN A 1 432 ? -14.167 20.478 7.914 1.00 81.62 432 GLN A N 1
ATOM 3282 C CA . GLN A 1 432 ? -15.052 19.765 8.841 1.00 81.62 432 GLN A CA 1
ATOM 3283 C C . GLN A 1 432 ? -14.617 18.306 9.009 1.00 81.62 432 GLN A C 1
ATOM 3285 O O . GLN A 1 432 ? -14.138 17.674 8.064 1.00 81.62 432 GLN A O 1
ATOM 3290 N N . MET A 1 433 ? -14.768 17.793 10.224 1.00 89.94 433 MET A N 1
ATOM 3291 C CA . MET A 1 433 ? -14.496 16.413 10.607 1.00 89.94 433 MET A CA 1
ATOM 3292 C C . MET A 1 433 ? -15.739 15.559 10.377 1.00 89.94 433 MET A C 1
ATOM 3294 O O . MET A 1 433 ? -16.836 15.965 10.761 1.00 89.94 433 MET A O 1
ATOM 3298 N N . ARG A 1 434 ? -15.571 14.387 9.767 1.00 92.50 434 ARG A N 1
ATOM 3299 C CA . ARG A 1 434 ? -16.667 13.443 9.551 1.00 92.50 434 ARG A CA 1
ATOM 3300 C C . ARG A 1 434 ? -16.946 12.675 10.838 1.00 92.50 434 ARG A C 1
ATOM 3302 O O . ARG A 1 434 ? -16.024 12.122 11.435 1.00 92.50 434 ARG A O 1
ATOM 3309 N N . VAL A 1 435 ? -18.210 12.647 11.238 1.00 94.81 435 VAL A N 1
ATOM 3310 C CA . VAL A 1 435 ? -18.733 11.960 12.424 1.00 94.81 435 VAL A CA 1
ATOM 3311 C C . VAL A 1 435 ? -19.815 10.987 11.969 1.00 94.81 435 VAL A C 1
ATOM 3313 O O . VAL A 1 435 ? -20.682 11.364 11.185 1.00 94.81 435 VAL A O 1
ATOM 3316 N N . GLY A 1 436 ? -19.761 9.746 12.439 1.00 94.75 436 GLY A N 1
ATOM 3317 C CA . GLY A 1 436 ? -20.759 8.712 12.193 1.00 94.75 436 GLY A CA 1
ATOM 3318 C C . GLY A 1 436 ? -21.539 8.395 13.464 1.00 94.75 436 GLY A C 1
ATOM 3319 O O . GLY A 1 436 ? -20.941 8.268 14.531 1.00 94.75 436 GLY A O 1
ATOM 3320 N N . ILE A 1 437 ? -22.859 8.266 13.353 1.00 96.69 437 ILE A N 1
ATOM 3321 C CA . ILE A 1 437 ? -23.754 7.886 14.450 1.00 96.69 437 ILE A CA 1
ATOM 3322 C C . ILE A 1 437 ? -24.614 6.716 13.982 1.00 96.69 437 ILE A C 1
ATOM 3324 O O . ILE A 1 437 ? -25.344 6.827 13.000 1.00 96.69 437 ILE A O 1
ATOM 3328 N N . LEU A 1 438 ? -24.542 5.593 14.687 1.00 96.12 438 LEU A N 1
ATOM 3329 C CA . LEU A 1 438 ? -25.391 4.430 14.466 1.00 96.12 438 LEU A CA 1
ATOM 3330 C C . LEU A 1 438 ? -26.200 4.178 15.738 1.00 96.12 438 LEU A C 1
ATOM 3332 O O . LEU A 1 438 ? -25.649 3.762 16.754 1.00 96.12 438 LEU A O 1
ATOM 3336 N N . ALA A 1 439 ? -27.501 4.457 15.692 1.00 95.56 439 ALA A N 1
ATOM 3337 C CA . ALA A 1 439 ? -28.368 4.416 16.867 1.00 95.56 439 ALA A CA 1
ATOM 3338 C C . ALA A 1 439 ? -29.483 3.360 16.730 1.00 95.56 439 ALA A C 1
ATOM 3340 O O . ALA A 1 439 ? -30.042 3.209 15.640 1.00 95.56 439 ALA A O 1
ATOM 3341 N N . PRO A 1 440 ? -29.829 2.637 17.812 1.00 95.81 440 PRO A N 1
ATOM 3342 C CA . PRO A 1 440 ? -31.088 1.903 17.920 1.00 95.81 440 PRO A CA 1
ATOM 3343 C C . PRO A 1 440 ? -32.253 2.868 18.201 1.00 95.81 440 PRO A C 1
ATOM 3345 O O . PRO A 1 440 ? -32.040 4.051 18.462 1.00 95.81 440 PRO A O 1
ATOM 3348 N N . GLU A 1 441 ? -33.491 2.365 18.200 1.00 90.31 441 GLU A N 1
ATOM 3349 C CA . GLU A 1 441 ? -34.680 3.185 18.494 1.00 90.31 441 GLU A CA 1
ATOM 3350 C C . GLU A 1 441 ? -34.672 3.779 19.914 1.00 90.31 441 GLU A C 1
ATOM 3352 O O . GLU A 1 441 ? -35.094 4.917 20.106 1.00 90.31 441 GLU A O 1
ATOM 3357 N N . ALA A 1 442 ? -34.181 3.022 20.901 1.00 93.38 442 ALA A N 1
ATOM 3358 C CA . ALA A 1 442 ? -34.092 3.436 22.301 1.00 93.38 442 ALA A CA 1
ATOM 3359 C C . ALA A 1 442 ? -32.708 3.071 22.871 1.00 93.38 442 ALA A C 1
ATOM 3361 O O . ALA A 1 442 ? -32.515 1.940 23.326 1.00 93.38 442 ALA A O 1
ATOM 3362 N N . PRO A 1 443 ? -31.720 3.984 22.808 1.00 96.75 443 PRO A N 1
ATOM 3363 C CA . PRO A 1 443 ? -30.364 3.692 23.261 1.00 96.75 443 PRO A CA 1
ATOM 3364 C C . PRO A 1 443 ? -30.245 3.610 24.784 1.00 96.75 443 PRO A C 1
ATOM 3366 O O . PRO A 1 443 ? -30.713 4.501 25.489 1.00 96.75 443 PRO A O 1
ATOM 3369 N N . LYS A 1 444 ? -29.555 2.579 25.287 1.00 96.12 444 LYS A N 1
ATOM 3370 C CA . LYS A 1 444 ? -29.290 2.395 26.727 1.00 96.12 444 LYS A CA 1
ATOM 3371 C C . LYS A 1 444 ? -28.002 3.069 27.217 1.00 96.12 444 LYS A C 1
ATOM 3373 O O . LYS A 1 444 ? -27.909 3.429 28.382 1.00 96.12 444 LYS A O 1
ATOM 3378 N N . ALA A 1 445 ? -27.025 3.245 26.329 1.00 97.38 445 ALA A N 1
ATOM 3379 C CA . ALA A 1 445 ? -25.777 3.968 26.566 1.00 97.38 445 ALA A CA 1
ATOM 3380 C C . ALA A 1 445 ? -25.173 4.428 25.228 1.00 97.38 445 ALA A C 1
ATOM 3382 O O . ALA A 1 445 ? -25.519 3.883 24.171 1.00 97.38 445 ALA A O 1
ATOM 3383 N N . ASP A 1 446 ? -24.281 5.416 25.275 1.00 98.38 446 ASP A N 1
ATOM 3384 C CA . ASP A 1 446 ? -23.485 5.852 24.127 1.00 98.38 446 ASP A CA 1
ATOM 3385 C C . ASP A 1 446 ? -22.086 5.212 24.173 1.00 98.38 446 ASP A C 1
ATOM 3387 O O . ASP A 1 446 ? -21.419 5.229 25.206 1.00 98.38 446 ASP A O 1
ATOM 3391 N N . ILE A 1 447 ? -21.605 4.705 23.038 1.00 98.62 447 ILE A N 1
ATOM 3392 C CA . ILE A 1 447 ? -20.223 4.248 22.851 1.00 98.62 447 ILE A CA 1
ATOM 3393 C C . ILE A 1 447 ? -19.529 5.218 21.898 1.00 98.62 447 ILE A C 1
ATOM 3395 O O . ILE A 1 447 ? -19.858 5.259 20.712 1.00 98.62 447 ILE A O 1
ATOM 3399 N N . LEU A 1 448 ? -18.544 5.971 22.389 1.00 98.62 448 LEU A N 1
ATOM 3400 C CA . LEU A 1 448 ? -17.648 6.755 21.543 1.00 98.62 448 LEU A CA 1
ATOM 3401 C C . LEU A 1 448 ? -16.462 5.886 21.114 1.00 98.62 448 LEU A C 1
ATOM 3403 O O . LEU A 1 448 ? -15.605 5.550 21.930 1.00 98.62 448 LEU A O 1
ATOM 3407 N N . PHE A 1 449 ? -16.402 5.542 19.830 1.00 98.56 449 PHE A N 1
ATOM 3408 C CA . PHE A 1 449 ? -15.356 4.713 19.246 1.00 98.56 449 PHE A CA 1
ATOM 3409 C C . PHE A 1 449 ? -14.283 5.541 18.521 1.00 98.56 449 PHE A C 1
ATOM 3411 O O . PHE A 1 449 ? -14.591 6.259 17.564 1.00 98.56 449 PHE A O 1
ATOM 3418 N N . ILE A 1 450 ? -13.015 5.399 18.922 1.00 98.25 450 ILE A N 1
ATOM 3419 C CA . ILE A 1 450 ? -11.854 6.028 18.268 1.00 98.25 450 ILE A CA 1
ATOM 3420 C C . ILE A 1 450 ? -11.070 4.977 17.471 1.00 98.25 450 ILE A C 1
ATOM 3422 O O . ILE A 1 450 ? -10.469 4.065 18.042 1.00 98.25 450 ILE A O 1
ATOM 3426 N N . HIS A 1 451 ? -11.043 5.128 16.147 1.00 95.75 451 HIS A N 1
ATOM 3427 C CA . HIS A 1 451 ? -10.362 4.189 15.256 1.00 95.75 451 HIS A CA 1
ATOM 3428 C C . HIS A 1 451 ? -8.823 4.361 15.241 1.00 95.75 451 HIS A C 1
ATOM 3430 O O . HIS A 1 451 ? -8.274 5.325 15.780 1.00 95.75 451 HIS A O 1
ATOM 3436 N N . GLY A 1 452 ? -8.112 3.417 14.619 1.00 92.69 452 GLY A N 1
ATOM 3437 C CA . GLY A 1 452 ? -6.650 3.354 14.544 1.00 92.69 452 GLY A CA 1
ATOM 3438 C C . GLY A 1 452 ? -6.019 4.221 13.447 1.00 92.69 452 GLY A C 1
ATOM 3439 O O . GLY A 1 452 ? -6.696 4.906 12.684 1.00 92.69 452 GLY A O 1
ATOM 3440 N N . HIS A 1 453 ? -4.687 4.191 13.341 1.00 90.62 453 HIS A N 1
ATOM 3441 C CA . HIS A 1 453 ? -3.982 4.801 12.209 1.00 90.62 453 HIS A CA 1
ATOM 3442 C C . HIS A 1 453 ? -4.100 3.890 10.980 1.00 90.62 453 HIS A C 1
ATOM 3444 O O . HIS A 1 453 ? -4.061 2.671 11.114 1.00 90.62 453 HIS A O 1
ATOM 3450 N N . ALA A 1 454 ? -4.124 4.476 9.781 1.00 86.00 454 ALA A N 1
ATOM 3451 C CA . ALA A 1 454 ? -4.351 3.777 8.518 1.00 86.00 454 ALA A CA 1
ATOM 3452 C C . ALA A 1 454 ? -5.738 3.118 8.449 1.00 86.00 454 ALA A C 1
ATOM 3454 O O . ALA A 1 454 ? -5.882 2.024 7.917 1.00 86.00 454 ALA A O 1
ATOM 3455 N N . ASP A 1 455 ? -6.750 3.791 8.987 1.00 88.94 455 ASP A N 1
ATOM 3456 C CA . ASP A 1 455 ? -8.106 3.269 9.123 1.00 88.94 455 ASP A CA 1
ATOM 3457 C C . ASP A 1 455 ? -9.179 4.367 8.953 1.00 88.94 455 ASP A C 1
ATOM 3459 O O . ASP A 1 455 ? -8.841 5.525 8.689 1.00 88.94 455 ASP A O 1
ATOM 3463 N N . ARG A 1 456 ? -10.466 4.022 9.059 1.00 90.25 456 ARG A N 1
ATOM 3464 C CA . ARG A 1 456 ? -11.620 4.940 9.024 1.00 90.25 456 ARG A CA 1
ATOM 3465 C C . ARG A 1 456 ? -12.798 4.356 9.800 1.00 90.25 456 ARG A C 1
ATOM 3467 O O . ARG A 1 456 ? -12.919 3.139 9.901 1.00 90.25 456 ARG A O 1
ATOM 3474 N N . LEU A 1 457 ? -13.730 5.203 10.242 1.00 91.06 457 LEU A N 1
ATOM 3475 C CA . LEU A 1 457 ? -14.869 4.758 11.064 1.00 91.06 457 LEU A CA 1
ATOM 3476 C C . LEU A 1 457 ? -15.729 3.657 10.405 1.00 91.06 457 LEU A C 1
ATOM 3478 O O . LEU A 1 457 ? -16.254 2.790 11.093 1.00 91.06 457 LEU A O 1
ATOM 3482 N N . ASP A 1 458 ? -15.851 3.655 9.072 1.00 88.12 458 ASP A N 1
ATOM 3483 C CA . ASP A 1 458 ? -16.728 2.719 8.347 1.00 88.12 458 ASP A CA 1
ATOM 3484 C C . ASP A 1 458 ? -16.212 1.268 8.354 1.00 88.12 458 ASP A C 1
ATOM 3486 O O . ASP A 1 458 ? -16.982 0.338 8.115 1.00 88.12 458 ASP A O 1
ATOM 3490 N N . ASN A 1 459 ? -14.919 1.060 8.626 1.00 89.81 459 ASN A N 1
ATOM 3491 C CA . ASN A 1 459 ? -14.289 -0.264 8.609 1.00 89.81 459 ASN A CA 1
ATOM 3492 C C . ASN A 1 459 ? -14.702 -1.148 9.799 1.00 89.81 459 ASN A C 1
ATOM 3494 O O . ASN A 1 459 ? -14.377 -2.331 9.822 1.00 89.81 459 ASN A O 1
ATOM 3498 N N . HIS A 1 460 ? -15.446 -0.593 10.759 1.00 92.44 460 HIS A N 1
ATOM 3499 C CA . HIS A 1 460 ? -15.944 -1.286 11.951 1.00 92.44 460 HIS A CA 1
ATOM 3500 C C . HIS A 1 460 ? -17.450 -1.564 11.890 1.00 92.44 460 HIS A C 1
ATOM 3502 O O . HIS A 1 460 ? -18.092 -1.798 12.914 1.00 92.44 460 HIS A O 1
ATOM 3508 N N . GLY A 1 461 ? -18.044 -1.535 10.692 1.00 90.62 461 GLY A N 1
ATOM 3509 C CA . GLY A 1 461 ? -19.492 -1.643 10.512 1.00 90.62 461 GLY A CA 1
ATOM 3510 C C . GLY A 1 461 ? -20.127 -2.870 11.170 1.00 90.62 461 GLY A C 1
ATOM 3511 O O . GLY A 1 461 ? -21.207 -2.749 11.744 1.00 90.62 461 GLY A O 1
ATOM 3512 N N . ALA A 1 462 ? -19.463 -4.030 11.138 1.00 90.75 462 ALA A N 1
ATOM 3513 C CA . ALA A 1 462 ? -19.960 -5.250 11.781 1.00 90.75 462 ALA A CA 1
ATOM 3514 C C . ALA A 1 462 ? -20.006 -5.119 13.315 1.00 90.75 462 ALA A C 1
ATOM 3516 O O . ALA A 1 462 ? -21.042 -5.392 13.918 1.00 90.75 462 ALA A O 1
ATOM 3517 N N . LEU A 1 463 ? -18.930 -4.608 13.923 1.00 94.69 463 LEU A N 1
ATOM 3518 C CA . LEU A 1 463 ? -18.858 -4.337 15.360 1.00 94.69 463 LEU A CA 1
ATOM 3519 C C . LEU A 1 463 ? -19.910 -3.304 15.786 1.00 94.69 463 LEU A C 1
ATOM 3521 O O . LEU A 1 463 ? -20.641 -3.510 16.752 1.00 94.69 463 LEU A O 1
ATOM 3525 N N . PHE A 1 464 ? -20.038 -2.211 15.029 1.00 96.19 464 PHE A N 1
ATOM 3526 C CA . PHE A 1 464 ? -21.016 -1.161 15.317 1.00 96.19 464 PHE A CA 1
ATOM 3527 C C . PHE A 1 464 ? -22.451 -1.680 15.203 1.00 96.19 464 PHE A C 1
ATOM 3529 O O . PHE A 1 464 ? -23.299 -1.328 16.021 1.00 96.19 464 PHE A O 1
ATOM 3536 N N . THR A 1 465 ? -22.720 -2.533 14.213 1.00 94.44 465 THR A N 1
ATOM 3537 C CA . THR A 1 465 ? -24.022 -3.188 14.028 1.00 94.44 465 THR A CA 1
ATOM 3538 C C . THR A 1 465 ? -24.350 -4.083 15.219 1.00 94.44 465 THR A C 1
ATOM 3540 O O . THR A 1 465 ? -25.449 -3.970 15.755 1.00 94.44 465 THR A O 1
ATOM 3543 N N . GLN A 1 466 ? -23.394 -4.890 15.692 1.00 94.75 466 GLN A N 1
ATOM 3544 C CA . GLN A 1 466 ? -23.580 -5.726 16.880 1.00 94.75 466 GLN A CA 1
ATOM 3545 C C . GLN A 1 466 ? -23.925 -4.884 18.119 1.00 94.75 466 GLN A C 1
ATOM 3547 O O . GLN A 1 466 ? -24.885 -5.188 18.825 1.00 94.75 466 GLN A O 1
ATOM 3552 N N . TRP A 1 467 ? -23.182 -3.804 18.375 1.00 97.56 467 TRP A N 1
ATOM 3553 C CA . TRP A 1 467 ? -23.458 -2.916 19.509 1.00 97.56 467 TRP A CA 1
ATOM 3554 C C . TRP A 1 467 ? -24.813 -2.211 19.386 1.00 97.56 467 TRP A C 1
ATOM 3556 O O . TRP A 1 467 ? -25.557 -2.142 20.366 1.00 97.56 467 TRP A O 1
ATOM 3566 N N . ARG A 1 468 ? -25.177 -1.742 18.187 1.00 97.19 468 ARG A N 1
ATOM 3567 C CA . ARG A 1 468 ? -26.506 -1.175 17.923 1.00 97.19 468 ARG A CA 1
ATOM 3568 C C . ARG A 1 468 ? -27.608 -2.180 18.234 1.00 97.19 468 ARG A C 1
ATOM 3570 O O . ARG A 1 468 ? -28.570 -1.827 18.913 1.00 97.19 468 ARG A O 1
ATOM 3577 N N . ASP A 1 469 ? -27.469 -3.411 17.760 1.00 96.25 469 ASP A N 1
ATOM 3578 C CA . ASP A 1 469 ? -28.475 -4.460 17.943 1.00 96.25 469 ASP A CA 1
ATOM 3579 C C . ASP A 1 469 ? -28.601 -4.884 19.415 1.00 96.25 469 ASP A C 1
ATOM 3581 O O . ASP A 1 469 ? -29.685 -5.255 19.860 1.00 96.25 469 ASP A O 1
ATOM 3585 N N . ALA A 1 470 ? -27.535 -4.719 20.203 1.00 95.94 470 ALA A N 1
ATOM 3586 C CA . ALA A 1 470 ? -27.560 -4.848 21.658 1.00 95.94 470 ALA A CA 1
ATOM 3587 C C . ALA A 1 470 ? -28.128 -3.611 22.391 1.00 95.94 470 ALA A C 1
ATOM 3589 O O . ALA A 1 470 ? -28.220 -3.607 23.619 1.00 95.94 470 ALA A O 1
ATOM 3590 N N . GLY A 1 471 ? -28.540 -2.557 21.683 1.00 97.38 471 GLY A N 1
ATOM 3591 C CA . GLY A 1 471 ? -29.177 -1.368 22.258 1.00 97.38 471 GLY A CA 1
ATOM 3592 C C . GLY A 1 471 ? -28.229 -0.208 22.581 1.00 97.38 471 GLY A C 1
ATOM 3593 O O . GLY A 1 471 ? -28.650 0.747 23.234 1.00 97.38 471 GLY A O 1
ATOM 3594 N N . PHE A 1 472 ? -26.976 -0.242 22.125 1.00 98.25 472 PHE A N 1
ATOM 3595 C CA . PHE A 1 472 ? -26.022 0.858 22.300 1.00 98.25 472 PHE A CA 1
ATOM 3596 C C . PHE A 1 472 ? -26.047 1.826 21.116 1.00 98.25 472 PHE A C 1
ATOM 3598 O O . PHE A 1 472 ? -26.072 1.408 19.961 1.00 98.25 472 PHE A O 1
ATOM 3605 N N . ARG A 1 473 ? -25.980 3.133 21.375 1.00 98.19 473 ARG A N 1
ATOM 3606 C CA . ARG A 1 473 ? -25.764 4.129 20.316 1.00 98.19 473 ARG A CA 1
ATOM 3607 C C . ARG A 1 473 ? -24.270 4.302 20.093 1.00 98.19 473 ARG A C 1
ATOM 3609 O O . ARG A 1 473 ? -23.544 4.698 20.997 1.00 98.19 473 ARG A O 1
ATOM 3616 N N . VAL A 1 474 ? -23.809 4.012 18.885 1.00 98.25 474 VAL A N 1
ATOM 3617 C CA . VAL A 1 474 ? -22.390 4.059 18.529 1.00 98.25 474 VAL A CA 1
ATOM 3618 C C . VAL A 1 474 ? -22.081 5.374 17.832 1.00 98.25 474 VAL A C 1
ATOM 3620 O O . VAL A 1 474 ? -22.739 5.743 16.860 1.00 98.25 474 VAL A O 1
ATOM 3623 N N . ILE A 1 475 ? -21.069 6.080 18.320 1.00 98.25 475 ILE A N 1
ATOM 3624 C CA . ILE A 1 475 ? -20.598 7.360 17.801 1.00 98.25 475 ILE A CA 1
ATOM 3625 C C . ILE A 1 475 ? -19.130 7.178 17.432 1.00 98.25 475 ILE A C 1
ATOM 3627 O O . ILE A 1 475 ? -18.341 6.697 18.236 1.00 98.25 475 ILE A O 1
ATOM 3631 N N . SER A 1 476 ? -18.728 7.570 16.232 1.00 97.62 476 SER A N 1
ATOM 3632 C CA . SER A 1 476 ? -17.323 7.542 15.821 1.00 97.62 476 SER A CA 1
ATOM 3633 C C . SER A 1 476 ? -17.006 8.727 14.920 1.00 97.62 476 SER A C 1
ATOM 3635 O O . SER A 1 476 ? -17.898 9.454 14.487 1.00 97.62 476 SER A O 1
ATOM 3637 N N . PHE A 1 477 ? -15.733 8.969 14.650 1.00 96.19 477 PHE A N 1
ATOM 3638 C CA . PHE A 1 477 ? -15.291 10.060 13.794 1.00 96.19 477 PHE A CA 1
ATOM 3639 C C . PHE A 1 477 ? -13.982 9.699 13.110 1.00 96.19 477 PHE A C 1
ATOM 3641 O O . PHE A 1 477 ? -13.183 8.942 13.657 1.00 96.19 477 PHE A O 1
ATOM 3648 N N . ASP A 1 478 ? -13.745 10.268 11.931 1.00 94.69 478 ASP A N 1
ATOM 3649 C CA . ASP A 1 478 ? -12.477 10.054 11.246 1.00 94.69 478 ASP A CA 1
ATOM 3650 C C . ASP A 1 478 ? -11.393 10.961 11.837 1.00 94.69 478 ASP A C 1
ATOM 3652 O O . ASP A 1 478 ? -11.523 12.195 11.830 1.00 94.69 478 ASP A O 1
ATOM 3656 N N . LEU A 1 479 ? -10.293 10.354 12.282 1.00 94.06 479 LEU A N 1
ATOM 3657 C CA . LEU A 1 479 ? -9.094 11.055 12.734 1.00 94.06 479 LEU A CA 1
ATOM 3658 C C . LEU A 1 479 ? -8.535 11.991 11.640 1.00 94.06 479 LEU A C 1
ATOM 3660 O O . LEU A 1 479 ? -8.747 11.780 10.442 1.00 94.06 479 LEU A O 1
ATOM 3664 N N . PRO A 1 480 ? -7.746 13.023 12.000 1.00 90.12 480 PRO A N 1
ATOM 3665 C CA . PRO A 1 480 ? -7.074 13.856 11.007 1.00 90.12 480 PRO A CA 1
ATOM 3666 C C . PRO A 1 480 ? -6.282 13.014 9.991 1.00 90.12 480 PRO A C 1
ATOM 3668 O O . PRO A 1 480 ? -5.607 12.060 10.362 1.00 90.12 480 PRO A O 1
ATOM 3671 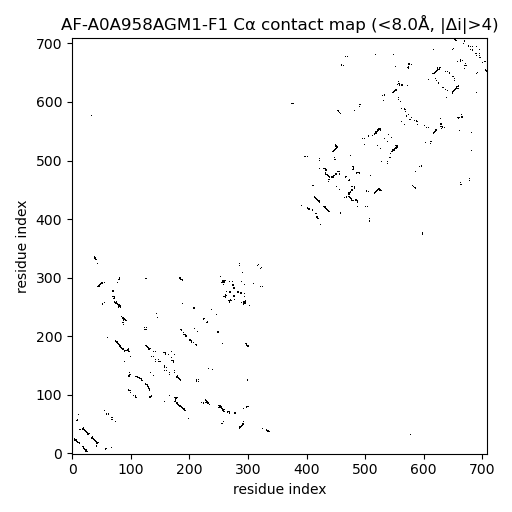N N . SER A 1 481 ? -6.308 13.387 8.707 1.00 85.38 481 SER A N 1
ATOM 3672 C CA . SER A 1 481 ? -5.706 12.629 7.576 1.00 85.38 481 SER A CA 1
ATOM 36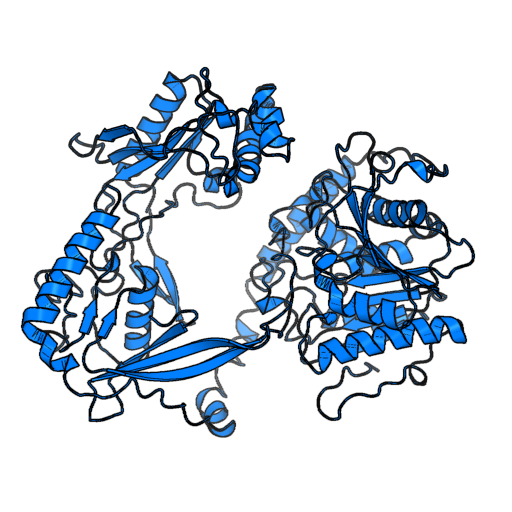73 C C . SER A 1 481 ? -6.319 11.263 7.255 1.00 85.38 481 SER A C 1
ATOM 3675 O O . SER A 1 481 ? -5.842 10.624 6.319 1.00 85.38 481 SER A O 1
ATOM 3677 N N . HIS A 1 482 ? -7.343 10.838 7.989 1.00 89.19 482 HIS A N 1
ATOM 3678 C CA . HIS A 1 482 ? -8.026 9.564 7.807 1.00 89.19 482 HIS A CA 1
ATOM 3679 C C . HIS A 1 482 ? -9.437 9.770 7.256 1.00 89.19 482 HIS A C 1
ATOM 3681 O O . HIS A 1 482 ? -9.989 10.874 7.329 1.00 89.19 482 HIS A O 1
ATOM 3687 N N . GLY A 1 483 ? -9.986 8.694 6.687 1.00 85.56 483 GLY A N 1
ATOM 3688 C CA . GLY A 1 483 ? -11.311 8.660 6.073 1.00 85.56 483 GLY A CA 1
ATOM 3689 C C . GLY A 1 483 ? -11.607 9.869 5.181 1.00 85.56 483 GLY A C 1
ATOM 3690 O O . GLY A 1 483 ? -10.803 10.236 4.323 1.00 85.56 483 GLY A O 1
ATOM 3691 N N . GLU A 1 484 ? -12.768 10.484 5.378 1.00 83.62 484 GLU A N 1
ATOM 3692 C CA . GLU A 1 484 ? -13.267 11.610 4.573 1.00 83.62 484 GLU A CA 1
ATOM 3693 C C . GLU A 1 484 ? -13.265 12.939 5.348 1.00 83.62 484 GLU A C 1
ATOM 3695 O O . GLU A 1 484 ? -13.756 13.961 4.867 1.00 83.62 484 GLU A O 1
ATOM 3700 N N . SER A 1 485 ? -12.654 12.960 6.538 1.00 81.31 485 SER A N 1
ATOM 3701 C CA . SER A 1 485 ? -12.471 14.172 7.338 1.00 81.31 485 SER A CA 1
ATOM 3702 C C . SER A 1 485 ? -11.663 15.236 6.586 1.00 81.31 485 SER A C 1
ATOM 3704 O O . SER A 1 485 ? -10.463 15.100 6.304 1.00 81.31 485 SER A O 1
ATOM 3706 N N . ASN A 1 486 ? -12.282 16.389 6.332 1.00 79.38 486 ASN A N 1
ATOM 3707 C CA . ASN A 1 486 ? -11.635 17.511 5.669 1.00 79.38 486 ASN A CA 1
ATOM 3708 C C . ASN A 1 486 ? -10.962 18.478 6.666 1.00 79.38 486 ASN A C 1
ATOM 3710 O O . ASN A 1 486 ? -11.131 19.681 6.559 1.00 79.38 486 ASN A O 1
ATOM 3714 N N . ILE A 1 487 ? -10.142 17.985 7.595 1.00 81.12 487 ILE A N 1
ATOM 3715 C CA . ILE A 1 487 ? -9.414 18.827 8.573 1.00 81.12 487 ILE A CA 1
ATOM 3716 C C . ILE A 1 487 ? -7.899 18.857 8.304 1.00 81.12 487 ILE A C 1
ATOM 3718 O O . ILE A 1 487 ? -7.426 18.274 7.319 1.00 81.12 487 ILE A O 1
ATOM 3722 N N . LEU A 1 488 ? -7.123 19.590 9.113 1.00 75.44 488 LEU A N 1
ATOM 3723 C CA . LEU A 1 488 ? -5.664 19.679 8.953 1.00 75.44 488 LEU A CA 1
ATOM 3724 C C . LEU A 1 488 ? -4.987 18.287 9.046 1.00 75.44 488 LEU A C 1
ATOM 3726 O O . LEU A 1 488 ? -5.571 17.359 9.601 1.00 75.44 488 LEU A O 1
ATOM 3730 N N . PRO A 1 489 ? -3.769 18.101 8.501 1.00 82.38 489 PRO A N 1
ATOM 3731 C CA . PRO A 1 489 ? -3.050 16.833 8.623 1.00 82.38 489 PRO A CA 1
ATOM 3732 C C . PRO A 1 489 ? -2.740 16.456 10.077 1.00 82.38 489 PRO A C 1
ATOM 3734 O O . PRO A 1 489 ? -2.524 17.339 10.904 1.00 82.38 489 PRO A O 1
ATOM 3737 N N . ILE A 1 490 ? -2.637 15.155 10.367 1.00 87.12 490 ILE A N 1
ATOM 3738 C CA . ILE A 1 490 ? -2.435 14.617 11.723 1.00 87.12 490 ILE A CA 1
ATOM 3739 C C . ILE A 1 490 ? -1.100 15.040 12.332 1.00 87.12 490 ILE A C 1
ATOM 3741 O O . ILE A 1 490 ? -1.026 15.257 13.535 1.00 87.12 490 ILE A O 1
ATOM 3745 N N . ASP A 1 491 ? -0.084 15.285 11.499 1.00 82.25 491 ASP A N 1
ATOM 3746 C CA . ASP A 1 491 ? 1.202 15.873 11.902 1.00 82.25 491 ASP A CA 1
ATOM 3747 C C . ASP A 1 491 ? 1.051 17.203 12.647 1.00 82.25 491 ASP A C 1
ATOM 3749 O O . ASP A 1 491 ? 1.898 17.567 13.464 1.00 82.25 491 ASP A O 1
ATOM 3753 N N . LEU A 1 492 ? -0.023 17.942 12.369 1.00 80.62 492 LEU A N 1
ATOM 3754 C CA . LEU A 1 492 ? -0.273 19.219 13.014 1.00 80.62 492 LEU A CA 1
ATOM 3755 C C . LEU A 1 492 ? -1.012 19.069 14.341 1.00 80.62 492 LEU A C 1
ATOM 3757 O O . LEU A 1 492 ? -1.074 20.064 15.051 1.00 80.62 492 LEU A O 1
ATOM 3761 N N . TYR A 1 493 ? -1.544 17.895 14.691 1.00 85.38 493 TYR A N 1
ATOM 3762 C CA . TYR A 1 493 ? -2.305 17.681 15.925 1.00 85.38 493 TYR A CA 1
ATOM 3763 C C . TYR A 1 493 ? -1.434 17.114 17.053 1.00 85.38 493 TYR A C 1
ATOM 3765 O O . TYR A 1 493 ? -0.656 16.174 16.856 1.00 85.38 493 TYR A O 1
ATOM 3773 N N . THR A 1 494 ? -1.551 17.686 18.250 1.00 87.25 494 THR A N 1
ATOM 3774 C CA . THR A 1 494 ? -1.033 17.085 19.491 1.00 87.25 494 THR A CA 1
ATOM 3775 C C . THR A 1 494 ? -2.003 16.016 20.008 1.00 87.25 494 THR A C 1
ATOM 3777 O O . THR A 1 494 ? -3.162 15.978 19.600 1.00 87.25 494 THR A O 1
ATOM 3780 N N . HIS A 1 495 ? -1.570 15.145 20.928 1.00 90.31 495 HIS A N 1
ATOM 3781 C CA . HIS A 1 495 ? -2.496 14.181 21.547 1.00 90.31 495 HIS A CA 1
ATOM 3782 C C . HIS A 1 495 ? -3.586 14.866 22.385 1.00 90.31 495 HIS A C 1
ATOM 3784 O O . HIS A 1 495 ? -4.711 14.380 22.416 1.00 90.31 495 HIS A O 1
ATOM 3790 N N . GLU A 1 496 ? -3.292 16.024 22.985 1.00 90.31 496 GLU A N 1
ATOM 3791 C CA . GLU A 1 496 ? -4.298 16.848 23.664 1.00 90.31 496 GLU A CA 1
ATOM 3792 C C . GLU A 1 496 ? -5.354 17.375 22.684 1.00 90.31 496 GLU A C 1
ATOM 3794 O O . GLU A 1 496 ? -6.548 17.345 22.978 1.00 90.31 496 GLU A O 1
ATOM 3799 N N . GLU A 1 497 ? -4.941 17.829 21.497 1.00 91.06 497 GLU A N 1
ATOM 3800 C CA . GLU A 1 497 ? -5.878 18.267 20.461 1.00 91.06 497 GLU A CA 1
ATOM 3801 C C . GLU A 1 497 ? -6.693 17.087 19.908 1.00 91.06 497 GLU A C 1
ATOM 3803 O O . GLU A 1 497 ? -7.882 17.256 19.653 1.00 91.06 497 GLU A O 1
ATOM 3808 N N . LEU A 1 498 ? -6.109 15.887 19.773 1.00 94.56 498 LEU A N 1
ATOM 3809 C CA . LEU A 1 498 ? -6.845 14.670 19.392 1.00 94.56 498 LEU A CA 1
ATOM 3810 C C . LEU A 1 498 ? -7.878 14.268 20.458 1.00 94.56 498 LEU A C 1
ATOM 3812 O O . LEU A 1 498 ? -9.023 13.978 20.117 1.00 94.56 498 LEU A O 1
ATOM 3816 N N . ALA A 1 499 ? -7.521 14.339 21.743 1.00 94.25 499 ALA A N 1
ATOM 3817 C CA . ALA A 1 499 ? -8.477 14.214 22.845 1.00 94.25 499 ALA A CA 1
ATOM 3818 C C . ALA A 1 499 ? -9.543 15.326 22.800 1.00 94.25 499 ALA A C 1
ATOM 3820 O O . ALA A 1 499 ? -10.715 15.098 23.090 1.00 94.25 499 ALA A O 1
ATOM 3821 N N . GLY A 1 500 ? -9.158 16.536 22.389 1.00 92.88 500 GLY A N 1
ATOM 3822 C CA . GLY A 1 500 ? -10.055 17.649 22.080 1.00 92.88 500 GLY A CA 1
ATOM 3823 C C . GLY A 1 500 ? -11.098 17.322 21.016 1.00 92.88 500 GLY A C 1
ATOM 3824 O O . GLY A 1 500 ? -12.257 17.682 21.193 1.00 92.88 500 GLY A O 1
ATOM 3825 N N . LEU A 1 501 ? -10.722 16.607 19.956 1.00 94.06 501 LEU A N 1
ATOM 3826 C CA . LEU A 1 501 ? -11.666 16.168 18.926 1.00 94.06 501 LEU A CA 1
ATOM 3827 C C . LEU A 1 501 ? -12.689 15.172 19.484 1.00 94.06 501 LEU A C 1
ATOM 3829 O O . LEU A 1 501 ? -13.877 15.344 19.235 1.00 94.06 501 LEU A O 1
ATOM 3833 N N . ALA A 1 502 ? -12.260 14.195 20.289 1.00 95.88 502 ALA A N 1
ATOM 3834 C CA . ALA A 1 502 ? -13.173 13.245 20.932 1.00 95.88 502 ALA A CA 1
ATOM 3835 C C . ALA A 1 502 ? -14.183 13.950 21.860 1.00 95.88 502 ALA A C 1
ATOM 3837 O O . ALA A 1 502 ? -15.382 13.691 21.781 1.00 95.88 502 ALA A O 1
ATOM 3838 N N . ARG A 1 503 ? -13.717 14.915 22.667 1.00 94.00 503 ARG A N 1
ATOM 3839 C CA . ARG A 1 503 ? -14.585 15.764 23.506 1.00 94.00 503 ARG A CA 1
ATOM 3840 C C . ARG A 1 503 ? -15.573 16.581 22.685 1.00 94.00 503 ARG A C 1
ATOM 3842 O O . ARG A 1 503 ? -16.737 16.686 23.046 1.00 94.00 503 ARG A O 1
ATOM 3849 N N . LEU A 1 504 ? -15.105 17.172 21.588 1.00 92.12 504 LEU A N 1
ATOM 3850 C CA . LEU A 1 504 ? -15.941 17.959 20.690 1.00 92.12 504 LEU A CA 1
ATOM 3851 C C . LEU A 1 504 ? -17.046 17.096 20.061 1.00 92.12 504 LEU A C 1
ATOM 3853 O O . LEU A 1 504 ? -18.173 17.563 19.922 1.00 92.12 504 LEU A O 1
ATOM 3857 N N . VAL A 1 505 ? -16.739 15.846 19.704 1.00 94.62 505 VAL A N 1
ATOM 3858 C CA . VAL A 1 505 ? -17.731 14.888 19.196 1.00 94.62 505 VAL A CA 1
ATOM 3859 C C . VAL A 1 505 ? -18.762 14.563 20.266 1.00 94.62 505 VAL A C 1
ATOM 3861 O O . VAL A 1 505 ? -19.950 14.680 19.984 1.00 94.62 505 VAL A O 1
ATOM 3864 N N . ASP A 1 506 ? -18.345 14.232 21.487 1.00 94.81 506 ASP A N 1
ATOM 3865 C CA . ASP A 1 506 ? -19.273 13.999 22.602 1.00 94.81 506 ASP A CA 1
ATOM 3866 C C . ASP A 1 506 ? -20.179 15.223 22.849 1.00 94.81 506 ASP A C 1
ATOM 3868 O O . ASP A 1 506 ? -21.401 15.110 22.806 1.00 94.81 506 ASP A O 1
ATOM 3872 N N . GLN A 1 507 ? -19.602 16.424 22.948 1.00 91.69 507 GLN A N 1
ATOM 3873 C CA . GLN A 1 507 ? -20.352 17.679 23.104 1.00 91.69 507 GLN A CA 1
ATOM 3874 C C . GLN A 1 507 ? -21.361 17.938 21.983 1.00 91.69 507 GLN A C 1
ATOM 3876 O O . GLN A 1 507 ? -22.439 18.476 22.231 1.00 91.69 507 GLN A O 1
ATOM 3881 N N . ALA A 1 508 ? -21.011 17.595 20.747 1.00 89.94 508 ALA A N 1
ATOM 3882 C CA . ALA A 1 508 ? -21.881 17.806 19.600 1.00 89.94 508 ALA A CA 1
ATOM 3883 C C . ALA A 1 508 ? -22.985 16.743 19.489 1.00 89.94 508 ALA A C 1
ATOM 3885 O O . ALA A 1 508 ? -24.013 17.004 18.866 1.00 89.94 508 ALA A O 1
ATOM 3886 N N . THR A 1 509 ? -22.777 15.549 20.046 1.00 93.25 509 THR A N 1
ATOM 3887 C CA . THR A 1 509 ? -23.635 14.376 19.811 1.00 93.25 509 THR A CA 1
ATOM 3888 C C . THR A 1 509 ? -24.402 13.897 21.037 1.00 93.25 509 THR A C 1
ATOM 3890 O O . THR A 1 509 ? -25.245 13.009 20.885 1.00 93.25 509 THR A O 1
ATOM 3893 N N . VAL A 1 510 ? -24.160 14.469 22.218 1.00 92.69 510 VAL A N 1
ATOM 3894 C CA . VAL A 1 510 ? -24.941 14.180 23.425 1.00 92.69 510 VAL A CA 1
ATOM 3895 C C . VAL A 1 510 ? -26.410 14.574 23.226 1.00 92.69 510 VAL A C 1
ATOM 3897 O O . VAL A 1 510 ? -26.732 15.691 22.819 1.00 92.69 510 VAL A O 1
ATOM 3900 N N . GLU A 1 511 ? -27.305 13.625 23.492 1.00 90.50 511 GLU A N 1
ATOM 3901 C CA . GLU A 1 511 ? -28.763 13.810 23.419 1.00 90.50 511 GLU A CA 1
ATOM 3902 C C . GLU A 1 511 ? -29.396 13.797 24.818 1.00 90.50 511 GLU A C 1
ATOM 3904 O O . GLU A 1 511 ? -30.299 14.583 25.098 1.00 90.50 511 GLU A O 1
ATOM 3909 N N . GLU A 1 512 ? -28.874 12.950 25.710 1.00 91.50 512 GLU A N 1
ATOM 3910 C CA . GLU A 1 512 ? -29.335 12.746 27.085 1.00 91.50 512 GLU A CA 1
ATOM 3911 C C . GLU A 1 512 ? -28.130 12.787 28.033 1.00 91.50 512 GLU A C 1
ATOM 3913 O O . GLU A 1 512 ? -27.163 12.047 27.856 1.00 91.50 512 GLU A O 1
ATOM 3918 N N . MET A 1 513 ? -28.169 13.681 29.025 1.00 91.62 513 MET A N 1
ATOM 3919 C CA . MET A 1 513 ? -27.046 13.910 29.949 1.00 91.62 513 MET A CA 1
ATOM 3920 C C . MET A 1 513 ? -26.879 12.796 30.988 1.00 91.62 513 MET A C 1
ATOM 3922 O O . MET A 1 513 ? -25.803 12.657 31.557 1.00 91.62 513 MET A O 1
ATOM 3926 N N . ASP A 1 514 ? -27.942 12.046 31.261 1.00 92.56 514 ASP A N 1
ATOM 3927 C CA . ASP A 1 514 ? -27.990 10.915 32.188 1.00 92.56 514 ASP A CA 1
ATOM 3928 C C . ASP A 1 514 ? -27.695 9.571 31.511 1.00 92.56 514 ASP A C 1
ATOM 3930 O O . ASP A 1 514 ? -27.537 8.567 32.201 1.00 92.56 514 ASP A O 1
ATOM 3934 N N . ARG A 1 515 ? -27.589 9.541 30.176 1.00 94.56 515 ARG A N 1
ATOM 3935 C CA . ARG A 1 515 ? -27.225 8.337 29.428 1.00 94.56 515 ARG A CA 1
ATOM 3936 C C . ARG A 1 515 ? -25.721 8.048 29.584 1.00 94.56 515 ARG A C 1
ATOM 3938 O O . ARG A 1 515 ? -24.931 8.906 29.170 1.00 94.56 515 ARG A O 1
ATOM 3945 N N . PRO A 1 516 ? -25.321 6.855 30.071 1.00 96.00 516 PRO A N 1
ATOM 3946 C CA . PRO A 1 516 ? -23.918 6.477 30.250 1.00 96.00 516 PRO A CA 1
ATOM 3947 C C . PRO A 1 516 ? -23.069 6.645 28.987 1.00 96.00 516 PRO A C 1
ATOM 3949 O O . PRO A 1 516 ? -23.545 6.382 27.876 1.00 96.00 516 PRO A O 1
ATOM 3952 N N . LEU A 1 517 ? -21.810 7.059 29.162 1.00 97.69 517 LEU A N 1
ATOM 3953 C CA . LEU A 1 517 ? -20.822 7.196 28.088 1.00 97.69 517 LEU A CA 1
ATOM 3954 C C . LEU A 1 517 ? -19.681 6.191 28.268 1.00 97.69 517 LEU A C 1
ATOM 3956 O O . LEU A 1 517 ? -18.937 6.231 29.249 1.00 97.69 517 LEU A O 1
ATOM 3960 N N . PHE A 1 518 ? -19.482 5.346 27.264 1.00 98.25 518 PHE A N 1
ATOM 3961 C CA . PHE A 1 518 ? -18.355 4.426 27.178 1.00 98.25 518 PHE A CA 1
ATOM 3962 C C . PHE A 1 518 ? -17.355 4.887 26.123 1.00 98.25 518 PHE A C 1
ATOM 3964 O O . PHE A 1 518 ? -17.734 5.358 25.048 1.00 98.25 518 PHE A O 1
ATOM 3971 N N . LEU A 1 519 ? -16.063 4.731 26.416 1.00 98.44 519 LEU A N 1
ATOM 3972 C CA . LEU A 1 519 ? -14.986 5.018 25.475 1.00 98.44 519 LEU A CA 1
ATOM 3973 C C . LEU A 1 519 ? -14.401 3.703 24.960 1.00 98.44 519 LEU A C 1
ATOM 3975 O O . LEU A 1 519 ? -13.864 2.908 25.728 1.00 98.44 519 LEU A O 1
ATOM 3979 N N . ALA A 1 520 ? -14.476 3.486 23.653 1.00 98.62 520 ALA A N 1
ATOM 3980 C CA . ALA A 1 520 ? -13.923 2.315 22.986 1.00 98.62 520 ALA A CA 1
ATOM 3981 C C . ALA A 1 520 ? -12.895 2.749 21.946 1.00 98.62 520 ALA A C 1
ATOM 3983 O O . ALA A 1 520 ? -13.071 3.767 21.278 1.00 98.62 520 ALA A O 1
ATOM 3984 N N . ALA A 1 521 ? -11.808 2.006 21.785 1.00 98.06 521 ALA A N 1
ATOM 3985 C CA . ALA A 1 521 ? -10.823 2.350 20.773 1.00 98.06 521 ALA A CA 1
ATOM 3986 C C . ALA A 1 521 ? -9.911 1.181 20.405 1.00 98.06 521 ALA A C 1
ATOM 3988 O O . ALA A 1 521 ? -9.717 0.258 21.198 1.00 98.06 521 ALA A O 1
ATOM 3989 N N . TRP A 1 522 ? -9.301 1.255 19.220 1.00 94.75 522 TRP A N 1
ATOM 3990 C CA . TRP A 1 522 ? -8.337 0.251 18.770 1.00 94.75 522 TRP A CA 1
ATOM 3991 C C . TRP A 1 522 ? -7.023 0.854 18.274 1.00 94.75 522 TRP A C 1
ATOM 3993 O O . TRP A 1 522 ? -6.984 2.010 17.838 1.00 94.75 522 TRP A O 1
ATOM 4003 N N . SER A 1 523 ? -5.930 0.088 18.351 1.00 95.88 523 SER A N 1
ATOM 4004 C CA . SER A 1 523 ? -4.616 0.479 17.822 1.00 95.88 523 SER A CA 1
ATOM 4005 C C . SER A 1 523 ? -4.189 1.884 18.291 1.00 95.88 523 SER A C 1
ATOM 4007 O O . SER A 1 523 ? -4.163 2.168 19.494 1.00 95.88 523 SER A O 1
ATOM 4009 N N . PHE A 1 524 ? -3.861 2.797 17.371 1.00 96.50 524 PHE A N 1
ATOM 4010 C CA . PHE A 1 524 ? -3.545 4.193 17.686 1.00 96.50 524 PHE A CA 1
ATOM 4011 C C . PHE A 1 524 ? -4.683 4.927 18.413 1.00 96.50 524 PHE A C 1
ATOM 4013 O O . PHE A 1 524 ? -4.414 5.683 19.347 1.00 96.50 524 PHE A O 1
ATOM 4020 N N . GLY A 1 525 ? -5.944 4.685 18.051 1.00 97.38 525 GLY A N 1
ATOM 4021 C CA . GLY A 1 525 ? -7.085 5.208 18.801 1.00 97.38 525 GLY A CA 1
ATOM 4022 C C . GLY A 1 525 ? -7.061 4.726 20.251 1.00 97.38 525 GLY A C 1
ATOM 4023 O O . GLY A 1 525 ? -7.323 5.504 21.165 1.00 97.38 525 GLY A O 1
ATOM 4024 N N . GLY A 1 526 ? -6.655 3.472 20.470 1.00 97.75 526 GLY A N 1
ATOM 4025 C CA . GLY A 1 526 ? -6.426 2.873 21.787 1.00 97.75 526 GLY A CA 1
ATOM 4026 C C . GLY A 1 526 ? -5.385 3.626 22.617 1.00 97.75 526 GLY A C 1
ATOM 4027 O O . GLY A 1 526 ? -5.589 3.848 23.811 1.00 97.75 526 GLY A O 1
ATOM 4028 N N . LEU A 1 527 ? -4.307 4.111 21.993 1.00 98.00 527 LEU A N 1
ATOM 4029 C CA . LEU A 1 527 ? -3.362 5.009 22.658 1.00 98.00 527 LEU A CA 1
ATOM 4030 C C . LEU A 1 527 ? -4.020 6.344 23.039 1.00 98.00 527 LEU A C 1
ATOM 4032 O O . LEU A 1 527 ? -3.864 6.794 24.173 1.00 98.00 527 LEU A O 1
ATOM 4036 N N . VAL A 1 528 ? -4.775 6.968 22.128 1.00 97.94 528 VAL A N 1
ATOM 4037 C CA . VAL A 1 528 ? -5.481 8.233 22.407 1.00 97.94 528 VAL A CA 1
ATOM 4038 C C . VAL A 1 528 ? -6.455 8.062 23.577 1.00 97.94 528 VAL A C 1
ATOM 4040 O O . VAL A 1 528 ? -6.407 8.848 24.522 1.00 97.94 528 VAL A O 1
ATOM 4043 N N . ALA A 1 529 ? -7.274 7.008 23.567 1.00 98.31 529 ALA A N 1
ATOM 4044 C CA . ALA A 1 529 ? -8.222 6.691 24.633 1.00 98.31 529 ALA A CA 1
ATOM 4045 C C . ALA A 1 529 ? -7.532 6.398 25.974 1.00 98.31 529 ALA A C 1
ATOM 4047 O O . ALA A 1 529 ? -7.954 6.906 27.013 1.00 98.31 529 ALA A O 1
ATOM 4048 N N . THR A 1 530 ? -6.414 5.668 25.951 1.00 98.38 530 THR A N 1
ATOM 4049 C CA . THR A 1 530 ? -5.595 5.420 27.147 1.00 98.38 530 THR A CA 1
ATOM 4050 C C . THR A 1 530 ? -5.089 6.728 27.752 1.00 98.38 530 THR A C 1
ATOM 4052 O O . THR A 1 530 ? -5.196 6.942 28.959 1.00 98.38 530 THR A O 1
ATOM 4055 N N . ARG A 1 531 ? -4.575 7.646 26.923 1.00 97.62 531 ARG A N 1
ATOM 4056 C CA . ARG A 1 531 ? -4.098 8.954 27.394 1.00 97.62 531 ARG A CA 1
ATOM 4057 C C . ARG A 1 531 ? -5.241 9.850 27.883 1.00 97.62 531 ARG A C 1
ATOM 4059 O O . ARG A 1 531 ? -5.046 10.543 28.876 1.00 97.62 531 ARG A O 1
ATOM 4066 N N . ILE A 1 532 ? -6.424 9.804 27.258 1.00 97.69 532 ILE A N 1
ATOM 4067 C CA . ILE A 1 532 ? -7.640 10.475 27.757 1.00 97.69 532 ILE A CA 1
ATOM 4068 C C . ILE A 1 532 ? -7.976 9.996 29.173 1.00 97.69 532 ILE A C 1
ATOM 4070 O O . ILE A 1 532 ? -8.186 10.827 30.051 1.00 97.69 532 ILE A O 1
ATOM 4074 N N . ALA A 1 533 ? -7.991 8.682 29.410 1.00 96.81 533 ALA A N 1
ATOM 4075 C CA . ALA A 1 533 ? -8.301 8.122 30.724 1.00 96.81 533 ALA A CA 1
ATOM 4076 C C . ALA A 1 533 ? -7.248 8.485 31.788 1.00 96.81 533 ALA A C 1
ATOM 4078 O O . ALA A 1 533 ? -7.597 8.762 32.934 1.00 96.81 533 ALA A O 1
ATOM 4079 N N . GLN A 1 534 ? -5.966 8.512 31.409 1.00 96.44 534 GLN A N 1
ATOM 4080 C CA . GLN A 1 534 ? -4.849 8.815 32.311 1.00 96.44 534 GLN A CA 1
ATOM 4081 C C . GLN A 1 534 ? -4.698 10.302 32.657 1.00 96.44 534 GLN A C 1
ATOM 4083 O O . GLN A 1 534 ? -4.097 10.613 33.682 1.00 96.44 534 GLN A O 1
ATOM 4088 N N . GLU A 1 535 ? -5.176 11.220 31.813 1.00 95.50 535 GLU A N 1
ATOM 4089 C CA . GLU A 1 535 ? -5.053 12.670 32.017 1.00 95.50 535 GLU A CA 1
ATOM 4090 C C . GLU A 1 535 ? -6.368 13.255 32.561 1.00 95.50 535 GLU A C 1
ATOM 4092 O O . GLU A 1 535 ? -7.319 13.460 31.799 1.00 95.50 535 GLU A O 1
ATOM 4097 N N . PRO A 1 536 ? -6.455 13.593 33.866 1.00 91.50 536 PRO A N 1
ATOM 4098 C CA . PRO A 1 536 ? -7.712 14.022 34.481 1.00 91.50 536 PRO A CA 1
ATOM 4099 C C . PRO A 1 536 ? -8.334 15.253 33.818 1.00 91.50 536 PRO A C 1
ATOM 4101 O O . PRO A 1 536 ? -9.554 15.356 33.736 1.00 91.50 536 PRO A O 1
ATOM 4104 N N . THR A 1 537 ? -7.512 16.179 33.315 1.00 89.50 537 THR A N 1
ATOM 4105 C CA . THR A 1 537 ? -7.977 17.391 32.623 1.00 89.50 537 THR A CA 1
ATOM 4106 C C . THR A 1 537 ? -8.571 17.095 31.249 1.00 89.50 537 THR A C 1
ATOM 4108 O O . THR A 1 537 ? -9.448 17.828 30.795 1.00 89.50 537 THR A O 1
ATOM 4111 N N . TRP A 1 538 ? -8.118 16.031 30.581 1.00 92.44 538 TRP A N 1
ATOM 4112 C CA . TRP A 1 538 ? -8.666 15.607 29.295 1.00 92.44 538 TRP A CA 1
ATOM 4113 C C . TRP A 1 538 ? -9.981 14.863 29.515 1.00 92.44 538 TRP A C 1
ATOM 4115 O O . TRP A 1 538 ? -10.970 15.182 28.856 1.00 92.44 538 TRP A O 1
ATOM 4125 N N . ARG A 1 539 ? -10.021 13.955 30.500 1.00 91.00 539 ARG A N 1
ATOM 4126 C CA . ARG A 1 539 ? -11.235 13.232 30.907 1.00 91.00 539 ARG A CA 1
ATOM 4127 C C . ARG A 1 539 ? -12.347 14.170 31.383 1.00 91.00 539 ARG A C 1
ATOM 4129 O O . ARG A 1 539 ? -13.468 14.064 30.909 1.00 91.00 539 ARG A O 1
ATOM 4136 N N . ALA A 1 540 ? -12.031 15.152 32.229 1.00 87.44 540 ALA A N 1
ATOM 4137 C CA . ALA A 1 540 ? -13.009 16.112 32.755 1.00 87.44 540 ALA A CA 1
ATOM 4138 C C . ALA A 1 540 ? -13.595 17.072 31.698 1.00 87.44 540 ALA A C 1
ATOM 4140 O O . ALA A 1 540 ? -14.473 17.870 32.011 1.00 87.44 540 ALA A O 1
ATOM 4141 N N . GLY A 1 541 ? -13.079 17.060 30.464 1.00 85.75 541 GLY A N 1
ATOM 4142 C CA . GLY A 1 541 ? -13.588 17.898 29.380 1.00 85.75 541 GLY A CA 1
ATOM 4143 C C . GLY A 1 541 ? -14.727 17.274 28.565 1.00 85.75 541 GLY A C 1
ATOM 4144 O O . GLY A 1 541 ? -15.248 17.953 27.676 1.00 85.75 541 GLY A O 1
ATOM 4145 N N . PHE A 1 542 ? -15.071 16.009 28.817 1.00 93.50 542 PHE A N 1
ATOM 4146 C CA . PHE A 1 542 ? -16.269 15.373 28.266 1.00 93.50 542 PHE A CA 1
ATOM 4147 C C . PHE A 1 542 ? -17.529 15.924 28.951 1.00 93.50 542 PHE A C 1
ATOM 4149 O O . PHE A 1 542 ? -17.464 16.472 30.050 1.00 93.50 542 PHE A O 1
ATOM 4156 N N . THR A 1 543 ? -18.677 15.837 28.281 1.00 90.62 543 THR A N 1
ATOM 4157 C CA . THR A 1 543 ? -19.970 16.290 28.826 1.00 90.62 543 THR A CA 1
ATOM 4158 C C . THR A 1 543 ? -20.480 15.406 29.953 1.00 90.62 543 THR A C 1
ATOM 4160 O O . THR A 1 543 ? -21.230 15.879 30.805 1.00 90.62 543 THR A O 1
ATOM 4163 N N . ARG A 1 544 ? -20.063 14.139 29.946 1.00 93.31 544 ARG A N 1
ATOM 4164 C CA . ARG A 1 544 ? -20.437 13.085 30.884 1.00 93.31 544 ARG A CA 1
ATOM 4165 C C . ARG A 1 544 ? -19.183 12.349 31.331 1.00 93.31 544 ARG A C 1
ATOM 4167 O O . ARG A 1 544 ? -18.180 12.340 30.611 1.00 93.31 544 ARG A O 1
ATOM 4174 N N . ASP A 1 545 ? -19.253 11.729 32.500 1.00 92.94 545 ASP A N 1
ATOM 4175 C CA . ASP A 1 545 ? -18.178 10.864 32.965 1.00 92.94 545 ASP A CA 1
ATOM 4176 C C . ASP A 1 545 ? -18.054 9.640 32.048 1.00 92.94 545 ASP A C 1
ATOM 4178 O O . ASP A 1 545 ? -19.042 9.092 31.563 1.00 92.94 545 ASP A O 1
ATOM 4182 N N . ILE A 1 546 ? -16.812 9.235 31.781 1.00 96.19 546 ILE A N 1
ATOM 4183 C CA . ILE A 1 546 ? -16.529 8.006 31.040 1.00 96.19 546 ILE A CA 1
ATOM 4184 C C . ILE A 1 546 ? -16.666 6.852 32.030 1.00 96.19 546 ILE A C 1
ATOM 4186 O O . ILE A 1 546 ? -15.858 6.748 32.952 1.00 96.19 546 ILE A O 1
ATOM 4190 N N . GLU A 1 547 ? -17.666 6.001 31.829 1.00 95.56 547 GLU A N 1
ATOM 4191 C CA . GLU A 1 547 ? -18.019 4.918 32.757 1.00 95.56 547 GLU A CA 1
ATOM 4192 C C . GLU A 1 547 ? -17.284 3.602 32.465 1.00 95.56 547 GLU A C 1
ATOM 4194 O O . GLU A 1 547 ? -17.159 2.755 33.344 1.00 95.56 547 GLU A O 1
ATOM 4199 N N . ALA A 1 548 ? -16.758 3.427 31.250 1.00 96.38 548 ALA A N 1
ATOM 4200 C CA . ALA A 1 548 ? -15.964 2.258 30.877 1.00 96.38 548 ALA A CA 1
ATOM 4201 C C . ALA A 1 548 ? -14.953 2.571 29.774 1.00 96.38 548 ALA A C 1
ATOM 4203 O O . ALA A 1 548 ? -15.187 3.439 28.924 1.00 96.38 548 ALA A O 1
ATOM 4204 N N . LEU A 1 549 ? -13.853 1.815 29.763 1.00 98.06 549 LEU A N 1
ATOM 4205 C CA . LEU A 1 549 ? -12.806 1.878 28.749 1.00 98.06 549 LEU A CA 1
ATOM 4206 C C . LEU A 1 549 ? -12.607 0.514 28.070 1.00 98.06 549 LEU A C 1
ATOM 4208 O O . LEU A 1 549 ? -12.216 -0.457 28.711 1.00 98.06 549 LEU A O 1
ATOM 4212 N N . LEU A 1 550 ? -12.808 0.450 26.756 1.00 98.31 550 LEU A N 1
ATOM 4213 C CA . LEU A 1 550 ? -12.507 -0.725 25.935 1.00 98.31 550 LEU A CA 1
ATOM 4214 C C . LEU A 1 550 ? -11.310 -0.448 25.018 1.00 98.31 550 LEU A C 1
ATOM 4216 O O . LEU A 1 550 ? -11.330 0.506 24.238 1.00 98.31 550 LEU A O 1
ATOM 4220 N N . LEU A 1 551 ? -10.295 -1.311 25.067 1.00 98.44 551 LEU A N 1
ATOM 4221 C CA . LEU A 1 551 ? -9.076 -1.210 24.268 1.00 98.44 551 LEU A CA 1
ATOM 4222 C C . LEU A 1 551 ? -8.828 -2.495 23.471 1.00 98.44 551 LEU A C 1
ATOM 4224 O O . LEU A 1 551 ? -8.594 -3.559 24.044 1.00 98.44 551 LEU A O 1
ATOM 4228 N N . LEU A 1 552 ? -8.816 -2.380 22.144 1.00 97.56 552 LEU A N 1
ATOM 4229 C CA . LEU A 1 552 ? -8.455 -3.461 21.222 1.00 97.56 552 LEU A CA 1
ATOM 4230 C C . LEU A 1 552 ? -7.030 -3.220 20.698 1.00 97.56 552 LEU A C 1
ATOM 4232 O O . LEU A 1 552 ? -6.775 -2.165 20.115 1.00 97.56 552 LEU A O 1
ATOM 4236 N N . THR A 1 553 ? -6.102 -4.147 20.956 1.00 96.50 553 THR A N 1
ATOM 4237 C CA . THR A 1 553 ? -4.684 -4.084 20.523 1.00 96.50 553 THR A CA 1
ATOM 4238 C C . THR A 1 553 ? -4.062 -2.679 20.646 1.00 96.50 553 THR A C 1
ATOM 4240 O O . THR A 1 553 ? -3.555 -2.112 19.672 1.00 96.50 553 THR A O 1
ATOM 4243 N N . PRO A 1 554 ? -4.145 -2.029 21.829 1.00 97.69 554 PRO A N 1
ATOM 4244 C CA . PRO A 1 554 ? -3.824 -0.612 21.957 1.00 97.69 554 PRO A CA 1
ATOM 4245 C C . PRO A 1 554 ? -2.343 -0.332 21.675 1.00 97.69 554 PRO A C 1
ATOM 4247 O O . PRO A 1 554 ? -1.447 -1.018 22.165 1.00 97.69 554 PRO A O 1
ATOM 4250 N N . ALA A 1 555 ? -2.063 0.762 20.962 1.00 96.06 555 ALA A N 1
ATOM 4251 C CA . ALA A 1 555 ? -0.708 1.194 20.615 1.00 96.06 555 ALA A CA 1
ATOM 4252 C C . ALA A 1 555 ? 0.059 1.838 21.791 1.00 96.06 555 ALA A C 1
ATOM 4254 O O . ALA A 1 555 ? 0.691 2.882 21.635 1.00 96.06 555 ALA A O 1
ATOM 4255 N N . VAL A 1 556 ? 0.023 1.218 22.974 1.00 96.50 556 VAL A N 1
ATOM 4256 C CA . VAL A 1 556 ? 0.831 1.589 24.153 1.00 96.50 556 VAL A CA 1
ATOM 4257 C C . VAL A 1 556 ? 2.274 1.084 24.049 1.00 96.50 556 VAL A C 1
ATOM 4259 O O . VAL A 1 556 ? 3.175 1.635 24.677 1.00 96.50 556 VAL A O 1
ATOM 4262 N N . THR A 1 557 ? 2.514 0.071 23.214 1.00 94.44 557 THR A N 1
ATOM 4263 C CA . THR A 1 557 ? 3.842 -0.476 22.892 1.00 94.44 557 THR A CA 1
ATOM 4264 C C . THR A 1 557 ? 4.013 -0.678 21.375 1.00 94.44 557 THR A C 1
ATOM 4266 O O . THR A 1 557 ? 4.278 -1.792 20.926 1.00 94.44 557 THR A O 1
ATOM 4269 N N . PRO A 1 558 ? 3.867 0.373 20.543 1.00 92.38 558 PRO A N 1
ATOM 4270 C CA . PRO A 1 558 ? 3.897 0.241 19.091 1.00 92.38 558 PRO A CA 1
ATOM 4271 C C . PRO A 1 558 ? 5.300 -0.103 18.584 1.00 92.38 558 PRO A C 1
ATOM 4273 O O . PRO A 1 558 ? 6.309 0.394 19.101 1.00 92.38 558 PRO A O 1
ATOM 4276 N N . TYR A 1 559 ? 5.378 -0.905 17.524 1.00 83.06 559 TYR A N 1
ATOM 4277 C CA . TYR A 1 559 ? 6.637 -1.107 16.818 1.00 83.06 559 TYR A CA 1
ATOM 4278 C C . TYR A 1 559 ? 7.029 0.162 16.040 1.00 83.06 559 TYR A C 1
ATOM 4280 O O . TYR A 1 559 ? 6.178 0.800 15.420 1.00 83.06 559 TYR A O 1
ATOM 4288 N N . PRO A 1 560 ? 8.328 0.518 15.978 1.00 70.50 560 PRO A N 1
ATOM 4289 C CA . PRO A 1 560 ? 8.794 1.630 15.145 1.00 70.50 560 PRO A CA 1
ATOM 4290 C C . PRO A 1 560 ? 8.498 1.451 13.646 1.00 70.50 560 PRO A C 1
ATOM 4292 O O . PRO A 1 560 ? 8.389 2.437 12.920 1.00 70.50 560 PRO A O 1
ATOM 4295 N N . PHE A 1 561 ? 8.382 0.199 13.187 1.00 71.31 561 PHE A N 1
ATOM 4296 C CA . PHE A 1 561 ? 8.048 -0.175 11.813 1.00 71.31 561 PHE A CA 1
ATOM 4297 C C . PHE A 1 561 ? 6.829 -1.104 11.821 1.00 71.31 561 PHE A C 1
ATOM 4299 O O . PHE A 1 561 ? 6.970 -2.322 11.875 1.00 71.31 561 PHE A O 1
ATOM 4306 N N . ALA A 1 562 ? 5.636 -0.511 11.807 1.00 69.62 562 ALA A N 1
ATOM 4307 C CA . ALA A 1 562 ? 4.366 -1.235 11.809 1.00 69.62 562 ALA A CA 1
ATOM 4308 C C . ALA A 1 562 ? 4.158 -2.065 10.525 1.00 69.62 562 ALA A C 1
ATOM 4310 O O . ALA A 1 562 ? 4.590 -1.654 9.450 1.00 69.62 562 ALA A O 1
ATOM 4311 N N . GLY A 1 563 ? 3.500 -3.223 10.613 1.00 58.72 563 GLY A N 1
ATOM 4312 C CA . GLY A 1 563 ? 3.268 -4.115 9.467 1.00 58.72 563 GLY A CA 1
ATOM 4313 C C . GLY A 1 563 ? 4.530 -4.832 8.961 1.00 58.72 563 GLY A C 1
ATOM 4314 O O . GLY A 1 563 ? 4.557 -5.312 7.831 1.00 58.72 563 GLY A O 1
ATOM 4315 N N . GLY A 1 564 ? 5.600 -4.872 9.763 1.00 68.25 564 GLY A N 1
ATOM 4316 C CA . GLY A 1 564 ? 6.884 -5.510 9.435 1.00 68.25 564 GLY A CA 1
ATOM 4317 C C . GLY A 1 564 ? 7.809 -4.674 8.541 1.00 68.25 564 GLY A C 1
ATOM 4318 O O . GLY A 1 564 ? 9.027 -4.700 8.724 1.00 68.25 564 GLY A O 1
ATOM 4319 N N . ASP A 1 565 ? 7.256 -3.884 7.618 1.00 68.44 565 ASP A N 1
ATOM 4320 C CA . ASP A 1 565 ? 8.012 -3.012 6.705 1.00 68.44 565 ASP A CA 1
ATOM 4321 C C . ASP A 1 565 ? 7.633 -1.521 6.780 1.00 68.44 565 ASP A C 1
ATOM 4323 O O . ASP A 1 565 ? 8.171 -0.697 6.035 1.00 68.44 565 ASP A O 1
ATOM 4327 N N . GLY A 1 566 ? 6.751 -1.150 7.709 1.00 67.94 566 GLY A N 1
ATOM 4328 C CA . GLY A 1 566 ? 6.272 0.217 7.908 1.00 67.94 566 GLY A CA 1
ATOM 4329 C C . GLY A 1 566 ? 5.016 0.573 7.110 1.00 67.94 566 GLY A C 1
ATOM 4330 O O . GLY A 1 566 ? 4.601 1.732 7.183 1.00 67.94 566 GLY A O 1
ATOM 4331 N N . ILE A 1 567 ? 4.432 -0.362 6.348 1.00 69.56 567 ILE A N 1
ATOM 4332 C CA . ILE A 1 567 ? 3.257 -0.129 5.499 1.00 69.56 567 ILE A CA 1
ATOM 4333 C C . ILE A 1 567 ? 2.079 -0.987 5.973 1.00 69.56 567 ILE A C 1
ATOM 4335 O O . ILE A 1 567 ? 2.140 -2.214 5.977 1.00 69.56 567 ILE A O 1
ATOM 4339 N N . SER A 1 568 ? 0.971 -0.328 6.299 1.00 78.00 568 SER A N 1
ATOM 4340 C CA . SER A 1 568 ? -0.301 -0.953 6.630 1.00 78.00 568 SER A CA 1
ATOM 4341 C C . SER A 1 568 ? -0.957 -1.572 5.400 1.00 78.00 568 SER A C 1
ATOM 4343 O O . SER A 1 568 ? -1.219 -0.879 4.414 1.00 78.00 568 SER A O 1
ATOM 4345 N N . ARG A 1 569 ? -1.266 -2.867 5.481 1.00 81.25 569 ARG A N 1
ATOM 4346 C CA . ARG A 1 569 ? -2.013 -3.619 4.468 1.00 81.25 569 ARG A CA 1
ATOM 4347 C C . ARG A 1 569 ? -3.072 -4.482 5.141 1.00 81.25 569 ARG A C 1
ATOM 4349 O O . ARG A 1 569 ? -2.949 -4.797 6.320 1.00 81.25 569 ARG A O 1
ATOM 4356 N N . VAL A 1 570 ? -4.102 -4.873 4.401 1.00 80.00 570 VAL A N 1
ATOM 4357 C CA . VAL A 1 570 ? -5.199 -5.686 4.952 1.00 80.00 570 VAL A CA 1
ATOM 4358 C C . VAL A 1 570 ? -4.681 -7.052 5.405 1.00 80.00 570 VAL A C 1
ATOM 4360 O O . VAL A 1 570 ? -4.999 -7.502 6.500 1.00 80.00 570 VAL A O 1
ATOM 4363 N N . GLU A 1 571 ? -3.788 -7.655 4.619 1.00 79.56 571 GLU A N 1
ATOM 4364 C CA . GLU A 1 571 ? -3.246 -8.999 4.844 1.00 79.56 571 GLU A CA 1
ATOM 4365 C C . GLU A 1 571 ? -2.362 -9.089 6.098 1.00 79.56 571 GLU A C 1
ATOM 4367 O O . GLU A 1 571 ? -2.172 -10.170 6.662 1.00 79.56 571 GLU A O 1
ATOM 4372 N N . THR A 1 572 ? -1.805 -7.956 6.533 1.00 82.19 572 THR A N 1
ATOM 4373 C CA . THR A 1 572 ? -1.014 -7.850 7.765 1.00 82.19 572 THR A CA 1
ATOM 4374 C C . THR A 1 572 ? -1.861 -7.432 8.966 1.00 82.19 572 THR A C 1
ATOM 4376 O O . THR A 1 572 ? -1.435 -7.649 10.094 1.00 82.19 572 THR A O 1
ATOM 4379 N N . LEU A 1 573 ? -3.045 -6.847 8.749 1.00 86.19 573 LEU A N 1
ATOM 4380 C CA . LEU A 1 573 ? -3.951 -6.407 9.815 1.00 86.19 573 LEU A CA 1
ATOM 4381 C C . LEU A 1 573 ? -4.832 -7.536 10.342 1.00 86.19 573 LEU A C 1
ATOM 4383 O O . LEU A 1 573 ? -5.080 -7.584 11.538 1.00 86.19 573 LEU A O 1
ATOM 4387 N N . THR A 1 574 ? -5.311 -8.423 9.476 1.00 87.50 574 THR A N 1
ATOM 4388 C CA . THR A 1 574 ? -6.274 -9.471 9.839 1.00 87.50 574 THR A CA 1
ATOM 4389 C C . THR A 1 574 ? -6.013 -10.748 9.050 1.00 87.50 574 THR A C 1
ATOM 4391 O O . THR A 1 574 ? -5.494 -10.707 7.930 1.00 87.50 574 THR A O 1
ATOM 4394 N N . ASN A 1 575 ? -6.355 -11.905 9.620 1.00 84.00 575 ASN A N 1
ATOM 4395 C CA . ASN A 1 575 ? -6.394 -13.164 8.870 1.00 84.00 575 ASN A CA 1
ATOM 4396 C C . ASN A 1 575 ? -7.625 -13.293 7.971 1.00 84.00 575 ASN A C 1
ATOM 4398 O O . ASN A 1 575 ? -7.753 -14.287 7.263 1.00 84.00 575 ASN A O 1
ATOM 4402 N N . ASN A 1 576 ? -8.536 -12.321 7.994 1.00 79.25 576 ASN A N 1
ATOM 4403 C CA . ASN A 1 576 ? -9.719 -12.319 7.157 1.00 79.25 576 ASN A CA 1
ATOM 4404 C C . ASN A 1 576 ? -9.354 -11.864 5.733 1.00 79.25 576 ASN A C 1
ATOM 4406 O O . ASN A 1 576 ? -9.165 -10.665 5.512 1.00 79.25 576 ASN A O 1
ATOM 4410 N N . PRO A 1 577 ? -9.310 -12.770 4.733 1.00 65.25 577 PRO A N 1
ATOM 4411 C CA . PRO A 1 577 ? -9.033 -12.381 3.349 1.00 65.25 577 PRO A CA 1
ATOM 4412 C C . PRO A 1 577 ? -10.163 -11.527 2.744 1.00 65.25 577 PRO A C 1
ATOM 4414 O O . PRO A 1 577 ? -9.997 -10.983 1.657 1.00 65.25 577 PRO A O 1
ATOM 4417 N N . ASN A 1 578 ? -11.294 -11.411 3.456 1.00 58.09 578 ASN A N 1
ATOM 4418 C CA . ASN A 1 578 ? -12.536 -10.748 3.060 1.00 58.09 578 ASN A CA 1
ATOM 4419 C C . ASN A 1 578 ? -12.944 -9.664 4.054 1.00 58.09 578 ASN A C 1
ATOM 4421 O O . ASN A 1 578 ? -14.135 -9.462 4.293 1.00 58.09 578 ASN A O 1
ATOM 4425 N N . ALA A 1 579 ? -11.976 -9.010 4.697 1.00 64.50 579 ALA A N 1
ATOM 4426 C CA . ALA A 1 579 ? -12.281 -7.874 5.551 1.00 64.50 579 ALA A CA 1
ATOM 4427 C C . ALA A 1 579 ? -13.088 -6.849 4.737 1.00 64.50 579 ALA A C 1
ATOM 4429 O O . ALA A 1 579 ? -12.593 -6.303 3.748 1.00 64.50 579 ALA A O 1
ATOM 4430 N N . VAL A 1 580 ? -14.353 -6.637 5.118 1.00 64.75 580 VAL A N 1
ATOM 4431 C CA . VAL A 1 580 ? -15.255 -5.694 4.448 1.00 64.75 580 VAL A CA 1
ATOM 4432 C C . VAL A 1 580 ? -14.834 -4.291 4.864 1.00 64.75 580 VAL A C 1
ATOM 4434 O O . VAL A 1 580 ? -15.389 -3.694 5.780 1.00 64.75 580 VAL A O 1
ATOM 4437 N N . LEU A 1 581 ? -13.789 -3.788 4.213 1.00 70.94 581 LEU A N 1
ATOM 4438 C CA . LEU A 1 581 ? -13.285 -2.442 4.423 1.00 70.94 581 LEU A CA 1
ATOM 4439 C C . LEU A 1 581 ? -13.967 -1.501 3.435 1.00 70.94 581 LEU A C 1
ATOM 4441 O O . LEU A 1 581 ? -13.988 -1.746 2.229 1.00 70.94 581 LEU A O 1
ATOM 4445 N N . ALA A 1 582 ? -14.481 -0.384 3.940 1.00 68.75 582 ALA A N 1
ATOM 4446 C CA . ALA A 1 582 ? -15.060 0.663 3.108 1.00 68.75 582 ALA A CA 1
ATOM 4447 C C . ALA A 1 582 ? -14.004 1.342 2.217 1.00 68.75 582 ALA A C 1
ATOM 4449 O O . ALA A 1 582 ? -14.330 1.871 1.155 1.00 68.75 582 ALA A O 1
ATOM 4450 N N . ALA A 1 583 ? -12.738 1.350 2.647 1.00 67.94 583 ALA A N 1
ATOM 4451 C CA . ALA A 1 583 ? -11.603 1.837 1.868 1.00 67.94 583 ALA A CA 1
ATOM 4452 C C . ALA A 1 583 ? -10.288 1.187 2.343 1.00 67.94 583 ALA A C 1
ATOM 4454 O O . ALA A 1 583 ? -10.198 0.775 3.503 1.00 67.94 583 ALA A O 1
ATOM 4455 N N . PRO A 1 584 ? -9.248 1.131 1.488 1.00 68.94 584 PRO A N 1
ATOM 4456 C CA . PRO A 1 584 ? -7.938 0.625 1.888 1.00 68.94 584 PRO A CA 1
ATOM 4457 C C . PRO A 1 584 ? -7.294 1.477 2.999 1.00 68.94 584 PRO A C 1
ATOM 4459 O O . PRO A 1 584 ? -7.602 2.670 3.110 1.00 68.94 584 PRO A O 1
ATOM 4462 N N . PRO A 1 585 ? -6.347 0.904 3.772 1.00 74.06 585 PRO A N 1
ATOM 4463 C CA . PRO A 1 585 ? -5.639 1.612 4.833 1.00 74.06 585 PRO A CA 1
ATOM 4464 C C . PRO A 1 585 ? -5.017 2.934 4.364 1.00 74.06 585 PRO A C 1
ATOM 4466 O O . PRO A 1 585 ? -4.159 2.958 3.477 1.00 74.06 585 PRO A O 1
ATOM 4469 N N . SER A 1 586 ? -5.435 4.051 4.963 1.00 75.38 586 SER A N 1
ATOM 4470 C CA . SER A 1 586 ? -4.959 5.389 4.599 1.00 75.38 586 SER A CA 1
ATOM 4471 C C . SER A 1 586 ? -4.913 6.322 5.815 1.00 75.38 586 SER A C 1
ATOM 4473 O O . SER A 1 586 ? -5.922 6.436 6.506 1.00 75.38 586 SER A O 1
ATOM 4475 N N . PRO A 1 587 ? -3.792 7.027 6.068 1.00 78.31 587 PRO A N 1
ATOM 4476 C CA . PRO A 1 587 ? -2.511 6.954 5.363 1.00 78.31 587 PRO A CA 1
ATOM 4477 C C . PRO A 1 587 ? -1.853 5.583 5.547 1.00 78.31 587 PRO A C 1
ATOM 4479 O O . PRO A 1 587 ? -1.810 5.057 6.651 1.00 78.31 587 PRO A O 1
ATOM 4482 N N . ALA A 1 588 ? -1.310 5.007 4.475 1.00 70.00 588 ALA A N 1
ATOM 4483 C CA . ALA A 1 588 ? -0.836 3.620 4.490 1.00 70.00 588 ALA A CA 1
ATOM 4484 C C . ALA A 1 588 ? 0.432 3.402 5.333 1.00 70.00 588 ALA A C 1
ATOM 4486 O O . ALA A 1 588 ? 0.847 2.270 5.515 1.00 70.00 588 ALA A O 1
ATOM 4487 N N . ALA A 1 589 ? 1.094 4.453 5.820 1.00 71.69 589 ALA A N 1
ATOM 4488 C CA . ALA A 1 589 ? 2.278 4.313 6.661 1.00 71.69 589 ALA A CA 1
ATOM 4489 C C . ALA A 1 589 ? 2.399 5.492 7.632 1.00 71.69 589 ALA A C 1
ATOM 4491 O O . ALA A 1 589 ? 2.328 6.638 7.177 1.00 71.69 589 ALA A O 1
ATOM 4492 N N . PRO A 1 590 ? 2.691 5.261 8.928 1.00 69.12 590 PRO A N 1
ATOM 4493 C CA . PRO A 1 590 ? 3.010 6.337 9.869 1.00 69.12 590 PRO A CA 1
ATOM 4494 C C . PRO A 1 590 ? 4.134 7.252 9.368 1.00 69.12 590 PRO A C 1
ATOM 4496 O O . PRO A 1 590 ? 4.104 8.453 9.597 1.00 69.12 590 PRO A O 1
ATOM 4499 N N . ALA A 1 591 ? 5.095 6.716 8.605 1.00 66.88 591 ALA A N 1
ATOM 4500 C CA . ALA A 1 591 ? 6.193 7.485 8.014 1.00 66.88 591 ALA A CA 1
ATOM 4501 C C . ALA A 1 591 ? 5.748 8.548 6.987 1.00 66.88 591 ALA A C 1
ATOM 4503 O O . ALA A 1 591 ? 6.523 9.454 6.680 1.00 66.88 591 ALA A O 1
ATOM 4504 N N . GLN A 1 592 ? 4.518 8.471 6.464 1.00 68.12 592 GLN A N 1
ATOM 4505 C CA . GLN A 1 592 ? 3.927 9.539 5.646 1.00 68.12 592 GLN A CA 1
ATOM 4506 C C . GLN A 1 592 ? 3.595 10.788 6.481 1.00 68.12 592 GLN A C 1
ATOM 4508 O O . GLN A 1 592 ? 3.434 11.864 5.910 1.00 68.12 592 GLN A O 1
ATOM 4513 N N . ASN A 1 593 ? 3.553 10.646 7.811 1.00 77.38 593 ASN A N 1
ATOM 4514 C CA . ASN A 1 593 ? 3.325 11.689 8.807 1.00 77.38 593 ASN A CA 1
ATOM 4515 C C . ASN A 1 593 ? 4.458 11.634 9.866 1.00 77.38 593 ASN A C 1
ATOM 4517 O O . ASN A 1 593 ? 4.296 11.062 10.949 1.00 77.38 593 ASN A O 1
ATOM 4521 N N . PRO A 1 594 ? 5.670 12.130 9.553 1.00 72.81 594 PRO A N 1
ATOM 4522 C CA . PRO A 1 594 ? 6.855 11.911 10.386 1.00 72.81 594 PRO A CA 1
ATOM 4523 C C . PRO A 1 594 ? 6.790 12.576 11.770 1.00 72.81 594 PRO A C 1
ATOM 4525 O O . PRO A 1 594 ? 7.420 12.078 12.706 1.00 72.81 594 PRO A O 1
ATOM 4528 N N . ILE A 1 595 ? 6.047 13.680 11.925 1.00 74.44 595 ILE A N 1
ATOM 4529 C CA . ILE A 1 595 ? 5.872 14.335 13.234 1.00 74.44 595 ILE A CA 1
ATOM 4530 C C . ILE A 1 595 ? 4.956 13.474 14.105 1.00 74.44 595 ILE A C 1
ATOM 4532 O O . ILE A 1 595 ? 5.273 13.207 15.267 1.00 74.44 595 ILE A O 1
ATOM 4536 N N . PHE A 1 596 ? 3.862 12.985 13.525 1.00 85.69 596 PHE A N 1
ATOM 4537 C CA . PHE A 1 596 ? 2.967 12.017 14.138 1.00 85.69 596 PHE A CA 1
ATOM 4538 C C . PHE A 1 596 ? 3.717 10.752 14.565 1.00 85.69 596 PHE A C 1
ATOM 4540 O O . PHE A 1 596 ? 3.587 10.354 15.716 1.00 85.69 596 PHE A O 1
ATOM 4547 N N . ALA A 1 597 ? 4.554 10.163 13.705 1.00 79.19 597 ALA A N 1
ATOM 4548 C CA . ALA A 1 597 ? 5.300 8.947 14.041 1.00 79.19 597 ALA A CA 1
ATOM 4549 C C . ALA A 1 597 ? 6.222 9.133 15.263 1.00 79.19 597 ALA A C 1
ATOM 4551 O O . ALA A 1 597 ? 6.309 8.257 16.122 1.00 79.19 597 ALA A O 1
ATOM 4552 N N . GLY A 1 598 ? 6.878 10.293 15.386 1.00 77.12 598 GLY A N 1
ATOM 4553 C CA . GLY A 1 598 ? 7.660 10.631 16.579 1.00 77.12 598 GLY A CA 1
ATOM 4554 C C . GLY A 1 598 ? 6.791 10.807 17.830 1.00 77.12 598 GLY A C 1
ATOM 4555 O O . GLY A 1 598 ? 7.127 10.286 18.895 1.00 77.12 598 GLY A O 1
ATOM 4556 N N . ARG A 1 599 ? 5.656 11.507 17.703 1.00 85.69 599 ARG A N 1
ATOM 4557 C CA . ARG A 1 599 ? 4.694 11.720 18.800 1.00 85.69 599 ARG A CA 1
ATOM 4558 C C . ARG A 1 599 ? 4.037 10.419 19.264 1.00 85.69 599 ARG A C 1
ATOM 4560 O O . ARG A 1 599 ? 3.861 10.254 20.463 1.00 85.69 599 ARG A O 1
ATOM 4567 N N . LEU A 1 600 ? 3.738 9.499 18.347 1.00 88.81 600 LEU A N 1
ATOM 4568 C CA . LEU A 1 600 ? 3.216 8.160 18.629 1.00 88.81 600 LEU A CA 1
ATOM 4569 C C . LEU A 1 600 ? 4.131 7.415 19.607 1.00 88.81 600 LEU A C 1
ATOM 4571 O O . LEU A 1 600 ? 3.672 6.965 20.649 1.00 88.81 600 LEU A O 1
ATOM 4575 N N . LEU A 1 601 ? 5.434 7.342 19.312 1.00 87.88 601 LEU A N 1
ATOM 4576 C CA . LEU A 1 601 ? 6.402 6.666 20.183 1.00 87.88 601 LEU A CA 1
ATOM 4577 C C . LEU A 1 601 ? 6.533 7.352 21.552 1.00 87.88 601 LEU A C 1
ATOM 4579 O O . LEU A 1 601 ? 6.652 6.679 22.575 1.00 87.88 601 LEU A O 1
ATOM 4583 N N . TYR A 1 602 ? 6.511 8.687 21.577 1.00 87.75 602 TYR A N 1
ATOM 4584 C CA . TYR A 1 602 ? 6.606 9.457 22.817 1.00 87.75 602 TYR A CA 1
ATOM 4585 C C . TYR A 1 602 ? 5.379 9.269 23.719 1.00 87.75 602 TYR A C 1
ATOM 4587 O O . TYR A 1 602 ? 5.522 8.997 24.911 1.00 87.75 602 TYR A O 1
ATOM 4595 N N . GLU A 1 603 ? 4.174 9.382 23.165 1.00 93.06 603 GLU A N 1
ATOM 4596 C CA . GLU A 1 603 ? 2.936 9.235 23.932 1.00 93.06 603 GLU A CA 1
ATOM 4597 C C . GLU A 1 603 ? 2.660 7.781 24.302 1.00 93.06 603 GLU A C 1
ATOM 4599 O O . GLU A 1 603 ? 2.160 7.538 25.395 1.00 93.06 603 GLU A O 1
ATOM 4604 N N . ALA A 1 604 ? 3.083 6.811 23.488 1.00 93.06 604 ALA A N 1
ATOM 4605 C CA . ALA A 1 604 ? 3.096 5.403 23.878 1.00 93.06 604 ALA A CA 1
ATOM 4606 C C . ALA A 1 604 ? 3.993 5.165 25.099 1.00 93.06 604 ALA A C 1
ATOM 4608 O O . ALA A 1 604 ? 3.567 4.546 26.071 1.00 93.06 604 ALA A O 1
ATOM 4609 N N . TRP A 1 605 ? 5.204 5.737 25.113 1.00 91.69 605 TRP A N 1
ATOM 4610 C CA . TRP A 1 605 ? 6.075 5.675 26.289 1.00 91.69 605 TRP A CA 1
ATOM 4611 C C . TRP A 1 605 ? 5.426 6.321 27.522 1.00 91.69 605 TRP A C 1
ATOM 4613 O O . TRP A 1 605 ? 5.510 5.760 28.615 1.00 91.69 605 TRP A O 1
ATOM 4623 N N . ARG A 1 606 ? 4.737 7.461 27.375 1.00 92.31 606 ARG A N 1
ATOM 4624 C CA . ARG A 1 606 ? 3.984 8.073 28.485 1.00 92.31 606 ARG A CA 1
ATOM 4625 C C . ARG A 1 606 ? 2.837 7.178 28.955 1.00 92.31 606 ARG A C 1
ATOM 4627 O O . ARG A 1 606 ? 2.711 6.968 30.156 1.00 92.31 606 ARG A O 1
ATOM 4634 N N . ALA A 1 607 ? 2.051 6.629 28.028 1.00 93.88 607 ALA A N 1
ATOM 4635 C CA . ALA A 1 607 ? 0.938 5.732 28.329 1.00 93.88 607 ALA A CA 1
ATOM 4636 C C . ALA A 1 607 ? 1.394 4.486 29.085 1.00 93.88 607 ALA A C 1
ATOM 4638 O O . ALA A 1 607 ? 0.763 4.087 30.063 1.00 93.88 607 ALA A O 1
ATOM 4639 N N . HIS A 1 608 ? 2.518 3.909 28.663 1.00 90.88 608 HIS A N 1
ATOM 4640 C CA . HIS A 1 608 ? 3.090 2.719 29.273 1.00 90.88 608 HIS A CA 1
ATOM 4641 C C . HIS A 1 608 ? 3.512 2.947 30.734 1.00 90.88 608 HIS A C 1
ATOM 4643 O O . HIS A 1 608 ? 3.446 2.027 31.542 1.00 90.88 608 HIS A O 1
ATOM 4649 N N . ASN A 1 609 ? 3.931 4.168 31.082 1.00 88.38 609 ASN A N 1
ATOM 4650 C CA . ASN A 1 609 ? 4.456 4.506 32.410 1.00 88.38 609 ASN A CA 1
ATOM 4651 C C . ASN A 1 609 ? 3.448 5.218 33.330 1.00 88.38 609 ASN A C 1
ATOM 4653 O O . ASN A 1 609 ? 3.790 5.534 34.468 1.00 88.38 609 ASN A O 1
ATOM 4657 N N . ALA A 1 610 ? 2.234 5.496 32.856 1.00 93.31 610 ALA A N 1
ATOM 4658 C CA . ALA A 1 610 ? 1.171 6.099 33.651 1.00 93.31 610 ALA A CA 1
ATOM 4659 C C . ALA A 1 610 ? 0.124 5.049 34.056 1.00 93.31 610 ALA A C 1
ATOM 4661 O O . ALA A 1 610 ? -0.126 4.079 33.335 1.00 93.31 610 ALA A O 1
ATOM 4662 N N . THR A 1 611 ? -0.495 5.245 35.218 1.00 96.00 611 THR A N 1
ATOM 4663 C CA . THR A 1 611 ? -1.544 4.354 35.731 1.00 96.00 611 THR A CA 1
ATOM 4664 C C . THR A 1 611 ? -2.915 4.827 35.254 1.00 96.00 611 THR A C 1
ATOM 4666 O O . THR A 1 611 ? -3.192 6.027 35.262 1.00 96.00 611 THR A O 1
ATOM 4669 N N . LEU A 1 612 ? -3.768 3.897 34.830 1.00 96.69 612 LEU A N 1
ATOM 4670 C CA . LEU A 1 612 ? -5.184 4.156 34.577 1.00 96.69 612 LEU A CA 1
ATOM 4671 C C . LEU A 1 612 ? -5.930 4.455 35.894 1.00 96.69 612 LEU A C 1
ATOM 4673 O O . LEU A 1 612 ? -5.473 4.061 36.968 1.00 96.69 612 LEU A O 1
ATOM 4677 N N . PRO A 1 613 ? -7.079 5.147 35.843 1.00 94.38 613 PRO A N 1
ATOM 4678 C CA . PRO A 1 613 ? -7.921 5.337 37.020 1.00 94.38 613 PRO A CA 1
ATOM 4679 C C . PRO A 1 613 ? -8.394 3.993 37.586 1.00 94.38 613 PRO A C 1
ATOM 4681 O O . PRO A 1 613 ? -8.847 3.125 36.843 1.00 94.38 613 PRO A O 1
ATOM 4684 N N . THR A 1 614 ? -8.296 3.808 38.904 1.00 92.31 614 THR A N 1
ATOM 4685 C CA . THR A 1 614 ? -8.657 2.535 39.554 1.00 92.31 614 THR A CA 1
ATOM 4686 C C . THR A 1 614 ? -10.159 2.271 39.578 1.00 92.31 614 THR A C 1
ATOM 4688 O O . THR A 1 614 ? -10.585 1.131 39.720 1.00 92.31 614 THR A O 1
ATOM 4691 N N . ASP A 1 615 ? -10.945 3.333 39.453 1.00 89.06 615 ASP A N 1
ATOM 4692 C CA . ASP A 1 615 ? -12.404 3.362 39.452 1.00 89.06 615 ASP A CA 1
ATOM 4693 C C . ASP A 1 615 ? -13.017 3.253 38.049 1.00 89.06 615 ASP A C 1
ATOM 4695 O O . ASP A 1 615 ? -14.232 3.332 37.925 1.00 89.06 615 ASP A O 1
ATOM 4699 N N . LEU A 1 616 ? -12.200 3.082 37.002 1.00 93.00 616 LEU A N 1
ATOM 4700 C CA . LEU A 1 616 ? -12.660 2.973 35.619 1.00 93.00 616 LEU A CA 1
ATOM 4701 C C . LEU A 1 616 ? -12.595 1.512 35.141 1.00 93.00 616 LEU A C 1
ATOM 4703 O O . LEU A 1 616 ? -11.498 1.036 34.819 1.00 93.00 616 LEU A O 1
ATOM 4707 N N . PRO A 1 617 ? -13.738 0.803 35.047 1.00 95.12 617 PRO A N 1
ATOM 4708 C CA . PRO A 1 617 ? -13.802 -0.518 34.436 1.00 95.12 617 PRO A CA 1
ATOM 4709 C C . PRO A 1 617 ? -13.142 -0.525 33.057 1.00 95.12 617 PRO A C 1
ATOM 4711 O O . PRO A 1 617 ? -13.510 0.252 32.173 1.00 95.12 617 PRO A O 1
ATOM 4714 N N . THR A 1 618 ? -12.145 -1.389 32.878 1.00 95.94 618 THR A N 1
ATOM 4715 C CA . THR A 1 618 ? -11.343 -1.449 31.655 1.00 95.94 618 THR A CA 1
ATOM 4716 C C . THR A 1 618 ? -11.273 -2.871 31.106 1.00 95.94 618 THR A C 1
ATOM 4718 O O . THR A 1 618 ? -10.935 -3.802 31.834 1.00 95.94 618 THR A O 1
ATOM 4721 N N . LEU A 1 619 ? -11.515 -3.039 29.807 1.00 96.00 619 LEU A N 1
ATOM 4722 C CA . LEU A 1 619 ? -11.272 -4.286 29.082 1.00 96.00 619 LEU A CA 1
ATOM 4723 C C . LEU A 1 619 ? -10.165 -4.080 28.044 1.00 96.00 619 LEU A C 1
ATOM 4725 O O . LEU A 1 619 ? -10.258 -3.188 27.201 1.00 96.00 619 LEU A O 1
ATOM 4729 N N . VAL A 1 620 ? -9.133 -4.922 28.090 1.00 97.25 620 VAL A N 1
ATOM 4730 C CA . VAL A 1 620 ? -8.049 -4.966 27.103 1.00 97.25 620 VAL A CA 1
ATOM 4731 C C . VAL A 1 620 ? -8.077 -6.305 26.378 1.00 97.25 620 VAL A C 1
ATOM 4733 O O . VAL A 1 620 ? -7.973 -7.356 27.011 1.00 97.25 620 VAL A O 1
ATOM 4736 N N . LEU A 1 621 ? -8.169 -6.259 25.049 1.00 96.12 621 LEU A N 1
ATOM 4737 C CA . LEU A 1 621 ? -8.010 -7.426 24.184 1.00 96.12 621 LEU A CA 1
ATOM 4738 C C . LEU A 1 621 ? -6.682 -7.330 23.428 1.00 96.12 621 LEU A C 1
ATOM 4740 O O . LEU A 1 621 ? -6.450 -6.370 22.692 1.00 96.12 621 LEU A O 1
ATOM 4744 N N . ALA A 1 622 ? -5.822 -8.324 23.628 1.00 95.31 622 ALA A N 1
ATOM 4745 C CA . ALA A 1 622 ? -4.509 -8.470 23.008 1.00 95.31 622 ALA A CA 1
ATOM 4746 C C . ALA A 1 622 ? -4.546 -9.507 21.873 1.00 95.31 622 ALA A C 1
ATOM 4748 O O . ALA A 1 622 ? -5.263 -10.508 21.962 1.00 95.31 622 ALA A O 1
ATOM 4749 N N . ALA A 1 623 ? -3.758 -9.299 20.822 1.00 93.06 623 ALA A N 1
ATOM 4750 C CA . ALA A 1 623 ? -3.578 -10.259 19.733 1.00 93.06 623 ALA A CA 1
ATOM 4751 C C . ALA A 1 623 ? -2.479 -11.303 20.031 1.00 93.06 623 ALA A C 1
ATOM 4753 O O . ALA A 1 623 ? -1.911 -11.375 21.129 1.00 93.06 623 ALA A O 1
ATOM 4754 N N . GLY A 1 624 ? -2.185 -12.163 19.053 1.00 88.88 624 GLY A N 1
ATOM 4755 C CA . GLY A 1 624 ? -1.090 -13.126 19.117 1.00 88.88 624 GLY A CA 1
ATOM 4756 C C . GLY A 1 624 ? 0.282 -12.439 19.016 1.00 88.88 624 GLY A C 1
ATOM 4757 O O . GLY A 1 624 ? 0.535 -11.764 18.023 1.00 88.88 624 GLY A O 1
ATOM 4758 N N . PRO A 1 625 ? 1.229 -12.643 19.957 1.00 85.88 625 PRO A N 1
ATOM 4759 C CA . PRO A 1 625 ? 2.538 -11.985 19.922 1.00 85.88 625 PRO A CA 1
ATOM 4760 C C . PRO A 1 625 ? 3.408 -12.308 18.707 1.00 85.88 625 PRO A C 1
ATOM 4762 O O . PRO A 1 625 ? 4.293 -11.530 18.366 1.00 85.88 625 PRO A O 1
ATOM 4765 N N . ALA A 1 626 ? 3.181 -13.455 18.063 1.00 82.88 626 ALA A N 1
ATOM 4766 C CA . ALA A 1 626 ? 3.848 -13.819 16.813 1.00 82.88 626 ALA A CA 1
ATOM 4767 C C . ALA A 1 626 ? 3.108 -13.303 15.562 1.00 82.88 626 ALA A C 1
ATOM 4769 O O . ALA A 1 626 ? 3.686 -13.275 14.474 1.00 82.88 626 ALA A O 1
ATOM 4770 N N . GLU A 1 627 ? 1.851 -12.891 15.726 1.00 87.31 627 GLU A N 1
ATOM 4771 C CA . GLU A 1 627 ? 0.914 -12.568 14.650 1.00 87.31 627 GLU A CA 1
ATOM 4772 C C . GLU A 1 627 ? 0.758 -11.049 14.456 1.00 87.31 627 GLU A C 1
ATOM 4774 O O . GLU A 1 627 ? 0.630 -10.579 13.326 1.00 87.31 627 GLU A O 1
ATOM 4779 N N . ASP A 1 628 ? 0.811 -10.257 15.533 1.00 87.88 628 ASP A N 1
ATOM 4780 C CA . ASP A 1 628 ? 0.694 -8.798 15.469 1.00 87.88 628 ASP A CA 1
ATOM 4781 C C . ASP A 1 628 ? 2.032 -8.126 15.124 1.00 87.88 628 ASP A C 1
ATOM 4783 O O . ASP A 1 628 ? 3.014 -8.188 15.866 1.00 87.88 628 ASP A O 1
ATOM 4787 N N . TRP A 1 629 ? 2.079 -7.456 13.970 1.00 86.81 629 TRP A N 1
ATOM 4788 C CA . TRP A 1 629 ? 3.273 -6.755 13.481 1.00 86.81 629 TRP A CA 1
ATOM 4789 C C . TRP A 1 629 ? 3.207 -5.232 13.653 1.00 86.81 629 TRP A C 1
ATOM 4791 O O . TRP A 1 629 ? 4.029 -4.501 13.091 1.00 86.81 629 TRP A O 1
ATOM 4801 N N . TYR A 1 630 ? 2.229 -4.723 14.395 1.00 88.25 630 TYR A N 1
ATOM 4802 C CA . TYR A 1 630 ? 1.973 -3.298 14.609 1.00 88.25 630 TYR A CA 1
ATOM 4803 C C . TYR A 1 630 ? 2.309 -2.881 16.032 1.00 88.25 630 TYR A C 1
ATOM 4805 O O . TYR A 1 630 ? 2.956 -1.846 16.233 1.00 88.25 630 TYR A O 1
ATOM 4813 N N . VAL A 1 631 ? 1.927 -3.698 17.008 1.00 91.81 631 VAL A N 1
ATOM 4814 C CA . VAL A 1 631 ? 2.213 -3.473 18.425 1.00 91.81 631 VAL A CA 1
ATOM 4815 C C . VAL A 1 631 ? 2.937 -4.671 19.020 1.00 91.81 631 VAL A C 1
ATOM 4817 O O . VAL A 1 631 ? 2.715 -5.816 18.648 1.00 91.81 631 VAL A O 1
ATOM 4820 N N . ASN A 1 632 ? 3.837 -4.404 19.962 1.00 92.62 632 ASN A N 1
ATOM 4821 C CA . ASN A 1 632 ? 4.467 -5.451 20.747 1.00 92.62 632 ASN A CA 1
ATOM 4822 C C . ASN A 1 632 ? 3.467 -5.962 21.789 1.00 92.62 632 ASN A C 1
ATOM 4824 O O . ASN A 1 632 ? 3.383 -5.384 22.878 1.00 92.62 632 ASN A O 1
ATOM 4828 N N . GLU A 1 633 ? 2.746 -7.032 21.456 1.00 92.94 633 GLU A N 1
ATOM 4829 C CA . GLU A 1 633 ? 1.710 -7.630 22.308 1.00 92.94 633 GLU A CA 1
ATOM 4830 C C . GLU A 1 633 ? 2.249 -8.167 23.638 1.00 92.94 633 GLU A C 1
ATOM 4832 O O . GLU A 1 633 ? 1.595 -8.018 24.667 1.00 92.94 633 GLU A O 1
ATOM 4837 N N . GLU A 1 634 ? 3.485 -8.680 23.692 1.00 92.94 634 GLU A N 1
ATOM 4838 C CA . GLU A 1 634 ? 4.108 -9.018 24.984 1.00 92.94 634 GLU A CA 1
ATOM 4839 C C . GLU A 1 634 ? 4.224 -7.775 25.882 1.00 92.94 634 GLU A C 1
ATOM 4841 O O . GLU A 1 634 ? 4.036 -7.841 27.097 1.00 92.94 634 GLU A O 1
ATOM 4846 N N . GLY A 1 635 ? 4.504 -6.621 25.270 1.00 94.19 635 GLY A N 1
ATOM 4847 C CA . GLY A 1 635 ? 4.540 -5.325 25.939 1.00 94.19 635 GLY A CA 1
ATOM 4848 C C . GLY A 1 635 ? 3.160 -4.820 26.369 1.00 94.19 635 GLY A C 1
ATOM 4849 O O . GLY A 1 635 ? 3.055 -4.254 27.458 1.00 94.19 635 GLY A O 1
ATOM 4850 N N . VAL A 1 636 ? 2.117 -5.045 25.562 1.00 96.06 636 VAL A N 1
ATOM 4851 C CA . VAL A 1 636 ? 0.720 -4.714 25.908 1.00 96.06 636 VAL A CA 1
ATOM 4852 C C . VAL A 1 636 ? 0.266 -5.554 27.100 1.00 96.06 636 VAL A C 1
ATOM 4854 O O . VAL A 1 636 ? -0.233 -5.006 28.081 1.00 96.06 636 VAL A O 1
ATOM 4857 N N . ILE A 1 637 ? 0.512 -6.866 27.064 1.00 95.38 637 ILE A N 1
ATOM 4858 C CA . ILE A 1 637 ? 0.191 -7.800 28.150 1.00 95.38 637 ILE A CA 1
ATOM 4859 C C . ILE A 1 637 ? 0.933 -7.411 29.433 1.00 95.38 637 ILE A C 1
ATOM 4861 O O . ILE A 1 637 ? 0.326 -7.332 30.501 1.00 95.38 637 ILE A O 1
ATOM 4865 N N . ALA A 1 638 ? 2.236 -7.123 29.347 1.00 95.50 638 ALA A N 1
ATOM 4866 C CA . ALA A 1 638 ? 3.021 -6.690 30.502 1.00 95.50 638 ALA A CA 1
ATOM 4867 C C . ALA A 1 638 ? 2.507 -5.366 31.091 1.00 95.50 638 ALA A C 1
ATOM 4869 O O . ALA A 1 638 ? 2.417 -5.229 32.312 1.00 95.50 638 ALA A O 1
ATOM 4870 N N . TRP A 1 639 ? 2.138 -4.410 30.235 1.00 97.06 639 TRP A N 1
ATOM 4871 C CA . TRP A 1 639 ? 1.531 -3.149 30.654 1.00 97.06 639 TRP A CA 1
ATOM 4872 C C . TRP A 1 639 ? 0.194 -3.374 31.362 1.00 97.06 639 TRP A C 1
ATOM 4874 O O . TRP A 1 639 ? 0.020 -2.896 32.479 1.00 97.06 639 TRP A O 1
ATOM 4884 N N . ALA A 1 640 ? -0.721 -4.141 30.768 1.00 96.62 640 ALA A N 1
ATOM 4885 C CA . ALA A 1 640 ? -2.031 -4.431 31.345 1.00 96.62 640 ALA A CA 1
ATOM 4886 C C . ALA A 1 640 ? -1.913 -5.144 32.705 1.00 96.62 640 ALA A C 1
ATOM 4888 O O . ALA A 1 640 ? -2.575 -4.751 33.666 1.00 96.62 640 ALA A O 1
ATOM 4889 N N . LYS A 1 641 ? -0.983 -6.098 32.842 1.00 95.38 641 LYS A N 1
ATOM 4890 C CA . LYS A 1 641 ? -0.663 -6.730 34.134 1.00 95.38 641 LYS A CA 1
ATOM 4891 C C . LYS A 1 641 ? -0.137 -5.737 35.166 1.00 95.38 641 LYS A C 1
ATOM 4893 O O . LYS A 1 641 ? -0.506 -5.813 36.336 1.00 95.38 641 LYS A O 1
ATOM 4898 N N . ALA A 1 642 ? 0.701 -4.785 34.758 1.00 95.50 642 ALA A N 1
ATOM 4899 C CA . ALA A 1 642 ? 1.170 -3.729 35.653 1.00 95.50 642 ALA A CA 1
ATOM 4900 C C . ALA A 1 642 ? 0.017 -2.817 36.119 1.00 95.50 642 ALA A C 1
ATOM 4902 O O . ALA A 1 642 ? -0.002 -2.413 37.280 1.00 95.50 642 ALA A O 1
ATOM 4903 N N . GLN A 1 643 ? -0.973 -2.544 35.260 1.00 96.00 643 GLN A N 1
ATOM 4904 C CA . GLN A 1 643 ? -2.188 -1.812 35.645 1.00 96.00 643 GLN A CA 1
ATOM 4905 C C . GLN A 1 643 ? -3.025 -2.602 36.665 1.00 96.00 643 GLN A C 1
ATOM 4907 O O . GLN A 1 643 ? -3.420 -2.046 37.688 1.00 96.00 643 GLN A O 1
ATOM 4912 N N . GLN A 1 644 ? -3.228 -3.907 36.449 1.00 94.00 644 GLN A N 1
ATOM 4913 C CA . GLN A 1 644 ? -3.917 -4.782 37.412 1.00 94.00 644 GLN A CA 1
ATOM 4914 C C . GLN A 1 644 ? -3.205 -4.793 38.773 1.00 94.00 644 GLN A C 1
ATOM 4916 O O . GLN A 1 644 ? -3.839 -4.636 39.815 1.00 94.00 644 GLN A O 1
ATOM 4921 N N . GLN A 1 645 ? -1.872 -4.894 38.778 1.00 93.62 645 GLN A N 1
ATOM 4922 C CA . GLN A 1 645 ? -1.060 -4.820 40.001 1.00 93.62 645 GLN A CA 1
ATOM 4923 C C . GLN A 1 645 ? -1.154 -3.460 40.703 1.00 93.62 645 GLN A C 1
ATOM 4925 O O . GLN A 1 645 ? -1.024 -3.391 41.925 1.00 93.62 645 GLN A O 1
ATOM 4930 N N . ALA A 1 646 ? -1.397 -2.386 39.952 1.00 93.00 646 ALA A N 1
ATOM 4931 C CA . ALA A 1 646 ? -1.640 -1.052 40.489 1.00 93.00 646 ALA A CA 1
ATOM 4932 C C . ALA A 1 646 ? -3.076 -0.857 41.021 1.00 93.00 646 ALA A C 1
ATOM 4934 O O . ALA A 1 646 ? -3.402 0.234 41.489 1.00 93.00 646 ALA A O 1
ATOM 4935 N N . GLY A 1 647 ? -3.920 -1.896 40.987 1.00 92.38 647 GLY A N 1
ATOM 4936 C CA . GLY A 1 647 ? -5.289 -1.869 41.502 1.00 92.38 647 GLY A CA 1
ATOM 4937 C C . GLY A 1 647 ? -6.323 -1.335 40.512 1.00 92.38 647 GLY A C 1
ATOM 4938 O O . GLY A 1 647 ? -7.422 -0.976 40.926 1.00 92.38 647 GLY A O 1
ATOM 4939 N N . VAL A 1 648 ? -5.985 -1.252 39.222 1.00 92.25 648 VAL A N 1
ATOM 4940 C CA . VAL A 1 648 ? -6.947 -0.888 38.175 1.00 92.25 648 VAL A CA 1
ATOM 4941 C C . VAL A 1 648 ? -7.933 -2.034 37.970 1.00 92.25 648 VAL A C 1
ATOM 4943 O O . VAL A 1 648 ? -7.513 -3.185 37.842 1.00 92.25 648 VAL A O 1
ATOM 4946 N N . ALA A 1 649 ? -9.230 -1.716 37.902 1.00 90.25 649 ALA A N 1
ATOM 4947 C CA . ALA A 1 649 ? -10.295 -2.645 37.528 1.00 90.25 649 ALA A CA 1
ATOM 4948 C C . ALA A 1 649 ? -10.195 -3.019 36.035 1.00 90.25 649 ALA A C 1
ATOM 4950 O O . ALA A 1 649 ? -11.001 -2.592 35.210 1.00 90.25 649 ALA A O 1
ATOM 4951 N N . LEU A 1 650 ? -9.149 -3.772 35.685 1.00 92.44 650 LEU A N 1
ATOM 4952 C CA . LEU A 1 650 ? -8.791 -4.135 34.320 1.00 92.44 650 LEU A CA 1
ATOM 4953 C C . LEU A 1 650 ? -8.900 -5.640 34.100 1.00 92.44 650 LEU A C 1
ATOM 4955 O O . LEU A 1 650 ? -8.300 -6.439 34.825 1.00 92.44 650 LEU A O 1
ATOM 4959 N N . GLN A 1 651 ? -9.587 -6.012 33.028 1.00 91.50 651 GLN A N 1
ATOM 4960 C CA . GLN A 1 651 ? -9.609 -7.369 32.507 1.00 91.50 651 GLN A CA 1
ATOM 4961 C C . GLN A 1 651 ? -8.769 -7.465 31.236 1.00 91.50 651 GLN A C 1
ATOM 4963 O O . GLN A 1 651 ? -8.824 -6.586 30.376 1.00 91.50 651 GLN A O 1
ATOM 4968 N N . LEU A 1 652 ? -7.981 -8.534 31.135 1.00 92.81 652 LEU A N 1
ATOM 4969 C CA . LEU A 1 652 ? -7.086 -8.794 30.015 1.00 92.81 652 LEU A CA 1
ATOM 4970 C C . LEU A 1 652 ? -7.418 -10.151 29.398 1.00 92.81 652 LEU A C 1
ATOM 4972 O O . LEU A 1 652 ? -7.313 -11.184 30.065 1.00 92.81 652 LEU A O 1
ATOM 4976 N N . LEU A 1 653 ? -7.760 -10.145 28.112 1.00 92.38 653 LEU A N 1
ATOM 4977 C CA . LEU A 1 653 ? -7.849 -11.359 27.310 1.00 92.38 653 LEU A CA 1
ATOM 4978 C C . LEU A 1 653 ? -6.887 -11.279 26.132 1.00 92.38 653 LEU A C 1
ATOM 4980 O O . LEU A 1 653 ? -6.593 -10.204 25.612 1.00 92.38 653 LEU A O 1
ATOM 4984 N N . GLN A 1 654 ? -6.417 -12.438 25.701 1.00 91.06 654 GLN A N 1
ATOM 4985 C CA . GLN A 1 654 ? -5.517 -12.594 24.573 1.00 91.06 654 GLN A CA 1
ATOM 4986 C C . GLN A 1 654 ? -6.136 -13.532 23.545 1.00 91.06 654 GLN A C 1
ATOM 4988 O O . GLN A 1 654 ? -6.571 -14.620 23.902 1.00 91.06 654 GLN A O 1
ATOM 4993 N N . CYS A 1 655 ? -6.114 -13.158 22.272 1.00 90.88 655 CYS A N 1
ATOM 4994 C CA . CYS A 1 655 ? -6.546 -13.980 21.146 1.00 90.88 655 CYS A CA 1
ATOM 4995 C C . CYS A 1 655 ? -5.292 -14.492 20.402 1.00 90.88 655 CYS A C 1
ATOM 4997 O O . CYS A 1 655 ? -4.789 -13.799 19.518 1.00 90.88 655 CYS A O 1
ATOM 4999 N N . PRO A 1 656 ? -4.733 -15.676 20.742 1.00 85.38 656 PRO A N 1
ATOM 5000 C CA . PRO A 1 656 ? -3.359 -16.038 20.363 1.00 85.38 656 PRO A CA 1
ATOM 5001 C C . PRO A 1 656 ? -3.133 -16.241 18.861 1.00 85.38 656 PRO A C 1
ATOM 5003 O O . PRO A 1 656 ? -1.997 -16.170 18.406 1.00 85.38 656 PRO A O 1
ATOM 5006 N N . GLN A 1 657 ? -4.201 -16.529 18.116 1.00 85.94 657 GLN A N 1
ATOM 5007 C CA . GLN A 1 657 ? -4.179 -16.780 16.671 1.00 85.94 657 GLN A CA 1
ATOM 5008 C C . GLN A 1 657 ? -4.575 -15.549 15.842 1.00 85.94 657 GLN A C 1
ATOM 5010 O O . GLN A 1 657 ? -4.604 -15.618 14.616 1.00 85.94 657 GLN A O 1
ATOM 5015 N N . ALA A 1 658 ? -4.924 -14.441 16.495 1.00 90.12 658 ALA A N 1
ATOM 5016 C CA . ALA A 1 658 ? -5.358 -13.232 15.818 1.00 90.12 658 ALA A CA 1
ATOM 5017 C C . ALA A 1 658 ? -4.185 -12.318 15.473 1.00 90.12 658 ALA A C 1
ATOM 5019 O O . ALA A 1 658 ? -3.227 -12.224 16.245 1.00 90.12 658 ALA A O 1
ATOM 5020 N N . LYS A 1 659 ? -4.317 -11.588 14.364 1.00 92.88 659 LYS A N 1
ATOM 5021 C CA . LYS A 1 659 ? -3.484 -10.427 14.042 1.00 92.88 659 LYS A CA 1
ATOM 5022 C C . LYS A 1 659 ? -4.059 -9.162 14.698 1.00 92.88 659 LYS A C 1
ATOM 5024 O O . LYS A 1 659 ? -4.870 -9.218 15.619 1.00 92.88 659 LYS A O 1
ATOM 5029 N N . HIS A 1 660 ? -3.609 -8.005 14.220 1.00 93.56 660 HIS A N 1
ATOM 5030 C CA . HIS A 1 660 ? -3.812 -6.702 14.844 1.00 93.56 660 HIS A CA 1
ATOM 5031 C C . HIS A 1 660 ? -5.274 -6.227 14.923 1.00 93.56 660 HIS A C 1
ATOM 5033 O O . HIS A 1 660 ? -5.685 -5.640 15.923 1.00 93.56 660 HIS A O 1
ATOM 5039 N N . ALA A 1 661 ? -6.071 -6.445 13.877 1.00 92.19 661 ALA A N 1
ATOM 5040 C CA . ALA A 1 661 ? -7.448 -5.968 13.768 1.00 92.19 661 ALA A CA 1
ATOM 5041 C C . ALA A 1 661 ? -8.434 -7.030 14.282 1.00 92.19 661 ALA A C 1
ATOM 5043 O O . ALA A 1 661 ? -9.138 -7.667 13.499 1.00 92.19 661 ALA A O 1
ATOM 5044 N N . LEU A 1 662 ? -8.455 -7.220 15.607 1.00 92.25 662 LEU A N 1
ATOM 5045 C CA . LEU A 1 662 ? -9.225 -8.263 16.305 1.00 92.25 662 LEU A CA 1
ATOM 5046 C C . LEU A 1 662 ? -10.704 -8.325 15.907 1.00 92.25 662 LEU A C 1
ATOM 5048 O O . LEU A 1 662 ? -11.249 -9.409 15.722 1.00 92.25 662 LEU A O 1
ATOM 5052 N N . ASP A 1 663 ? -11.360 -7.175 15.771 1.00 92.12 663 ASP A N 1
ATOM 5053 C CA . ASP A 1 663 ? -12.773 -7.093 15.397 1.00 92.12 663 ASP A CA 1
ATOM 5054 C C . ASP A 1 663 ? -13.025 -7.489 13.934 1.00 92.12 663 ASP A C 1
ATOM 5056 O O . ASP A 1 663 ? -14.139 -7.866 13.577 1.00 92.12 663 ASP A O 1
ATOM 5060 N N . ASN A 1 664 ? -11.991 -7.437 13.096 1.00 90.75 664 ASN A N 1
ATOM 5061 C CA . ASN A 1 664 ? -12.035 -7.799 11.685 1.00 90.75 664 ASN A CA 1
ATOM 5062 C C . ASN A 1 664 ? -11.445 -9.187 11.396 1.00 90.75 664 ASN A C 1
ATOM 5064 O O . ASN A 1 664 ? -11.349 -9.571 10.226 1.00 90.75 664 ASN A O 1
ATOM 5068 N N . GLU A 1 665 ? -11.044 -9.951 12.415 1.00 88.69 665 GLU A N 1
ATOM 5069 C CA . GLU A 1 665 ? -10.645 -11.354 12.266 1.00 88.69 665 GLU A CA 1
ATOM 5070 C C . GLU A 1 665 ? -11.809 -12.218 11.747 1.00 88.69 665 GLU A C 1
ATOM 5072 O O . GLU A 1 665 ? -12.984 -11.907 11.972 1.00 88.69 665 GLU A O 1
ATOM 5077 N N . PRO A 1 666 ? -11.527 -13.320 11.032 1.00 86.19 666 PRO A N 1
ATOM 5078 C CA . PRO A 1 666 ? -12.574 -14.214 10.578 1.00 86.19 666 PRO A CA 1
ATOM 5079 C C . PRO A 1 666 ? -13.187 -14.973 11.765 1.00 86.19 666 PRO A C 1
ATOM 5081 O O . PRO A 1 666 ? -12.692 -14.949 12.896 1.00 86.19 666 PRO A O 1
ATOM 5084 N N . TYR A 1 667 ? -14.285 -15.681 11.495 1.00 82.12 667 TYR A N 1
ATOM 5085 C CA . TYR A 1 667 ? -14.830 -16.635 12.455 1.00 82.12 667 TYR A CA 1
ATOM 5086 C C . TYR A 1 667 ? -13.751 -17.669 12.846 1.00 82.12 667 TYR A C 1
ATOM 5088 O O . TYR A 1 667 ? -13.076 -18.185 11.951 1.00 82.12 667 TYR A O 1
ATOM 5096 N N . PRO A 1 668 ? -13.615 -18.005 14.142 1.00 81.88 668 PRO A N 1
ATOM 5097 C CA . PRO A 1 668 ? -14.506 -17.593 15.234 1.00 81.88 668 PRO A CA 1
ATOM 5098 C C . PRO A 1 668 ? -14.090 -16.325 15.995 1.00 81.88 668 PRO A C 1
ATOM 5100 O O . PRO A 1 668 ? -14.897 -15.821 16.771 1.00 81.88 668 PRO A O 1
ATOM 5103 N N . ILE A 1 669 ? -12.889 -15.779 15.778 1.00 87.00 669 ILE A N 1
ATOM 5104 C CA . ILE A 1 669 ? -12.334 -14.721 16.637 1.00 87.00 669 ILE A CA 1
ATOM 5105 C C . ILE A 1 669 ? -13.100 -13.400 16.509 1.00 87.00 669 ILE A C 1
ATOM 5107 O O . ILE A 1 669 ? -13.526 -12.866 17.528 1.00 87.00 669 ILE A O 1
ATOM 5111 N N . GLY A 1 670 ? -13.321 -12.887 15.293 1.00 89.31 670 GLY A N 1
ATOM 5112 C CA . GLY A 1 670 ? -13.990 -11.590 15.104 1.00 89.31 670 GLY A CA 1
ATOM 5113 C C . GLY A 1 670 ? -15.381 -11.529 15.753 1.00 89.31 670 GLY A C 1
ATOM 5114 O O . GLY A 1 670 ? -15.610 -10.681 16.616 1.00 89.31 670 GLY A O 1
ATOM 5115 N N . PRO A 1 671 ? -16.295 -12.469 15.440 1.00 87.44 671 PRO A N 1
ATOM 5116 C CA . PRO A 1 671 ? -17.602 -12.544 16.096 1.00 87.44 671 PRO A CA 1
ATOM 5117 C C . PRO A 1 671 ? -17.522 -12.716 17.621 1.00 87.44 671 PRO A C 1
ATOM 5119 O O . PRO A 1 671 ? -18.312 -12.110 18.343 1.00 87.44 671 PRO A O 1
ATOM 5122 N N . ALA A 1 672 ? -16.554 -13.491 18.128 1.00 86.00 672 ALA A N 1
ATOM 5123 C CA . ALA A 1 672 ? -16.353 -13.643 19.568 1.00 86.00 672 ALA A CA 1
ATOM 5124 C C . ALA A 1 672 ? -15.912 -12.325 20.227 1.00 86.00 672 ALA A C 1
ATOM 5126 O O . ALA A 1 672 ? -16.403 -11.984 21.300 1.00 86.00 672 ALA A O 1
ATOM 5127 N N . VAL A 1 673 ? -15.047 -11.544 19.571 1.00 91.00 673 VAL A N 1
ATOM 5128 C CA . VAL A 1 673 ? -14.657 -10.196 20.015 1.00 91.00 673 VAL A CA 1
ATOM 5129 C C . VAL A 1 673 ? -15.873 -9.262 20.042 1.00 91.00 673 VAL A C 1
ATOM 5131 O O . VAL A 1 673 ? -16.052 -8.510 21.002 1.00 91.00 673 VAL A O 1
ATOM 5134 N N . HIS A 1 674 ? -16.759 -9.325 19.044 1.00 92.75 674 HIS A N 1
ATOM 5135 C CA . HIS A 1 674 ? -17.984 -8.509 19.023 1.00 92.75 674 HIS A CA 1
ATOM 5136 C C . HIS A 1 674 ? -18.912 -8.851 20.196 1.00 92.75 674 HIS A C 1
ATOM 5138 O O . HIS A 1 674 ? -19.400 -7.953 20.884 1.00 92.75 674 HIS A O 1
ATOM 5144 N N . GLN A 1 675 ? -19.119 -10.141 20.468 1.00 89.50 675 GLN A N 1
ATOM 5145 C CA . GLN A 1 675 ? -19.935 -10.595 21.594 1.00 89.50 675 GLN A CA 1
ATOM 5146 C C . GLN A 1 675 ? -19.306 -10.210 22.939 1.00 89.50 675 GLN A C 1
ATOM 5148 O O . GLN A 1 675 ? -19.976 -9.616 23.776 1.00 89.50 675 GLN A O 1
ATOM 5153 N N . LEU A 1 676 ? -18.010 -10.465 23.120 1.00 89.38 676 LEU A N 1
ATOM 5154 C CA . LEU A 1 676 ? -17.274 -10.162 24.348 1.00 89.38 676 LEU A CA 1
ATOM 5155 C C . LEU A 1 676 ? -17.340 -8.680 24.724 1.00 89.38 676 LEU A C 1
ATOM 5157 O O . LEU A 1 676 ? -17.612 -8.326 25.870 1.00 89.38 676 LEU A O 1
ATOM 5161 N N . THR A 1 677 ? -17.097 -7.805 23.749 1.00 93.94 677 THR A N 1
ATOM 5162 C CA . THR A 1 677 ? -17.149 -6.354 23.968 1.00 93.94 677 THR A CA 1
ATOM 5163 C C . THR A 1 677 ? -18.564 -5.875 24.281 1.00 93.94 677 THR A C 1
ATOM 5165 O O . THR A 1 677 ? -18.730 -4.968 25.091 1.00 93.94 677 THR A O 1
ATOM 5168 N N . THR A 1 678 ? -19.584 -6.519 23.704 1.00 94.38 678 THR A N 1
ATOM 5169 C CA . THR A 1 678 ? -20.991 -6.266 24.042 1.00 94.38 678 THR A CA 1
ATOM 5170 C C . THR A 1 678 ? -21.279 -6.648 25.494 1.00 94.38 678 THR A C 1
ATOM 5172 O O . THR A 1 678 ? -21.749 -5.802 26.254 1.00 94.38 678 THR A O 1
ATOM 5175 N N . SER A 1 679 ? -20.926 -7.871 25.905 1.00 90.19 679 SER A N 1
ATOM 5176 C CA . SER A 1 679 ? -21.139 -8.360 27.275 1.00 90.19 679 SER A CA 1
ATOM 5177 C C . SER A 1 679 ? -20.439 -7.486 28.315 1.00 90.19 679 SER A C 1
ATOM 5179 O O . SER A 1 679 ? -21.003 -7.210 29.368 1.00 90.19 679 SER A O 1
ATOM 5181 N N . PHE A 1 680 ? -19.235 -6.992 28.009 1.00 92.81 680 PHE A N 1
ATOM 5182 C CA . PHE A 1 680 ? -18.521 -6.057 28.879 1.00 92.81 680 PHE A CA 1
ATOM 5183 C C . PHE A 1 680 ? -19.324 -4.784 29.156 1.00 92.81 680 PHE A C 1
ATOM 5185 O O . PHE A 1 680 ? -19.497 -4.413 30.316 1.00 92.81 680 PHE A O 1
ATOM 5192 N N . PHE A 1 681 ? -19.859 -4.138 28.119 1.00 94.50 681 PHE A N 1
ATOM 5193 C CA . PHE A 1 681 ? -20.662 -2.929 28.304 1.00 94.50 681 PHE A CA 1
ATOM 5194 C C . PHE A 1 681 ? -21.984 -3.201 29.026 1.00 94.50 681 PHE A C 1
ATOM 5196 O O . PHE A 1 681 ? -22.420 -2.382 29.832 1.00 94.50 681 PHE A O 1
ATOM 5203 N N . GLU A 1 682 ? -22.626 -4.341 28.770 1.00 92.75 682 GLU A N 1
ATOM 5204 C CA . GLU A 1 682 ? -23.849 -4.729 29.481 1.00 92.75 682 GLU A CA 1
ATOM 5205 C C . GLU A 1 682 ? -23.596 -4.957 30.968 1.00 92.75 682 GLU A C 1
ATOM 5207 O O . GLU A 1 682 ? -24.369 -4.480 31.797 1.00 92.75 682 GLU A O 1
ATOM 5212 N N . GLN A 1 683 ? -22.483 -5.602 31.307 1.00 88.88 683 GLN A N 1
ATOM 5213 C CA . GLN A 1 683 ? -22.115 -5.872 32.689 1.00 88.88 683 GLN A CA 1
ATOM 5214 C C . GLN A 1 683 ? -21.804 -4.586 33.466 1.00 88.88 683 GLN A C 1
ATOM 5216 O O . GLN A 1 683 ? -22.241 -4.436 34.607 1.00 88.88 683 GLN A O 1
ATOM 5221 N N . VAL A 1 684 ? -21.130 -3.616 32.834 1.00 91.06 684 VAL A N 1
ATOM 5222 C CA . VAL A 1 684 ? -20.914 -2.291 33.442 1.00 91.06 684 VAL A CA 1
ATOM 5223 C C . VAL A 1 684 ? -22.247 -1.611 33.776 1.00 91.06 684 VAL A C 1
ATOM 5225 O O . VAL A 1 684 ? -22.372 -1.042 34.858 1.00 91.06 684 VAL A O 1
ATOM 5228 N N . LEU A 1 685 ? -23.257 -1.705 32.900 1.00 90.00 685 LEU A N 1
ATOM 5229 C CA . LEU A 1 685 ? -24.578 -1.109 33.150 1.00 90.00 685 LEU A CA 1
ATOM 5230 C C . LEU A 1 685 ? -25.345 -1.769 34.302 1.00 90.00 685 LEU A C 1
ATOM 5232 O O . LEU A 1 685 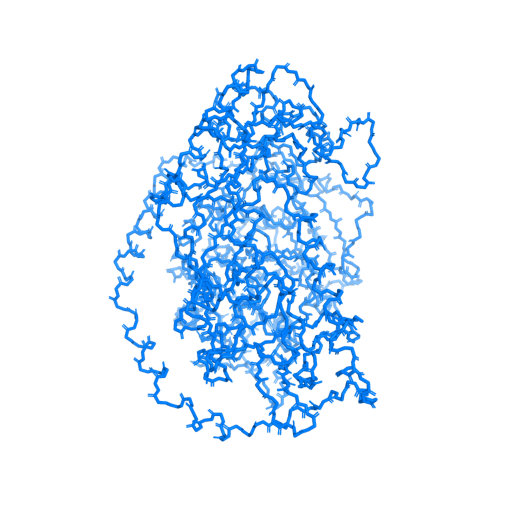? -26.162 -1.103 34.937 1.00 90.00 685 LEU A O 1
ATOM 5236 N N . ILE A 1 686 ? -25.135 -3.065 34.543 1.00 85.75 686 ILE A N 1
ATOM 5237 C CA . ILE A 1 686 ? -25.848 -3.811 35.588 1.00 85.75 686 ILE A CA 1
ATOM 5238 C C . ILE A 1 686 ? -25.203 -3.566 36.956 1.00 85.75 686 ILE A C 1
ATOM 5240 O O . ILE A 1 686 ? -25.899 -3.184 37.898 1.00 85.75 686 ILE A O 1
ATOM 5244 N N . ASP A 1 687 ? -23.885 -3.754 37.058 1.00 76.00 687 ASP A N 1
ATOM 5245 C CA . ASP A 1 687 ? -23.203 -3.895 38.351 1.00 76.00 687 ASP A CA 1
ATOM 5246 C C . ASP A 1 687 ? -22.218 -2.757 38.671 1.00 76.00 687 ASP A C 1
ATOM 5248 O O . ASP A 1 687 ? -21.621 -2.738 39.753 1.00 76.00 687 ASP A O 1
ATOM 5252 N N . GLY A 1 688 ? -22.003 -1.809 37.746 1.00 68.94 688 GLY A N 1
ATOM 5253 C CA . GLY A 1 688 ? -21.046 -0.694 37.884 1.00 68.94 688 GLY A CA 1
ATOM 5254 C C . GLY A 1 688 ? -19.582 -1.128 38.075 1.00 68.94 688 GLY A C 1
ATOM 5255 O O . GLY A 1 688 ? -18.685 -0.302 38.224 1.00 68.94 688 GLY A O 1
ATOM 5256 N N . THR A 1 689 ? -19.337 -2.436 38.093 1.00 61.12 689 THR A N 1
ATOM 5257 C CA . THR A 1 689 ? -18.067 -3.132 38.279 1.00 61.12 689 THR A CA 1
ATOM 5258 C C . THR A 1 689 ? -18.123 -4.409 37.439 1.00 61.12 689 THR A C 1
ATOM 5260 O O . THR A 1 689 ? -19.206 -4.907 37.143 1.00 61.12 689 THR A O 1
ATOM 5263 N N . VAL A 1 690 ? -16.973 -4.929 37.006 1.00 64.19 690 VAL A N 1
ATOM 5264 C CA . VAL A 1 690 ? -16.927 -6.106 36.122 1.00 64.19 690 VAL A CA 1
ATOM 5265 C C . VAL A 1 690 ? -16.025 -7.163 36.755 1.00 64.19 690 VAL A C 1
ATOM 5267 O O . VAL A 1 690 ? -14.807 -6.972 36.812 1.00 64.19 690 VAL A O 1
ATOM 5270 N N . ASP A 1 691 ? -16.598 -8.278 37.221 1.00 63.09 691 ASP A N 1
ATOM 5271 C CA . ASP A 1 691 ? -15.843 -9.501 37.534 1.00 63.09 691 ASP A CA 1
ATOM 5272 C C . ASP A 1 691 ? -15.606 -10.285 36.231 1.00 63.09 691 ASP A C 1
ATOM 5274 O O . ASP A 1 691 ? -16.442 -10.307 35.327 1.00 63.09 691 ASP A O 1
ATOM 5278 N N . ALA A 1 692 ? -14.438 -10.911 36.100 1.00 57.97 692 ALA A N 1
ATOM 5279 C CA . ALA A 1 692 ? -14.081 -11.711 34.930 1.00 57.97 692 ALA A CA 1
ATOM 5280 C C . ALA A 1 692 ? -14.999 -12.931 34.763 1.00 57.97 692 ALA A C 1
ATOM 5282 O O . ALA A 1 692 ? -15.174 -13.424 33.651 1.00 57.97 692 ALA A O 1
ATOM 5283 N N . LYS A 1 693 ? -15.602 -13.414 35.855 1.00 57.16 693 LYS A N 1
ATOM 5284 C CA . LYS A 1 693 ? -16.543 -14.544 35.835 1.00 57.16 693 LYS A CA 1
ATOM 5285 C C . LYS A 1 693 ? -17.914 -14.199 35.259 1.00 57.16 693 LYS A C 1
ATOM 5287 O O . LYS A 1 693 ? -18.621 -15.117 34.856 1.00 57.16 693 LYS A O 1
ATOM 5292 N N . ASP A 1 694 ? -18.260 -12.915 35.229 1.00 59.22 694 ASP A N 1
ATOM 5293 C CA . ASP A 1 694 ? -19.574 -12.437 34.789 1.00 59.22 694 ASP A CA 1
ATOM 5294 C C . ASP A 1 694 ? -19.592 -12.077 33.294 1.00 59.22 694 ASP A C 1
ATOM 5296 O O . ASP A 1 694 ? -20.657 -11.908 32.703 1.00 59.22 694 ASP A O 1
ATOM 5300 N N . LEU A 1 695 ? -18.423 -12.013 32.641 1.00 61.19 695 LEU A N 1
ATOM 5301 C CA . LEU A 1 695 ? -18.357 -11.990 31.183 1.00 61.19 695 LEU A CA 1
ATOM 5302 C C . LEU A 1 695 ? -18.716 -13.386 30.664 1.00 61.19 695 LEU A C 1
ATOM 5304 O O . LEU A 1 695 ? -17.905 -14.308 30.723 1.00 61.19 695 LEU A O 1
ATOM 5308 N N . ASP A 1 696 ? -19.945 -13.550 30.176 1.00 51.22 696 ASP A N 1
ATOM 5309 C CA . ASP A 1 696 ? -20.444 -14.822 29.652 1.00 51.22 696 ASP A CA 1
ATOM 5310 C C . ASP A 1 696 ? -19.712 -15.219 28.351 1.00 51.22 696 ASP A C 1
ATOM 5312 O O . ASP A 1 696 ? -20.091 -14.849 27.236 1.00 51.22 696 ASP A O 1
ATOM 5316 N N . LEU A 1 697 ? -18.599 -15.940 28.503 1.00 55.25 697 LEU A N 1
ATOM 5317 C CA . LEU A 1 697 ? -17.720 -16.398 27.428 1.00 55.25 697 LEU A CA 1
ATOM 5318 C C . LEU A 1 697 ? -18.229 -17.707 26.816 1.00 55.25 697 LEU A C 1
ATOM 5320 O O . LEU A 1 697 ? -17.629 -18.770 26.984 1.00 55.25 697 LEU A O 1
ATOM 5324 N N . HIS A 1 698 ? -19.329 -17.646 26.069 1.00 45.81 698 HIS A N 1
ATOM 5325 C CA . HIS A 1 698 ? -19.742 -18.765 25.220 1.00 45.81 698 HIS A CA 1
ATOM 5326 C C . HIS A 1 698 ? -18.872 -18.815 23.952 1.00 45.81 698 HIS A C 1
ATOM 5328 O O . HIS A 1 698 ? -19.280 -18.380 22.877 1.00 45.81 698 HIS A O 1
ATOM 5334 N N . PHE A 1 699 ? -17.649 -19.338 24.071 1.00 51.97 699 PHE A N 1
ATOM 5335 C CA . PHE A 1 699 ? -16.826 -19.648 22.902 1.00 51.97 699 PHE A CA 1
ATOM 5336 C C . PHE A 1 699 ? -17.323 -20.926 22.203 1.00 51.97 699 PHE A C 1
ATOM 5338 O O . PHE A 1 699 ? -17.696 -21.888 22.878 1.00 51.97 699 PHE A O 1
ATOM 5345 N N . PRO A 1 700 ? -17.273 -21.002 20.861 1.00 43.84 700 PRO A N 1
ATOM 5346 C CA . PRO A 1 700 ? -17.199 -22.285 20.163 1.00 43.84 700 PRO A CA 1
ATOM 5347 C C . PRO A 1 700 ? -15.938 -23.040 20.621 1.00 43.84 700 PRO A C 1
ATOM 5349 O O . PRO A 1 700 ? -14.897 -22.409 20.796 1.00 43.84 700 PRO A O 1
ATOM 5352 N N . GLU A 1 701 ? -16.009 -24.366 20.785 1.00 48.12 701 GLU A N 1
ATOM 5353 C CA . GLU A 1 701 ? -14.960 -25.212 21.403 1.00 48.12 701 GLU A CA 1
ATOM 5354 C C . GLU A 1 701 ? -13.556 -25.113 20.753 1.00 48.12 701 GLU A C 1
ATOM 5356 O O . GLU A 1 701 ? -12.573 -25.534 21.363 1.00 48.12 701 GLU A O 1
ATOM 5361 N N . ASP A 1 702 ? -13.429 -24.484 19.575 1.00 47.84 702 ASP A N 1
ATOM 5362 C CA . ASP A 1 702 ? -12.252 -24.606 18.708 1.00 47.84 702 ASP A CA 1
ATOM 5363 C C . ASP A 1 702 ? -11.449 -23.306 18.463 1.00 47.84 702 ASP A C 1
ATOM 5365 O O . ASP A 1 702 ? -10.392 -23.370 17.834 1.00 47.84 702 ASP A O 1
ATOM 5369 N N . ALA A 1 703 ? -11.869 -22.129 18.958 1.00 48.59 703 ALA A N 1
ATOM 5370 C CA . ALA A 1 703 ? -10.937 -20.995 19.101 1.00 48.59 703 ALA A CA 1
ATOM 5371 C C . ALA A 1 703 ? -11.367 -19.980 20.167 1.00 48.59 703 ALA A C 1
ATOM 5373 O O . ALA A 1 703 ? -12.462 -19.420 20.141 1.00 48.59 703 ALA A O 1
ATOM 5374 N N . THR A 1 704 ? -10.452 -19.724 21.099 1.00 65.56 704 THR A N 1
ATOM 5375 C CA . THR A 1 704 ? -10.730 -19.006 22.343 1.00 65.56 704 THR A CA 1
ATOM 5376 C C . THR A 1 704 ? -9.766 -17.840 22.510 1.00 65.56 704 THR A C 1
ATOM 5378 O O . THR A 1 704 ? -8.549 -18.041 22.548 1.00 65.56 704 THR A O 1
ATOM 5381 N N . CYS A 1 705 ? -10.301 -16.629 22.672 1.00 71.00 705 CYS A N 1
ATOM 5382 C CA . CYS A 1 705 ? -9.555 -15.596 23.378 1.00 71.00 705 CYS A CA 1
ATOM 5383 C C . CYS A 1 705 ? -9.488 -16.025 24.850 1.00 71.00 705 CYS A C 1
ATOM 5385 O O . CYS A 1 705 ? -10.506 -16.305 25.474 1.00 71.00 705 CYS A O 1
ATOM 5387 N N . LEU A 1 706 ? -8.287 -16.162 25.388 1.00 80.50 706 LEU A N 1
ATOM 5388 C CA . LEU A 1 706 ? -8.043 -16.703 26.716 1.00 80.50 706 LEU A CA 1
ATOM 5389 C C . LEU A 1 706 ? -7.856 -15.561 27.706 1.00 80.50 706 LEU A C 1
ATOM 5391 O O . LEU A 1 706 ? -7.175 -14.582 27.398 1.00 80.50 706 LEU A O 1
ATOM 5395 N N . PHE A 1 707 ? -8.408 -15.704 28.910 1.00 75.94 707 PHE A N 1
ATOM 5396 C CA . PHE A 1 707 ? -7.999 -14.849 30.018 1.00 75.94 707 PHE A CA 1
ATOM 5397 C C . PHE A 1 707 ? -6.511 -15.034 30.280 1.00 75.94 707 PHE A C 1
ATOM 5399 O O . PHE A 1 707 ? -6.006 -16.158 30.342 1.00 75.94 707 PHE A O 1
ATOM 5406 N N . VAL A 1 708 ? -5.818 -13.915 30.444 1.00 71.12 708 VAL A N 1
ATOM 5407 C CA . VAL A 1 708 ? -4.420 -13.931 30.848 1.00 71.12 708 VAL A CA 1
ATOM 5408 C C . VAL A 1 708 ? -4.385 -13.735 32.359 1.00 71.12 708 VAL A C 1
ATOM 5410 O O . VAL A 1 708 ? -4.579 -12.617 32.833 1.00 71.12 708 VAL A O 1
ATOM 5413 N N . GLU A 1 709 ? -4.149 -14.824 33.097 1.00 56.62 709 GLU A N 1
ATOM 5414 C CA . GLU A 1 709 ? -3.902 -14.780 34.550 1.00 56.62 709 GLU A CA 1
ATOM 5415 C C . GLU A 1 709 ? -2.642 -13.982 34.912 1.00 56.62 709 GLU A C 1
ATOM 5417 O O . GLU A 1 709 ? -1.610 -14.082 34.189 1.00 56.62 709 GLU A O 1
#

Secondary structure (DSSP, 8-state):
---SEEEEEEEE-SSTT-SEEEEEEEEEEETTEEEEEEEEEEES-EEE-SHHHHHHHHHHHHHHHTS----TTTT-SBB-TT-EEEEEES-SS----B--TT---SS-PPPS---EEE-TTSTTT-EEEEEEPBPGGGHHHHHHHHHGGGGGG--HHHHHHHH--STGGGTTSGGGG-EEEEEEE-----BEEEE-TTS-EEEE-TTGGGSHHHHHHHHHHHHHHHHTT-EEEE-HHHHS-SS-S-TT----SS-B-SS-B-SSTTT-SB-TT-EEEPTTSSEEEEEEE-SGGG-SS--SS--HHHHHHHHHHHHHHHHHHTGGGG-S------EEPPPPPHHHHHHHHTTTHHHHHHHHTSSTHHHHHHHHHHHHHHHHHHHTT----------PPPGGGEE--S----SSTT-EEEEEE-TTT-TT--SEEEEEEE--SS-SEEEEEE--TT--GGGGHHHHHHHHHTTEEEEEEPPTTSTT--S--GGG--HHHHHHHHHHHHHHH---TTS-EEEEEEHHHHHHHHHHHH-HHHHTTSSS-EEEEEEES-TTSB-SSTTTTS---HHHH-S-TT---SS--SSS-GGGSHHHHHHHHHHHHHHHHSPPPTTS-EEEEE--TTT-SSB-HHHHHHHHHHHHHTT--EEEEE-TT--S-GGGSPTTHHHHHHHHHHHHHHHHHHHSS--TTTS-----TT--PEE--

Sequence (709 aa):
IYTQVEVTAMGPSDNADYRYRLEVLCREEYQGKIHSREVVVYTNLLVLSAGTFGTTKLLLQAQMRGDFAFSAQLGKRFSGNADAIAVSYNGRKRLNSIGYGVEETDWDVGPTITAMADFRRVPGRRHLIEDAAFPSSLVHSSGRLFGTPNLWKGSRRIWTDVIKKELADKVEGALNYSQVWLAMGHDAAGGELRLDRAGNLQLRWTGAGAQQVYDATRRTFAKLAHFVGASNVVNPRTQSNIFTRNKSTPITVHPLGGCCMADDIEHGVVDHAGRVYHPAGGVYPGLYISDGDICDTSVGANPSLTIAALAERTADQVIANDLDLLRDDALLSLHEVPQRTAEEIAADGGSRHNEEARRVGRPMSRLAGLLVVLLLSLVLLHALFDSPSQTVLAGAIPSAALSATAQMSAVVPGLELRMLDVRAIKINAPGQMRVGILAPEAPKADILFIHGHADRLDNHGALFTQWRDAGFRVISFDLPSHGESNILPIDLYTHEELAGLARLVDQATVEEMDRPLFLAAWSFGGLVATRIAQEPTWRAGFTRDIEALLLLTPAVTPYPFAGGDGISRVETLTNNPNAVLAAPPSPAAPAQNPIFAGRLLYEAWRAHNATLPTDLPTLVLAAGPAEDWYVNEEGVIAWAKAQQQAGVALQLLQCPQAKHALDNEPYPIGPAVHQLTTSFFEQVLIDGTVDAKDLDLHFPEDATCLFVE

Solvent-accessible surface area (backbone atoms only — not comparable to full-atom values): 37965 Å² total; per-residue (Å²): 138,82,74,61,58,44,80,79,42,50,37,59,34,93,49,91,94,31,54,29,30,31,39,31,41,38,46,44,78,55,97,81,35,62,47,77,44,66,30,38,44,70,35,45,59,48,76,42,63,55,47,28,65,46,41,39,45,42,54,52,50,21,37,73,72,63,56,45,70,67,31,91,30,56,18,29,33,21,16,41,20,46,28,43,52,35,30,25,39,46,28,77,55,80,60,38,21,56,39,65,77,91,59,90,63,102,65,82,49,72,77,66,58,83,52,74,50,81,31,56,90,40,88,84,32,30,27,30,37,32,43,38,50,43,54,44,94,46,46,63,62,47,21,35,67,61,19,59,86,48,50,91,73,72,45,72,28,34,49,29,20,49,68,49,85,51,72,80,62,33,65,73,10,20,58,19,17,20,46,37,35,41,31,21,6,54,50,84,18,70,24,32,47,43,66,49,98,87,68,48,80,41,81,49,50,88,65,64,37,73,39,63,40,49,56,33,47,52,53,50,51,47,49,54,10,55,74,46,62,20,47,71,44,64,45,72,75,61,75,74,40,94,81,59,92,64,89,38,72,67,58,58,92,50,60,24,8,13,36,16,40,27,100,44,48,90,74,6,24,13,34,97,48,22,37,29,34,28,80,93,59,68,54,44,82,48,34,32,48,51,42,38,13,36,34,58,49,33,78,27,52,86,51,65,67,57,37,48,56,50,34,52,49,25,49,54,47,40,61,74,74,48,49,70,55,68,68,66,93,67,71,83,61,72,41,70,66,78,80,76,53,75,67,64,60,50,73,79,56,74,84,62,65,77,66,48,67,73,61,69,76,71,74,56,68,65,60,54,51,50,50,52,51,49,35,50,48,52,47,53,56,46,60,74,66,57,66,83,73,79,88,65,70,102,62,89,71,65,72,82,55,57,51,81,59,84,85,71,88,54,88,34,89,77,43,44,62,35,41,36,67,50,40,75,77,33,81,85,47,64,57,32,34,33,33,39,40,32,67,37,97,68,57,70,29,38,35,44,39,35,52,35,74,33,35,38,57,58,52,44,37,69,53,48,48,52,38,20,75,75,26,26,22,35,35,31,40,26,52,55,58,12,63,82,19,44,44,54,55,42,54,78,54,51,74,68,51,52,47,42,51,55,28,50,49,46,56,64,64,67,86,55,88,86,50,51,33,31,42,32,19,26,28,49,18,15,31,52,51,50,44,30,60,50,34,65,75,59,45,70,57,36,86,52,70,71,64,32,40,40,29,37,38,37,26,40,34,52,45,98,42,27,46,73,79,31,46,53,48,67,82,55,30,18,80,24,88,52,58,76,54,77,64,78,44,30,50,37,28,56,76,81,32,59,58,36,45,34,49,50,56,53,51,12,52,50,47,57,76,51,66,60,51,50,88,36,41,28,42,38,41,36,37,5,64,92,48,25,40,43,34,40,35,65,51,41,53,51,42,53,51,52,34,38,74,72,55,24,44,56,48,51,33,32,27,67,90,33,19,52,37,48,72,49,27,42,85,61,53,6,62,48,45,45,51,52,58,44,43,50,57,54,38,40,73,74,64,77,50,77,59,80,85,74,47,80,77,85,60,64,100,85,58,64,67,38,75,64,129

pLDDT: mean 80.64, std 19.71, range [28.5, 98.62]

Radius of gyration: 29.45 Å; Cα contacts (8 Å, |Δi|>4): 1443; chains: 1; bounding box: 60×72×79 Å

Foldseek 3Di:
DAPQKDFPEKAADPDPVAGIKTWMWHFDQDPLATDTATFIWGANADEDAPAQQRSLLRVQVCVVVVRADFFPCFQALKALLLKWKKKLWQFDDFQLQEDPPPDDDPGDHDAAWDDKDDCCVPPLAFKMKTWGGHYNVCQQVVLQLVLVVVVVVVDPQSVQSNQDDDPVSNSSHRSSVMIMMIMGGFDPSGWGWHADPVSDTDIDDPCRQVDSNNVSVLVVQVVVSVVRVGDMGIDSVLSVDPPDPPNRDHDHPQIAASQAEDCDSNLGQAHLLQFGAHPVGDGDRNYGYQYRRHHSTNPSDDCPVVSVVSNVSNVVVCVVPPVVSVVDPDDRPRDRDDDDDPVVVCVPPPDPPVVVVVVVPPPCPVVVVVVLVVLLVVLVVVVVVPDPDPDQDPDQDPLVQKDQDPDDPQPQPQKGKIWGDLCSLPVPKDFTWIKIKRAAPAAQAEEEEEEAALAFPSLLNVLCVLLRVLRYIYMYIADAQGDPGSIHHPLPDALLSVLVVSQSSQSNPDDDLPHAYAYEYEAASLLSQLVCQQDVVSQVSHSHHHLAYEYAAYLLAWDLQFLQHQFDFPVLAEVRPSSPGPDGRPVGGCVVSSSSSSSSVVSSPVSLPTAGDLLHQYEYEAEACVRERTGRRVSVVVSQVVNVVVNHLYWYWYFNHTYRNQCRYDPPRNVQVSLQVSQSVVQCSPPSGDDPVSSPRPGDPPGDRGTDD